Protein AF-A0A8X8IFN9-F1 (afdb_monomer)

Mean predicted aligned error: 7.29 Å

Organism: NCBI:txid1235997

Sequence (536 aa):
MYYVLHIIFLKKFFMKIAIRFVPILVMLTCVYATCNKVSKISQTPAGVVVHQDRVPVLVGKTDNQLVRVRIAGRGKTLMRLSIRLTGTTRIQDIKILRLYDTGNDSAFNTRALVATAVPESEKVVLHTNLPLKDSVHHLWLSAELDNGAGLLNRINALPESLVLDGRQERIGADFTSIPQRIGIALRKAGDDKVNTYRIPGLVTTRLGTLVAVYDIRYNNSADLQGNIDVGMSRSTDGGQTWEPMQTIMDMGTYGNRPQDENGIGDPSVLVDGQTGTLWVAALWLHGYPKQRAWTASQPGVAPEQTGQLMLVKSMDDGKTWSAPINITAQVKDPSWTLCFQGPGRGISMHDGTLVFPAQFKDSSKLPHSTILYSKDHGVSWHFGSAAYPNTTEAQVVETTPGILMLNMRDNRGTARTIFTTQDLGKTWTEHPSSRKALKDPVCNASIIKHIYHGQTVLFFVNPDDTKHRDRMTIKASLDMGLTWPINLQLIVDDLTGNGYPTLTSIDEDHLGLLYEGSQANLVFQKIPVKDVLEAQ

Radius of gyration: 30.1 Å; Cα contacts (8 Å, |Δi|>4): 1534; chains: 1; bounding box: 68×115×72 Å

Nearest PDB structures (foldseek):
  4fj6-assembly2_C  TM=9.621E-01  e=2.373E-67  Parabacteroides distasonis ATCC 8503
  7qyj-assembly1_B  TM=9.650E-01  e=2.111E-66  Tannerella forsythia
  7qyp-assembly1_A  TM=9.612E-01  e=1.130E-66  Tannerella forsythia
  6myv-assembly2_B  TM=9.541E-01  e=1.545E-66  bacterium
  6mnj-assembly1_A  TM=9.530E-01  e=5.527E-64  Alistipes

Foldseek 3Di:
DDDDDDDDDDDDDDDDDDDDDDDDDDDDDDDDDDDDDPDPPQDAPVFWDKDAFQAAAAAVDQWDFAIKIKGQQQQWWWFKWKKFFPQFQDLLQFQKKWKAKPFQDQDDDDPGTFFMDRDPDRITMTGGGHGRPRGMIIITIITHGDLQRDQATFTHMDGAWTAIPNDIRGHDPPDDIDGHGYWHLQFFQCVVQARFKAQWAWEQFPLLKIKIKTKRHNPYDDAPQALIFIKIWIDNPLRSDIDPIDGQDQPACPPVHHSSQWHKGLKAWEAQPPQRKIKIKIKTAHGPHPDHLLPQFAAAQDNPHGIWIWMWIDNPNPPDIDHIDTCSVQEPDSLWRYKTFQGYYWYQAPLRKTKTWIKTQGNVRKIFTWIWIDPPNPPHIYTADGQDIQWGHWYWEDLDHQKIKIWTQHPVFFAIWIWIDNPRRNDIHGDQCGPHAATDQRAAKEWYWAAAPNQIKIKIWWQRHGNALFQTKIFIDSPSRNHTDPQLMDRNTRDGFSIHKYWYASDNQWIWIWRRGPRRRIMIHIGGNCCRRRRD

InterPro domains:
  IPR011040 Sialidase [PF13088] (222-506)
  IPR026856 Sialidase family [PTHR10628] (187-534)
  IPR029456 Sialidase, N-terminal [PF14873] (48-110)
  IPR036278 Sialidase superfamily [SSF50939] (184-533)

Structure (mmCIF, N/CA/C/O backbone):
data_AF-A0A8X8IFN9-F1
#
_entry.id   AF-A0A8X8IFN9-F1
#
loop_
_atom_site.group_PDB
_atom_site.id
_atom_site.type_symbol
_atom_site.label_atom_id
_atom_site.label_alt_id
_atom_site.label_comp_id
_atom_site.label_asym_id
_atom_site.label_entity_id
_atom_site.label_seq_id
_atom_site.pdbx_PDB_ins_code
_atom_site.Cartn_x
_atom_site.Cartn_y
_atom_site.Cartn_z
_atom_site.occupancy
_atom_site.B_iso_or_equiv
_atom_site.auth_seq_id
_atom_site.auth_comp_id
_atom_site.auth_asym_id
_atom_site.auth_atom_id
_atom_site.pdbx_PDB_model_num
ATOM 1 N N . MET A 1 1 ? 30.158 94.347 9.909 1.00 35.00 1 MET A N 1
ATOM 2 C CA . MET A 1 1 ? 30.685 93.409 8.894 1.00 35.00 1 MET A CA 1
ATOM 3 C C . MET A 1 1 ? 31.043 92.107 9.610 1.00 35.00 1 MET A C 1
ATOM 5 O O . MET A 1 1 ? 32.118 92.051 10.183 1.00 35.00 1 MET A O 1
ATOM 9 N N . TYR A 1 2 ? 30.104 91.155 9.742 1.00 31.31 2 TYR A N 1
ATOM 10 C CA . TYR A 1 2 ? 30.213 90.042 10.710 1.00 31.31 2 TYR A CA 1
ATOM 11 C C . TYR A 1 2 ? 29.246 88.854 10.438 1.00 31.31 2 TYR A C 1
ATOM 13 O O . TYR A 1 2 ? 28.150 89.078 9.937 1.00 31.31 2 TYR A O 1
ATOM 21 N N . TYR A 1 3 ? 29.655 87.656 10.901 1.00 32.94 3 TYR A N 1
ATOM 22 C CA . TYR A 1 3 ? 28.902 86.417 11.251 1.00 32.94 3 TYR A CA 1
ATOM 23 C C . TYR A 1 3 ? 28.440 85.343 10.220 1.00 32.94 3 TYR A C 1
ATOM 25 O O . TYR A 1 3 ? 27.343 85.376 9.681 1.00 32.94 3 TYR A O 1
ATOM 33 N N . VAL A 1 4 ? 29.287 84.306 10.091 1.00 36.12 4 VAL A N 1
ATOM 34 C CA . VAL A 1 4 ? 29.094 82.835 10.305 1.00 36.12 4 VAL A CA 1
ATOM 35 C C . VAL A 1 4 ? 27.672 82.198 10.364 1.00 36.12 4 VAL A C 1
ATOM 37 O O . VAL A 1 4 ? 26.853 82.545 11.214 1.00 36.12 4 VAL A O 1
ATOM 40 N N . LEU A 1 5 ? 27.478 81.096 9.610 1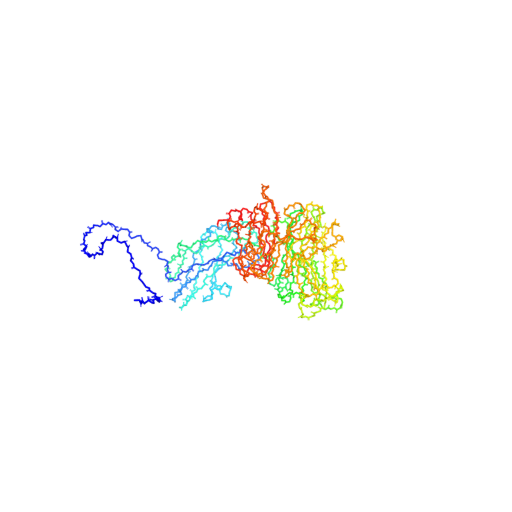.00 36.91 5 LEU A N 1
ATOM 41 C CA . LEU A 1 5 ? 26.444 80.035 9.771 1.00 36.91 5 LEU A CA 1
ATOM 42 C C . LEU A 1 5 ? 27.140 78.699 10.169 1.00 36.91 5 LEU A C 1
ATOM 44 O O . LEU A 1 5 ? 28.203 78.437 9.617 1.00 36.91 5 LEU A O 1
ATOM 48 N N . HIS A 1 6 ? 26.742 77.835 11.123 1.00 33.91 6 HIS A N 1
ATOM 49 C CA . HIS A 1 6 ? 25.461 77.318 11.681 1.00 33.91 6 HIS A CA 1
ATOM 50 C C . HIS A 1 6 ? 25.023 75.914 11.158 1.00 33.91 6 HIS A C 1
ATOM 52 O O . HIS A 1 6 ? 25.246 75.604 9.996 1.00 33.91 6 HIS A O 1
ATOM 58 N N . ILE A 1 7 ? 24.271 75.087 11.918 1.00 32.03 7 ILE A N 1
ATOM 59 C CA . ILE A 1 7 ? 24.699 74.232 13.067 1.00 32.03 7 ILE A CA 1
ATOM 60 C C . ILE A 1 7 ? 23.571 73.240 13.514 1.00 32.03 7 ILE A C 1
ATOM 62 O O . ILE A 1 7 ? 22.482 73.678 13.856 1.00 32.03 7 ILE A O 1
ATOM 66 N N . ILE A 1 8 ? 23.891 71.929 13.581 1.00 31.25 8 ILE A N 1
ATOM 67 C CA . ILE A 1 8 ? 23.405 70.868 14.524 1.00 31.25 8 ILE A CA 1
ATOM 68 C C . ILE A 1 8 ? 21.909 70.388 14.585 1.00 31.25 8 ILE A C 1
ATOM 70 O O . ILE A 1 8 ? 20.943 71.125 14.463 1.00 31.25 8 ILE A O 1
ATOM 74 N N . PHE A 1 9 ? 21.800 69.069 14.842 1.00 28.38 9 PHE A N 1
ATOM 75 C CA . PHE A 1 9 ? 20.747 68.158 15.372 1.00 28.38 9 PHE A CA 1
ATOM 76 C C . PHE A 1 9 ? 19.414 68.635 16.054 1.00 28.38 9 PHE A C 1
ATOM 78 O O . PHE A 1 9 ? 19.408 69.493 16.928 1.00 28.38 9 PHE A O 1
ATOM 85 N N . LEU A 1 10 ? 18.376 67.781 15.869 1.00 26.67 10 LEU A N 1
ATOM 86 C CA . LEU A 1 10 ? 17.300 67.313 16.802 1.00 26.67 10 LEU A CA 1
ATOM 87 C C . LEU A 1 10 ? 16.019 68.148 17.152 1.00 26.67 10 LEU A C 1
ATOM 89 O O . LEU A 1 10 ? 16.085 69.277 17.617 1.00 26.67 10 LEU A O 1
ATOM 93 N N . LYS A 1 11 ? 14.883 67.406 17.212 1.00 27.12 11 LYS A N 1
ATOM 94 C CA . LYS A 1 11 ? 13.669 67.534 18.089 1.00 27.12 11 LYS A CA 1
ATOM 95 C C . LYS A 1 11 ? 12.507 68.525 17.770 1.00 27.12 11 LYS A C 1
ATOM 97 O O . LYS A 1 11 ? 12.716 69.666 17.398 1.00 27.12 11 LYS A O 1
ATOM 102 N N . LYS A 1 12 ? 11.292 68.066 18.169 1.00 29.19 12 LYS A N 1
ATOM 103 C CA . LYS A 1 12 ? 9.941 68.714 18.276 1.00 29.19 12 LYS A CA 1
ATOM 104 C C . LYS A 1 12 ? 9.166 68.907 16.944 1.00 29.19 12 LYS A C 1
ATOM 106 O O . LYS A 1 12 ? 9.761 69.395 16.000 1.00 29.19 12 LYS A O 1
ATOM 111 N N . PHE A 1 13 ? 7.896 68.508 16.711 1.00 27.77 13 PHE A N 1
ATOM 112 C CA . PHE A 1 13 ? 6.692 68.071 17.484 1.00 27.77 13 PHE A CA 1
ATOM 113 C C . PHE A 1 13 ? 5.634 69.187 17.740 1.00 27.77 13 PHE A C 1
ATOM 115 O O . PHE A 1 13 ? 5.992 70.256 18.224 1.00 27.77 13 PHE A O 1
ATOM 122 N N . PHE A 1 14 ? 4.343 68.875 17.470 1.00 30.39 14 PHE A N 1
ATOM 123 C CA . PHE A 1 14 ? 3.127 69.741 17.366 1.00 30.39 14 PHE A CA 1
ATOM 124 C C . PHE A 1 14 ? 3.023 70.605 16.072 1.00 30.39 14 PHE A C 1
ATOM 126 O O . PHE A 1 14 ? 4.042 70.923 15.478 1.00 30.39 14 PHE A O 1
ATOM 133 N N . MET A 1 15 ? 1.841 70.973 15.523 1.00 27.20 15 MET A N 1
ATOM 134 C CA . MET A 1 15 ? 0.505 71.153 16.136 1.00 27.20 15 MET A CA 1
ATOM 135 C C . MET A 1 15 ? -0.701 71.118 15.148 1.00 27.20 15 MET A C 1
ATOM 137 O O . MET A 1 15 ? -0.601 71.685 14.064 1.00 27.20 15 MET A O 1
ATOM 141 N N . LYS A 1 16 ? -1.860 70.572 15.583 1.00 27.44 16 LYS A N 1
ATOM 142 C CA . LYS A 1 16 ? -3.278 70.977 15.298 1.00 27.44 16 LYS A CA 1
ATOM 143 C C . LYS A 1 16 ? -4.223 69.954 15.979 1.00 27.44 16 LYS A C 1
ATOM 145 O O . LYS A 1 16 ? -4.355 68.843 15.492 1.00 27.44 16 LYS A O 1
ATOM 150 N N . ILE A 1 17 ? -4.609 70.122 17.249 1.00 30.30 17 ILE A N 1
ATOM 151 C CA . ILE A 1 17 ? -5.739 70.917 17.802 1.00 30.30 17 ILE A CA 1
ATOM 152 C C . ILE A 1 17 ? -7.139 70.405 17.401 1.00 30.30 17 ILE A C 1
ATOM 154 O O . ILE A 1 17 ? -7.622 70.747 16.328 1.00 30.30 17 ILE A O 1
ATOM 158 N N . ALA A 1 18 ? -7.783 69.678 18.332 1.00 29.45 18 ALA A N 1
ATOM 159 C CA . ALA A 1 18 ? -9.184 69.806 18.801 1.00 29.45 18 ALA A CA 1
ATOM 160 C C . ALA A 1 18 ? -9.480 68.647 19.803 1.00 29.45 18 ALA A C 1
ATOM 162 O O . ALA A 1 18 ? -9.696 67.522 19.382 1.00 29.45 18 ALA A O 1
ATOM 163 N N . ILE A 1 19 ? -9.212 68.771 21.113 1.00 30.83 19 ILE A N 1
ATOM 164 C CA . ILE A 1 19 ? -10.059 69.351 22.190 1.00 30.83 19 ILE A CA 1
ATOM 165 C C . ILE A 1 19 ? -10.928 68.304 22.956 1.00 30.83 19 ILE A C 1
ATOM 167 O O . ILE A 1 19 ? -11.863 67.743 22.405 1.00 30.83 19 ILE A O 1
ATOM 171 N N . ARG A 1 20 ? -10.652 68.200 24.279 1.00 30.30 20 ARG A N 1
ATOM 172 C CA . ARG A 1 20 ? -11.485 67.756 25.444 1.00 30.30 20 ARG A CA 1
ATOM 173 C C . ARG A 1 20 ? -11.553 66.284 25.952 1.00 30.30 20 ARG A C 1
ATOM 175 O O . ARG A 1 20 ? -12.416 65.510 25.576 1.00 30.30 20 ARG A O 1
ATOM 182 N N . PHE A 1 21 ? -10.714 66.028 26.973 1.00 29.14 21 PHE A N 1
ATOM 183 C CA . PHE A 1 21 ? -11.035 65.582 28.359 1.00 29.14 21 PHE A CA 1
ATOM 184 C C . PHE A 1 21 ? -11.936 64.346 28.657 1.00 29.14 21 PHE A C 1
ATOM 186 O O . PHE A 1 21 ? -13.150 64.463 28.747 1.00 29.14 21 PHE A O 1
ATOM 193 N N . VAL A 1 22 ? -11.277 63.201 28.926 1.00 33.44 22 VAL A N 1
ATOM 194 C CA . VAL A 1 22 ? -11.160 62.420 30.205 1.00 33.44 22 VAL A CA 1
ATOM 195 C C . VAL A 1 22 ? -12.372 62.338 31.197 1.00 33.44 22 VAL A C 1
ATOM 197 O O . VAL A 1 22 ? -13.001 63.359 31.455 1.00 33.44 22 VAL A O 1
ATOM 200 N N . PRO A 1 23 ? -12.670 61.158 31.816 1.00 59.31 23 PRO A N 1
ATOM 201 C CA . PRO A 1 23 ? -13.966 60.830 32.454 1.00 59.31 23 PRO A CA 1
ATOM 202 C C . PRO A 1 23 ? -13.967 60.827 34.004 1.00 59.31 23 PRO A C 1
ATOM 204 O O . PRO A 1 23 ? -12.902 60.950 34.602 1.00 59.31 23 PRO A O 1
ATOM 207 N N . ILE A 1 24 ? -15.126 60.561 34.652 1.00 31.36 24 ILE A N 1
ATOM 208 C CA . ILE A 1 24 ? -15.214 60.039 36.043 1.00 31.36 24 ILE A CA 1
ATOM 209 C C . ILE A 1 24 ? -16.596 59.403 36.412 1.00 31.36 24 ILE A C 1
ATOM 211 O O . ILE A 1 24 ? -17.632 60.047 36.334 1.00 31.36 24 ILE A O 1
ATOM 215 N N . LEU A 1 25 ? -16.550 58.118 36.813 1.00 28.50 25 LEU A N 1
ATOM 216 C CA . LEU A 1 25 ? -17.124 57.490 38.034 1.00 28.50 25 LEU A CA 1
ATOM 217 C C . LEU A 1 25 ? -18.664 57.376 38.330 1.00 28.50 25 LEU A C 1
ATOM 219 O O . LEU A 1 25 ? -19.312 58.339 38.709 1.00 28.50 25 LEU A O 1
ATOM 223 N N . VAL A 1 26 ? -19.139 56.109 38.387 1.00 30.14 26 VAL A N 1
ATOM 224 C CA . VAL A 1 26 ? -20.016 55.466 39.425 1.00 30.14 26 VAL A CA 1
ATOM 225 C C . VAL A 1 26 ? -21.500 55.869 39.625 1.00 30.14 26 VAL A C 1
ATOM 227 O O . VAL A 1 26 ? -21.803 56.930 40.153 1.00 30.14 26 VAL A O 1
ATOM 230 N N . MET A 1 27 ? -22.417 54.898 39.425 1.00 27.05 27 MET A N 1
ATOM 231 C CA . MET A 1 27 ? -23.245 54.265 40.493 1.00 27.05 27 MET A CA 1
ATOM 232 C C . MET A 1 27 ? -24.115 53.104 39.966 1.00 27.05 27 MET A C 1
ATOM 234 O O . MET A 1 27 ? -24.576 53.120 38.828 1.00 27.05 27 MET A O 1
ATOM 238 N N . LEU A 1 28 ? -24.356 52.098 40.817 1.00 34.12 28 LEU A N 1
ATOM 239 C CA . LEU A 1 28 ? -25.372 51.058 40.602 1.00 34.12 28 LEU A CA 1
ATOM 240 C C . LEU A 1 28 ? -26.773 51.622 40.887 1.00 34.12 28 LEU A C 1
ATOM 242 O O . LEU A 1 28 ? -26.932 52.372 41.844 1.00 34.12 28 LEU A O 1
ATOM 246 N N . THR A 1 29 ? -27.799 51.143 40.176 1.00 30.42 29 THR A N 1
ATOM 247 C CA . THR A 1 29 ? -28.933 50.371 40.750 1.00 30.42 29 THR A CA 1
ATOM 248 C C . THR A 1 29 ? -30.050 50.170 39.720 1.00 30.42 29 THR A C 1
ATOM 250 O O . THR A 1 29 ? -30.580 51.135 39.187 1.00 30.42 29 THR A O 1
ATOM 253 N N . CYS A 1 30 ? -30.456 48.916 39.492 1.00 26.77 30 CYS A N 1
ATOM 254 C CA . CYS A 1 30 ? -31.850 48.463 39.629 1.00 26.77 30 CYS A CA 1
ATOM 255 C C . CYS A 1 30 ? -31.970 46.964 39.314 1.00 26.77 30 CYS A C 1
ATOM 257 O O . CYS A 1 30 ? -31.413 46.458 38.344 1.00 26.77 30 CYS A O 1
ATOM 259 N N . VAL A 1 31 ? -32.705 46.262 40.172 1.00 36.44 31 VAL A N 1
ATOM 260 C CA . VAL A 1 31 ? -33.041 44.837 40.067 1.00 36.44 31 VAL A CA 1
ATOM 261 C C . VAL A 1 31 ? -34.321 44.691 39.247 1.00 36.44 31 VAL A C 1
ATOM 263 O O . VAL A 1 31 ? -35.244 45.452 39.494 1.00 36.44 31 VAL A O 1
ATOM 266 N N . TYR A 1 32 ? -34.430 43.675 38.383 1.00 27.56 32 TYR A N 1
ATOM 267 C CA . TYR A 1 32 ? -35.664 42.879 38.267 1.00 27.56 32 TYR A CA 1
ATOM 268 C C . TYR A 1 32 ? -35.364 41.464 37.750 1.00 27.56 32 TYR A C 1
ATOM 270 O O . TYR A 1 32 ? -34.451 41.249 36.956 1.00 27.56 32 TYR A O 1
ATOM 278 N N . ALA A 1 33 ? -36.091 40.483 38.284 1.00 37.38 33 ALA A N 1
ATOM 279 C CA . ALA A 1 33 ? -35.772 39.062 38.166 1.00 37.38 33 ALA A CA 1
ATOM 280 C C . ALA A 1 33 ? -36.392 38.389 36.931 1.00 37.38 33 ALA A C 1
ATOM 282 O O . ALA A 1 33 ? -37.503 38.729 36.534 1.00 37.38 33 ALA A O 1
ATOM 283 N N . THR A 1 34 ? -35.751 37.329 36.421 1.00 28.25 34 THR A N 1
ATOM 284 C CA . THR A 1 34 ? -36.439 36.278 35.649 1.00 28.25 34 THR A CA 1
ATOM 285 C C . THR A 1 34 ? -35.936 34.868 35.989 1.00 28.25 34 THR A C 1
ATOM 287 O O . THR A 1 34 ? -34.746 34.582 35.995 1.00 28.25 34 THR A O 1
ATOM 290 N N . CYS A 1 35 ? -36.913 34.013 36.300 1.00 28.14 35 CYS A N 1
ATOM 291 C CA . CYS A 1 35 ? -36.946 32.550 36.407 1.00 28.14 35 CYS A CA 1
ATOM 292 C C . CYS A 1 35 ? -35.662 31.694 36.343 1.00 28.14 35 CYS A C 1
ATOM 294 O O . CYS A 1 35 ? -34.980 31.588 35.327 1.00 28.14 35 CYS A O 1
ATOM 296 N N . ASN A 1 36 ? -35.543 30.835 37.362 1.00 33.41 36 ASN A N 1
ATOM 297 C CA . ASN A 1 36 ? -34.819 29.566 37.301 1.00 33.41 36 ASN A CA 1
ATOM 298 C C . ASN A 1 36 ? -35.268 28.685 36.117 1.00 33.41 36 ASN A C 1
ATOM 300 O O . ASN A 1 36 ? -36.316 28.041 36.174 1.00 33.41 36 ASN A O 1
ATOM 304 N N . LYS A 1 37 ? -34.388 28.514 35.130 1.00 31.66 37 LYS A N 1
ATOM 305 C CA . LYS A 1 37 ? -34.154 27.213 34.488 1.00 31.66 37 LYS A CA 1
ATOM 306 C C . LYS A 1 37 ? -32.652 26.971 34.408 1.00 31.66 37 LYS A C 1
ATOM 308 O O . LYS A 1 37 ? -32.040 27.118 33.356 1.00 31.66 37 LYS A O 1
ATOM 313 N N . VAL A 1 38 ? -32.066 26.554 35.533 1.00 27.38 38 VAL A N 1
ATOM 314 C CA . VAL A 1 38 ? -30.766 25.878 35.503 1.00 27.38 38 VAL A CA 1
ATOM 315 C C . VAL A 1 38 ? -30.978 24.566 34.754 1.00 27.38 38 VAL A C 1
ATOM 317 O O . VAL A 1 38 ? -31.459 23.578 35.313 1.00 27.38 38 VAL A O 1
ATOM 320 N N . SER A 1 39 ? -30.657 24.568 33.461 1.00 27.61 39 SER A N 1
ATOM 321 C CA . SER A 1 39 ? -30.437 23.341 32.709 1.00 27.61 39 SER A CA 1
ATOM 322 C C . SER A 1 39 ? -29.441 22.501 33.498 1.00 27.61 39 SER A C 1
ATOM 324 O O . SER A 1 39 ? -28.337 22.974 33.776 1.00 27.61 39 SER A O 1
ATOM 326 N N . LYS A 1 40 ? -29.816 21.270 33.871 1.00 26.72 40 LYS A N 1
ATOM 327 C CA . LYS A 1 40 ? -28.855 20.306 34.411 1.00 26.72 40 LYS A CA 1
ATOM 328 C C . LYS A 1 40 ? -27.792 20.079 33.343 1.00 26.72 40 LYS A C 1
ATOM 330 O O . LYS A 1 40 ? -28.004 19.292 32.424 1.00 26.72 40 LYS A O 1
ATOM 335 N N . ILE A 1 41 ? -26.668 20.781 33.471 1.00 30.72 41 ILE A N 1
ATOM 336 C CA . ILE A 1 41 ? -25.454 20.483 32.724 1.00 30.72 41 ILE A CA 1
ATOM 337 C C . ILE A 1 41 ? -25.130 19.037 33.077 1.00 30.72 41 ILE A C 1
ATOM 339 O O . ILE A 1 41 ? -24.867 18.718 34.239 1.00 30.72 41 ILE A O 1
ATOM 343 N N . SER A 1 42 ? -25.231 18.157 32.083 1.00 32.19 42 SER A N 1
ATOM 344 C CA . SER A 1 42 ? -24.842 16.758 32.200 1.00 32.19 42 SER A CA 1
ATOM 345 C C . SER A 1 42 ? -23.323 16.711 32.299 1.00 32.19 42 SER A C 1
ATOM 347 O O . SER A 1 42 ? -22.648 16.459 31.307 1.00 32.19 42 SER A O 1
ATOM 349 N N . GLN A 1 43 ? -22.795 17.008 33.488 1.00 35.38 43 GLN A N 1
ATOM 350 C CA . GLN A 1 43 ? -21.368 16.945 33.758 1.00 35.38 43 GLN A CA 1
ATOM 351 C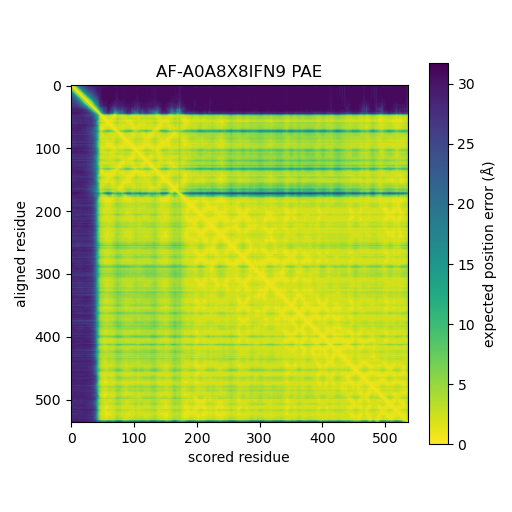 C . GLN A 1 43 ? -20.862 15.551 33.398 1.00 35.38 43 GLN A C 1
ATOM 353 O O . GLN A 1 43 ? -21.290 14.549 33.977 1.00 35.38 43 GLN A O 1
ATOM 358 N N . THR A 1 44 ? -19.937 15.507 32.444 1.00 45.78 44 THR A N 1
ATOM 359 C CA . THR A 1 44 ? -19.060 14.366 32.211 1.00 45.78 44 THR A CA 1
ATOM 360 C C . THR A 1 44 ? -18.467 13.941 33.555 1.00 45.78 44 THR A C 1
ATOM 362 O O . THR A 1 44 ? -18.037 14.816 34.317 1.00 45.78 44 THR A O 1
ATOM 365 N N . PRO A 1 45 ? -18.405 12.639 33.884 1.00 49.50 45 PRO A N 1
ATOM 366 C CA . PRO A 1 45 ? -17.743 12.199 35.101 1.00 49.50 45 PRO A CA 1
ATOM 367 C C . PRO A 1 45 ? -16.307 12.711 35.084 1.00 49.50 45 PRO A C 1
ATOM 369 O O . PRO A 1 45 ? -15.566 12.451 34.133 1.00 49.50 45 PRO A O 1
ATOM 372 N N . ALA A 1 46 ? -15.932 13.488 36.103 1.00 55.06 46 ALA A N 1
ATOM 373 C CA . ALA A 1 46 ? -14.672 14.223 36.122 1.00 55.06 46 ALA A CA 1
ATOM 374 C C . ALA A 1 46 ? -13.472 13.265 36.006 1.00 55.06 46 ALA A C 1
ATOM 376 O O . ALA A 1 46 ? -13.031 12.702 37.012 1.00 55.06 46 ALA A O 1
ATOM 377 N N . GLY A 1 47 ? -12.952 13.085 34.786 1.00 71.94 47 GLY A N 1
ATOM 378 C CA . GLY A 1 47 ? -11.838 12.190 34.463 1.00 71.94 47 GLY A CA 1
ATOM 379 C C . GLY A 1 47 ? -12.078 11.152 33.354 1.00 71.94 47 GLY A C 1
ATOM 380 O O . GLY A 1 47 ? -11.110 10.476 33.004 1.00 71.94 47 GLY A O 1
ATOM 381 N N . VAL A 1 48 ? -13.291 11.018 32.796 1.00 87.44 48 VAL A N 1
ATOM 382 C CA . VAL A 1 48 ? -13.563 10.115 31.654 1.00 87.44 48 VAL A CA 1
ATOM 383 C C . VAL A 1 48 ? -13.382 10.849 30.321 1.00 87.44 48 VAL A C 1
ATOM 385 O O . VAL A 1 48 ? -14.021 11.873 30.091 1.00 87.44 48 VAL A O 1
ATOM 388 N N . VAL A 1 49 ? -12.533 10.317 29.435 1.00 90.25 49 VAL A N 1
ATOM 389 C CA . VAL A 1 49 ? -12.258 10.872 28.095 1.00 90.25 49 VAL A CA 1
ATOM 390 C C . VAL A 1 49 ? -12.298 9.754 27.056 1.00 90.25 49 VAL A C 1
ATOM 392 O O . VAL A 1 49 ? -11.638 8.730 27.230 1.00 90.25 49 VAL A O 1
ATOM 395 N N . VAL A 1 50 ? -13.042 9.957 25.969 1.00 92.94 50 VAL A N 1
ATOM 396 C CA . VAL A 1 50 ? -13.109 9.027 24.831 1.00 92.94 50 VAL A CA 1
ATOM 397 C C . VAL A 1 50 ? -12.151 9.489 23.732 1.00 92.94 50 VAL A C 1
ATOM 399 O O . VAL A 1 50 ? -12.011 10.687 23.494 1.00 92.94 50 VAL A O 1
ATOM 402 N N . HIS A 1 51 ? -11.475 8.547 23.080 1.00 93.19 51 HIS A N 1
ATOM 403 C CA . HIS A 1 51 ? -10.581 8.780 21.949 1.00 93.19 51 HIS A CA 1
ATOM 404 C C . HIS A 1 51 ? -10.785 7.697 20.893 1.00 93.19 51 HIS A C 1
ATOM 406 O O . HIS A 1 51 ? -10.903 6.522 21.241 1.00 93.19 51 HIS A O 1
ATOM 412 N N . GLN A 1 52 ? -10.778 8.078 19.622 1.00 94.56 52 GLN A N 1
ATOM 413 C CA . GLN A 1 52 ? -10.889 7.161 18.496 1.00 94.56 52 GLN A CA 1
ATOM 414 C C . GLN A 1 52 ? -9.973 7.633 17.371 1.00 94.56 52 GLN A C 1
ATOM 416 O O . GLN A 1 52 ? -10.058 8.781 16.946 1.00 94.56 52 GLN A O 1
ATOM 421 N N . ASP A 1 53 ? -9.134 6.723 16.893 1.00 94.88 53 ASP A N 1
ATOM 422 C CA . ASP A 1 53 ? -8.301 6.894 15.708 1.00 94.88 53 ASP A CA 1
ATOM 423 C C . ASP A 1 53 ? -9.088 6.465 14.458 1.00 94.88 53 ASP A C 1
ATOM 425 O O . ASP A 1 53 ? -9.880 5.511 14.507 1.00 94.88 53 ASP A O 1
ATOM 429 N N . ARG A 1 54 ? -8.875 7.117 13.311 1.00 95.69 54 ARG A N 1
ATOM 430 C CA . ARG A 1 54 ? -9.411 6.661 12.022 1.00 95.69 54 ARG A CA 1
ATOM 431 C C . ARG A 1 54 ? -8.485 5.598 11.435 1.00 95.69 54 ARG A C 1
ATOM 433 O O . ARG A 1 54 ? -7.632 5.885 10.605 1.00 95.69 54 ARG A O 1
ATOM 440 N N . VAL A 1 55 ? -8.671 4.358 11.870 1.00 97.44 55 VAL A N 1
ATOM 441 C CA . VAL A 1 55 ? -7.998 3.168 11.322 1.00 97.44 55 VAL A CA 1
ATOM 442 C C . VAL A 1 55 ? -9.022 2.223 10.682 1.00 97.44 55 VAL A C 1
ATOM 444 O O . VAL A 1 55 ? -10.203 2.291 11.036 1.00 97.44 55 VAL A O 1
ATOM 447 N N . PRO A 1 56 ? -8.623 1.338 9.752 1.00 98.12 56 PRO A N 1
ATOM 448 C CA . PRO A 1 56 ? -9.521 0.314 9.232 1.00 98.12 56 PRO A CA 1
ATOM 449 C C . PRO A 1 56 ? -9.692 -0.849 10.219 1.00 98.12 56 PRO A C 1
ATOM 451 O O . PRO A 1 56 ? -8.751 -1.263 10.898 1.00 98.12 56 PRO A O 1
ATOM 454 N N . VAL A 1 57 ? -10.890 -1.428 10.245 1.00 98.69 57 VAL A N 1
ATOM 455 C CA . VAL A 1 57 ? -11.212 -2.648 10.996 1.00 98.69 57 VAL A CA 1
ATOM 456 C C . VAL A 1 57 ? -11.043 -3.830 10.049 1.00 98.69 57 VAL A C 1
ATOM 458 O O . VAL A 1 57 ? -11.749 -3.931 9.047 1.00 98.69 57 VAL A O 1
ATOM 461 N N . LEU A 1 58 ? -10.064 -4.696 10.307 1.00 98.81 58 LEU A N 1
ATOM 462 C CA . LEU A 1 58 ? -9.639 -5.693 9.330 1.00 98.81 58 LEU A CA 1
ATOM 463 C C . LEU A 1 58 ? -10.240 -7.076 9.574 1.00 98.81 58 LEU A C 1
ATOM 465 O O . LEU A 1 58 ? -10.080 -7.669 10.645 1.00 98.81 58 LEU A O 1
ATOM 469 N N . VAL A 1 59 ? -10.832 -7.627 8.517 1.00 98.75 59 VAL A N 1
ATOM 470 C CA . VAL A 1 59 ? -11.085 -9.062 8.375 1.00 98.75 59 VAL A CA 1
ATOM 471 C C . VAL A 1 59 ? -9.737 -9.793 8.353 1.00 98.75 59 VAL A C 1
ATOM 473 O O . VAL A 1 59 ? -8.748 -9.296 7.805 1.00 98.75 59 VAL A O 1
ATOM 476 N N . GLY A 1 60 ? -9.677 -10.965 8.990 1.00 96.50 60 GLY A N 1
ATOM 477 C CA . GLY A 1 60 ? -8.435 -11.730 9.157 1.00 96.50 60 GLY A CA 1
ATOM 478 C C . GLY A 1 60 ? -7.554 -11.287 10.336 1.00 96.50 60 GLY A C 1
ATOM 479 O O . GLY A 1 60 ? -6.439 -11.796 10.482 1.00 96.50 60 GLY A O 1
ATOM 480 N N . LYS A 1 61 ? -8.039 -10.375 11.194 1.00 97.25 61 LYS A N 1
ATOM 481 C CA . LYS A 1 61 ? -7.467 -10.075 12.518 1.00 97.25 61 LYS A CA 1
ATOM 482 C C . LYS A 1 61 ? -8.431 -10.462 13.634 1.00 97.25 61 LYS A C 1
ATOM 484 O O . LYS A 1 61 ? -9.607 -10.118 13.581 1.00 97.25 61 LYS A O 1
ATOM 489 N N . THR A 1 62 ? -7.889 -11.090 14.678 1.00 97.38 62 THR A N 1
ATOM 490 C CA . THR A 1 62 ? -8.605 -11.370 15.932 1.00 97.38 62 THR A CA 1
ATOM 491 C C . THR A 1 62 ? -9.035 -10.083 16.630 1.00 97.38 62 THR A C 1
ATOM 493 O O . THR A 1 62 ? -10.158 -10.000 17.106 1.00 97.38 62 THR A O 1
ATOM 496 N N . ASP A 1 63 ? -8.157 -9.075 16.668 1.00 98.06 63 ASP A N 1
ATOM 497 C CA . ASP A 1 63 ? -8.362 -7.847 17.436 1.00 98.06 63 ASP A CA 1
ATOM 498 C C . ASP A 1 63 ? -8.014 -6.607 16.602 1.00 98.06 63 ASP A C 1
ATOM 500 O O . ASP A 1 63 ? -6.863 -6.382 16.213 1.00 98.06 63 ASP A O 1
ATOM 504 N N . ASN A 1 64 ? -9.024 -5.783 16.340 1.00 98.44 64 ASN A N 1
ATOM 505 C CA . ASN A 1 64 ? -8.906 -4.460 15.730 1.00 98.44 64 ASN A CA 1
ATOM 506 C C . ASN A 1 64 ? -9.314 -3.399 16.750 1.00 98.44 64 ASN A C 1
ATOM 508 O O . ASN A 1 64 ? -10.350 -3.564 17.393 1.00 98.44 64 ASN A O 1
ATOM 512 N N . GLN A 1 65 ? -8.541 -2.328 16.928 1.00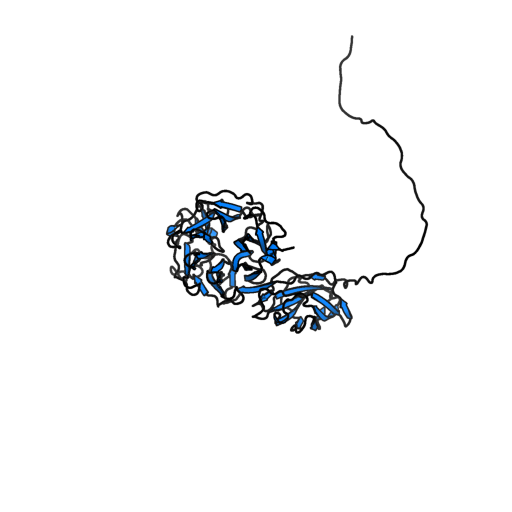 96.94 65 GLN A N 1
ATOM 513 C CA . GLN A 1 65 ? -8.922 -1.251 17.849 1.00 96.94 65 GLN A CA 1
ATOM 514 C C . GLN A 1 65 ? -10.123 -0.466 17.297 1.00 96.94 65 GLN A C 1
ATOM 516 O O . GLN A 1 65 ? -10.126 -0.109 16.123 1.00 96.94 65 GLN A O 1
ATOM 521 N N . LEU A 1 66 ? -11.123 -0.177 18.136 1.00 96.94 66 LEU A N 1
ATOM 522 C CA . LEU A 1 66 ? -12.263 0.669 17.760 1.00 96.94 66 LEU A CA 1
ATOM 523 C C . LEU A 1 66 ? -12.222 2.020 18.472 1.00 96.94 66 LEU A C 1
ATOM 525 O O . LEU A 1 66 ? -12.258 3.063 17.828 1.00 96.94 66 LEU A O 1
ATOM 529 N N . VAL A 1 67 ? -12.165 2.007 19.806 1.00 96.19 67 VAL A N 1
ATOM 530 C CA . VAL A 1 67 ? -12.280 3.212 20.640 1.00 96.19 67 VAL A CA 1
ATOM 531 C C . VAL A 1 67 ? -11.634 2.985 22.009 1.00 96.19 67 VAL A C 1
ATOM 533 O O . VAL A 1 67 ? -11.708 1.892 22.575 1.00 96.19 67 VAL A O 1
ATOM 536 N N . ARG A 1 68 ? -11.019 4.033 22.560 1.00 95.88 68 ARG A N 1
ATOM 537 C CA . ARG A 1 68 ? -10.388 4.056 23.884 1.00 95.88 68 ARG A CA 1
ATOM 538 C C . ARG A 1 68 ? -11.183 4.931 24.846 1.00 95.88 68 ARG A C 1
ATOM 540 O O . ARG A 1 68 ? -11.393 6.113 24.584 1.00 95.88 68 ARG A O 1
ATOM 547 N N . VAL A 1 69 ? -11.530 4.392 26.008 1.00 95.06 69 VAL A N 1
ATOM 548 C CA . VAL A 1 69 ? -12.070 5.129 27.155 1.00 95.06 69 VAL A CA 1
ATOM 549 C C . VAL A 1 69 ? -10.973 5.253 28.209 1.00 95.06 69 VAL A C 1
ATOM 551 O O . VAL A 1 69 ? -10.612 4.286 28.875 1.00 95.06 69 VAL A O 1
ATOM 554 N N . ARG A 1 70 ? -10.431 6.458 28.376 1.00 94.19 70 ARG A N 1
ATOM 555 C CA . ARG A 1 70 ? -9.533 6.794 29.484 1.00 94.19 70 ARG A CA 1
ATOM 556 C C . ARG A 1 70 ? -10.372 7.116 30.719 1.00 94.19 70 ARG A C 1
ATOM 558 O O . ARG A 1 70 ? -11.246 7.975 30.641 1.00 94.19 70 ARG A O 1
ATOM 565 N N . ILE A 1 71 ? -10.070 6.497 31.856 1.00 92.06 71 ILE A N 1
ATOM 566 C CA . ILE A 1 71 ? -10.752 6.709 33.141 1.00 92.06 71 ILE A CA 1
ATOM 567 C C . ILE A 1 71 ? -9.736 6.826 34.289 1.00 92.06 71 ILE A C 1
ATOM 569 O O . ILE A 1 71 ? -8.672 6.216 34.254 1.00 92.06 71 ILE A O 1
ATOM 573 N N . ALA A 1 72 ? -10.047 7.628 35.310 1.00 90.00 72 ALA A N 1
ATOM 574 C CA . ALA A 1 72 ? -9.304 7.641 36.573 1.00 90.00 72 ALA A CA 1
ATOM 575 C C . ALA A 1 72 ? -9.918 6.605 37.525 1.00 90.00 72 ALA A C 1
ATOM 577 O O . ALA A 1 72 ? -11.100 6.716 37.851 1.00 90.00 72 ALA A O 1
ATOM 578 N N . GLY A 1 73 ? -9.139 5.611 37.955 1.00 82.75 73 GLY A N 1
ATOM 579 C CA . GLY A 1 73 ? -9.676 4.434 38.634 1.00 82.75 73 GLY A CA 1
ATOM 580 C C . GLY A 1 73 ? -10.184 4.683 40.053 1.00 82.75 73 GLY A C 1
ATOM 581 O O . GLY A 1 73 ? -11.261 4.206 40.402 1.00 82.75 73 GLY A O 1
ATOM 582 N N . ARG A 1 74 ? -9.470 5.497 40.846 1.00 86.75 74 ARG A N 1
ATOM 583 C CA . ARG A 1 74 ? -9.883 5.945 42.196 1.00 86.75 74 ARG A CA 1
ATOM 584 C C . ARG A 1 74 ? -10.289 4.813 43.157 1.00 86.75 74 ARG A C 1
ATOM 586 O O . ARG A 1 74 ? -11.120 5.027 44.036 1.00 86.75 74 ARG A O 1
ATOM 593 N N . GLY A 1 75 ? -9.752 3.605 42.966 1.00 87.69 75 GLY A N 1
ATOM 594 C CA . GLY A 1 75 ? -10.098 2.420 43.760 1.00 87.69 75 GLY A CA 1
ATOM 595 C C . GLY A 1 75 ? -11.499 1.843 43.503 1.00 87.69 75 GLY A C 1
ATOM 596 O O . GLY A 1 75 ? -11.924 0.969 44.254 1.00 87.69 75 GLY A O 1
ATOM 597 N N . LYS A 1 76 ? -12.223 2.320 42.481 1.00 91.69 76 LYS A N 1
ATOM 598 C CA . LYS A 1 76 ? -13.564 1.834 42.120 1.00 91.69 76 LYS A CA 1
ATOM 599 C C . LYS A 1 76 ? -13.502 0.538 41.306 1.00 91.69 76 LYS A C 1
ATOM 601 O O . LYS A 1 76 ? -12.540 0.290 40.585 1.00 91.69 76 LYS A O 1
ATOM 606 N N . THR A 1 77 ? -14.576 -0.246 41.309 1.00 95.69 77 THR A N 1
ATOM 607 C CA . THR A 1 77 ? -14.724 -1.431 40.449 1.00 95.69 77 THR A CA 1
ATOM 608 C C . THR A 1 77 ? -15.619 -1.133 39.251 1.00 95.69 77 THR A C 1
ATOM 610 O O . THR A 1 77 ? -16.792 -0.792 39.414 1.00 95.69 77 THR A O 1
ATOM 613 N N . LEU A 1 78 ? -15.103 -1.316 38.033 1.00 96.75 78 LEU A N 1
ATOM 614 C CA . LEU A 1 78 ? -15.919 -1.317 36.820 1.00 96.75 78 LEU A CA 1
ATOM 615 C C . LEU A 1 78 ? -16.697 -2.632 36.733 1.00 96.75 78 LEU A C 1
ATOM 617 O O . LEU A 1 78 ? -16.113 -3.713 36.613 1.00 96.75 78 LEU A O 1
ATOM 621 N N . MET A 1 79 ? -18.025 -2.519 36.749 1.00 97.69 79 MET A N 1
ATOM 622 C CA . MET A 1 79 ? -18.960 -3.649 36.695 1.00 97.69 79 MET A CA 1
ATOM 623 C C . MET A 1 79 ? -19.608 -3.838 35.318 1.00 97.69 79 MET A C 1
ATOM 625 O O . MET A 1 79 ? -19.964 -4.954 34.941 1.00 97.69 79 MET A O 1
ATOM 629 N N . ARG A 1 80 ? -19.828 -2.743 34.576 1.00 97.31 80 ARG A N 1
ATOM 630 C CA . ARG A 1 80 ? -20.390 -2.771 33.216 1.00 97.31 80 ARG A CA 1
ATOM 631 C C . ARG A 1 80 ? -19.871 -1.613 32.373 1.00 97.31 80 ARG A C 1
ATOM 633 O O . ARG A 1 80 ? -19.773 -0.493 32.875 1.00 97.31 80 ARG A O 1
ATOM 640 N N . LEU A 1 81 ? -19.683 -1.859 31.080 1.00 97.25 81 LEU A N 1
ATOM 641 C CA . LEU A 1 81 ? -19.543 -0.843 30.036 1.00 97.25 81 LEU A CA 1
ATOM 642 C C . LEU A 1 81 ? -20.638 -1.067 28.981 1.00 97.25 81 LEU A C 1
ATOM 644 O O . LEU A 1 81 ? -20.750 -2.154 28.421 1.00 97.25 81 LEU A O 1
ATOM 648 N N . SER A 1 82 ? -21.466 -0.055 28.731 1.00 96.94 82 SER A N 1
ATOM 649 C CA . SER A 1 82 ? -22.521 -0.082 27.709 1.00 96.94 82 SER A CA 1
ATOM 650 C C . SER A 1 82 ? -22.049 0.636 26.451 1.00 96.94 82 SER A C 1
ATOM 652 O O . SER A 1 82 ? -21.632 1.794 26.518 1.00 96.94 82 SER A O 1
ATOM 654 N N . ILE A 1 83 ? -22.150 -0.046 25.315 1.00 96.31 83 ILE A N 1
ATOM 655 C CA . ILE A 1 83 ? -21.767 0.424 23.985 1.00 96.31 83 ILE A CA 1
ATOM 656 C C . ILE A 1 83 ? -23.023 0.521 23.111 1.00 96.31 83 ILE A C 1
ATOM 658 O O . ILE A 1 83 ? -23.910 -0.334 23.200 1.00 96.31 83 ILE A O 1
ATOM 662 N N . ARG A 1 84 ? -23.085 1.527 22.235 1.00 95.75 84 ARG A N 1
ATOM 663 C CA . ARG A 1 84 ? -23.973 1.527 21.067 1.00 95.75 84 ARG A CA 1
ATOM 664 C C . ARG A 1 84 ? -23.193 1.347 19.781 1.00 95.75 84 ARG A C 1
ATOM 666 O O . ARG A 1 84 ? -22.145 1.954 19.607 1.00 95.75 84 ARG A O 1
ATOM 673 N N . LEU A 1 85 ? -23.746 0.566 18.867 1.00 96.94 85 LEU A N 1
ATOM 674 C CA . LEU A 1 85 ? -23.189 0.312 17.541 1.00 96.94 85 LEU A CA 1
ATOM 675 C C . LEU A 1 85 ? -23.812 1.206 16.458 1.00 96.94 85 LEU A C 1
ATOM 677 O O . LEU A 1 85 ? -23.746 0.878 15.276 1.00 96.94 85 LEU A O 1
ATOM 681 N N . THR A 1 86 ? -24.417 2.334 16.845 1.00 94.31 86 THR A N 1
ATOM 682 C CA . THR A 1 86 ? -25.023 3.319 15.939 1.00 94.31 86 THR A CA 1
ATOM 683 C C . THR A 1 86 ? -24.046 3.707 14.826 1.00 94.31 86 THR A C 1
ATOM 685 O O . THR A 1 86 ? -22.928 4.135 15.101 1.00 94.31 86 THR A O 1
ATOM 688 N N . GLY A 1 87 ? -24.439 3.555 13.559 1.00 94.69 87 GLY A N 1
ATOM 689 C CA . GLY A 1 87 ? -23.557 3.807 12.408 1.00 94.69 87 GLY A CA 1
ATOM 690 C C . GLY A 1 87 ? -22.701 2.611 11.962 1.00 94.69 87 GLY A C 1
ATOM 691 O O . GLY A 1 87 ? -22.013 2.716 10.949 1.00 94.69 87 GLY A O 1
ATOM 692 N N . THR A 1 88 ? -22.767 1.468 12.652 1.00 98.06 88 THR A N 1
ATOM 693 C CA . THR A 1 88 ? -22.367 0.174 12.074 1.00 98.06 88 THR A CA 1
ATOM 694 C C . THR A 1 88 ? -23.380 -0.217 11.001 1.00 98.06 88 THR A C 1
ATOM 696 O O . THR A 1 88 ? -24.580 -0.223 11.270 1.00 98.06 88 THR A O 1
ATOM 699 N N . THR A 1 89 ? -22.925 -0.559 9.793 1.00 98.19 89 THR A N 1
ATOM 700 C CA . THR A 1 89 ? -23.824 -0.889 8.669 1.00 98.19 89 THR A CA 1
ATOM 701 C C . THR A 1 89 ? -24.577 -2.198 8.897 1.00 98.19 89 THR A C 1
ATOM 703 O O . THR A 1 89 ? -25.767 -2.285 8.607 1.00 98.19 89 THR A O 1
ATOM 706 N N . ARG A 1 90 ? -23.894 -3.217 9.429 1.00 98.12 90 ARG A N 1
ATOM 707 C CA . ARG A 1 90 ? -24.460 -4.537 9.719 1.00 98.12 90 ARG A CA 1
ATOM 708 C C . ARG A 1 90 ? -23.821 -5.105 10.978 1.00 98.12 90 ARG A C 1
ATOM 710 O O . ARG A 1 90 ? -22.619 -5.325 11.027 1.00 98.12 90 ARG A O 1
ATOM 717 N N . ILE A 1 91 ? -24.629 -5.343 12.006 1.00 98.12 91 ILE A N 1
ATOM 718 C CA . ILE A 1 91 ? -24.139 -5.771 13.327 1.00 98.12 91 ILE A CA 1
ATOM 719 C C . ILE A 1 91 ? -23.513 -7.171 13.262 1.00 98.12 91 ILE A C 1
ATOM 721 O O . ILE A 1 91 ? -22.517 -7.423 13.929 1.00 98.12 91 ILE A O 1
ATOM 725 N N . GLN A 1 92 ? -24.037 -8.042 12.395 1.00 97.44 92 GLN A N 1
ATOM 726 C CA . GLN A 1 92 ? -23.545 -9.409 12.189 1.00 97.44 92 GLN A CA 1
ATOM 727 C C . GLN A 1 92 ? -22.161 -9.474 11.521 1.00 97.44 92 GLN A C 1
ATOM 729 O O . GLN A 1 92 ? -21.565 -10.544 11.493 1.00 97.44 92 GLN A O 1
ATOM 734 N N . ASP A 1 93 ? -21.636 -8.355 11.012 1.00 98.44 93 ASP A N 1
ATOM 735 C CA . ASP A 1 93 ? -20.248 -8.278 10.548 1.00 98.44 93 ASP A CA 1
ATOM 736 C C . ASP A 1 93 ? -19.259 -8.248 11.730 1.00 98.44 93 ASP A C 1
ATOM 738 O O . ASP A 1 93 ? -18.076 -8.523 11.545 1.00 98.44 93 ASP A O 1
ATOM 742 N N . ILE A 1 94 ? -19.721 -7.939 12.951 1.00 98.69 94 ILE A N 1
ATOM 743 C CA . ILE A 1 94 ? -18.927 -8.016 14.181 1.00 98.69 94 ILE A CA 1
ATOM 744 C C . ILE A 1 94 ? -19.144 -9.390 14.814 1.00 98.69 94 ILE A C 1
ATOM 746 O O . ILE A 1 94 ? -20.179 -9.658 15.422 1.00 98.69 94 ILE A O 1
ATOM 750 N N . LYS A 1 95 ? -18.128 -10.247 14.732 1.00 98.56 95 LYS A N 1
ATOM 751 C CA . LYS A 1 95 ? -18.155 -11.594 15.309 1.00 98.56 95 LYS A CA 1
ATOM 752 C C . LYS A 1 95 ? -18.103 -11.563 16.836 1.00 98.56 95 LYS A C 1
ATOM 754 O O . LYS A 1 95 ? -18.833 -12.297 17.496 1.00 98.56 95 LYS A O 1
ATOM 759 N N . ILE A 1 96 ? -17.234 -10.728 17.408 1.00 98.69 96 ILE A N 1
ATOM 760 C CA . ILE A 1 96 ? -17.121 -10.544 18.861 1.00 98.69 96 ILE A CA 1
ATOM 761 C C . ILE A 1 96 ? -16.456 -9.204 19.194 1.00 98.69 96 ILE A C 1
ATOM 763 O O . ILE A 1 96 ? -15.494 -8.790 18.549 1.00 98.69 96 ILE A O 1
ATOM 767 N N . LEU A 1 97 ? -16.963 -8.535 20.229 1.00 98.75 97 LEU A N 1
ATOM 768 C CA . LEU A 1 97 ? -16.324 -7.386 20.864 1.00 98.75 97 LEU A CA 1
ATOM 769 C C . LEU A 1 97 ? -15.507 -7.836 22.074 1.00 98.75 97 LEU A C 1
ATOM 771 O O . LEU A 1 97 ? -15.948 -8.685 22.853 1.00 98.75 97 LEU A O 1
ATOM 775 N N . ARG A 1 98 ? -14.348 -7.211 22.276 1.00 98.69 98 ARG A N 1
ATOM 776 C CA . ARG A 1 98 ? -13.468 -7.421 23.431 1.00 98.69 98 ARG A CA 1
ATOM 777 C C . ARG A 1 98 ? -13.139 -6.100 24.107 1.00 98.69 98 ARG A C 1
ATOM 779 O O . ARG A 1 98 ? -12.949 -5.088 23.438 1.00 98.69 98 ARG A O 1
ATOM 786 N N . LEU A 1 99 ? -13.056 -6.119 25.432 1.00 98.69 99 LEU A N 1
ATOM 787 C CA . LEU A 1 99 ? -12.592 -5.000 26.243 1.00 98.69 99 LEU A CA 1
ATOM 788 C C . LEU A 1 99 ? -11.232 -5.349 26.841 1.00 98.69 99 LEU A C 1
ATOM 790 O O . LEU A 1 99 ? -11.121 -6.351 27.544 1.00 98.69 99 LEU A O 1
ATOM 794 N N . TYR A 1 100 ? -10.232 -4.511 26.601 1.00 98.62 100 TYR A N 1
ATOM 795 C CA . TYR A 1 100 ? -8.892 -4.615 27.178 1.00 98.62 100 TYR A CA 1
ATOM 796 C C . TYR A 1 100 ? -8.632 -3.456 28.143 1.00 98.62 100 TYR A C 1
ATOM 798 O O . TYR A 1 100 ? -9.179 -2.373 27.950 1.00 98.62 100 TYR A O 1
ATOM 806 N N . ASP A 1 101 ? -7.788 -3.657 29.154 1.00 97.69 101 ASP A N 1
ATOM 807 C CA . ASP A 1 101 ? -7.289 -2.586 30.029 1.00 97.69 101 ASP A CA 1
ATOM 808 C C . ASP A 1 101 ? -5.767 -2.489 29.919 1.00 97.69 101 ASP A C 1
ATOM 810 O O . ASP A 1 101 ? -5.036 -3.359 30.391 1.00 97.69 101 ASP A O 1
ATOM 814 N N . THR A 1 102 ? -5.277 -1.418 29.299 1.00 96.81 102 THR A N 1
ATOM 815 C CA . THR A 1 102 ? -3.838 -1.176 29.127 1.00 96.81 102 THR A CA 1
ATOM 816 C C . THR A 1 102 ? -3.236 -0.368 30.287 1.00 96.81 102 THR A C 1
ATOM 818 O O . THR A 1 102 ? -2.053 -0.021 30.267 1.00 96.81 102 THR A O 1
ATOM 821 N N . GLY A 1 103 ? -4.012 -0.108 31.348 1.00 94.06 103 GLY A N 1
ATOM 822 C CA . GLY A 1 103 ? -3.567 0.610 32.541 1.00 94.06 103 GLY A CA 1
ATOM 823 C C . GLY A 1 103 ? -3.169 2.049 32.216 1.00 94.06 103 GLY A C 1
ATOM 824 O O . GLY A 1 103 ? -3.923 2.772 31.571 1.00 94.06 103 GLY A O 1
ATOM 825 N N . ASN A 1 104 ? -1.971 2.462 32.639 1.00 91.69 104 ASN A N 1
ATOM 826 C CA . ASN A 1 104 ? -1.424 3.782 32.306 1.00 91.69 104 ASN A CA 1
ATOM 827 C C . ASN A 1 104 ? -0.858 3.870 30.870 1.00 91.69 104 ASN A C 1
ATOM 829 O O . ASN A 1 104 ? -0.545 4.976 30.431 1.00 91.69 104 ASN A O 1
ATOM 833 N N . ASP A 1 105 ? -0.693 2.755 30.146 1.00 93.50 105 ASP A N 1
ATOM 834 C CA . ASP A 1 105 ? -0.265 2.803 28.744 1.00 93.50 105 ASP A CA 1
ATOM 835 C C . ASP A 1 105 ? -1.448 3.219 27.867 1.00 93.50 105 ASP A C 1
ATOM 837 O O . ASP A 1 105 ? -2.517 2.610 27.898 1.00 93.50 105 ASP A O 1
ATOM 841 N N . SER A 1 106 ? -1.261 4.285 27.095 1.00 93.50 106 SER A N 1
ATOM 842 C CA . SER A 1 106 ? -2.309 4.834 26.243 1.00 93.50 106 SER A CA 1
ATOM 843 C C . SER A 1 106 ? -2.424 4.120 24.891 1.00 93.50 106 SER A C 1
ATOM 845 O O . SER A 1 106 ? -3.449 4.287 24.224 1.00 93.50 106 SER A O 1
ATOM 847 N N . ALA A 1 107 ? -1.414 3.336 24.496 1.00 94.75 107 ALA A N 1
ATOM 848 C CA . ALA A 1 107 ? -1.391 2.567 23.255 1.00 94.75 107 ALA A CA 1
ATOM 849 C C . ALA A 1 107 ? -2.262 1.303 23.344 1.00 94.75 107 ALA A C 1
ATOM 851 O O . ALA A 1 107 ? -2.423 0.710 24.412 1.00 94.75 107 ALA A O 1
ATOM 852 N N . PHE A 1 108 ? -2.825 0.873 22.212 1.00 96.56 108 PHE A N 1
ATOM 853 C CA . PHE A 1 108 ? -3.593 -0.368 22.143 1.00 96.56 108 PHE A CA 1
ATOM 854 C C . PHE A 1 108 ? -2.682 -1.592 22.285 1.00 96.56 108 PHE A C 1
ATOM 856 O O . PHE A 1 108 ? -1.673 -1.717 21.592 1.00 96.56 108 PHE A O 1
ATOM 863 N N . ASN A 1 109 ? -3.059 -2.528 23.158 1.00 96.00 109 ASN A N 1
ATOM 864 C CA . ASN A 1 109 ? -2.489 -3.869 23.195 1.00 96.00 109 ASN A CA 1
ATOM 865 C C . ASN A 1 109 ? -3.495 -4.877 23.773 1.00 96.00 109 ASN A C 1
ATOM 867 O O . ASN A 1 109 ? -4.426 -4.510 24.487 1.00 96.00 109 ASN A O 1
ATOM 871 N N . THR A 1 110 ? -3.281 -6.158 23.480 1.00 97.00 110 THR A N 1
ATOM 872 C CA . THR A 1 110 ? -4.214 -7.255 23.788 1.00 97.00 110 THR A CA 1
ATOM 873 C C . THR A 1 110 ? -3.813 -8.082 25.020 1.00 97.00 110 THR A C 1
ATOM 875 O O . THR A 1 110 ? -4.309 -9.189 25.218 1.00 97.00 110 THR A O 1
ATOM 878 N N . ARG A 1 111 ? -2.902 -7.581 25.871 1.00 96.44 111 ARG A N 1
ATOM 879 C CA . ARG A 1 111 ? -2.294 -8.374 26.964 1.00 96.44 111 ARG A CA 1
ATOM 880 C C . ARG A 1 111 ? -3.228 -8.657 28.142 1.00 96.44 111 ARG A C 1
ATOM 882 O O . ARG A 1 111 ? -3.028 -9.644 28.841 1.00 96.44 111 ARG A O 1
ATOM 889 N N . ALA A 1 112 ? -4.204 -7.786 28.388 1.00 97.06 112 ALA A N 1
ATOM 890 C CA . ALA A 1 112 ? -5.075 -7.835 29.560 1.00 97.06 112 ALA A CA 1
ATOM 891 C C . ALA A 1 112 ? -6.548 -7.754 29.138 1.00 97.06 112 ALA A C 1
ATOM 893 O O . ALA A 1 112 ? -7.150 -6.679 29.114 1.00 97.06 112 ALA A O 1
ATOM 894 N N . LEU A 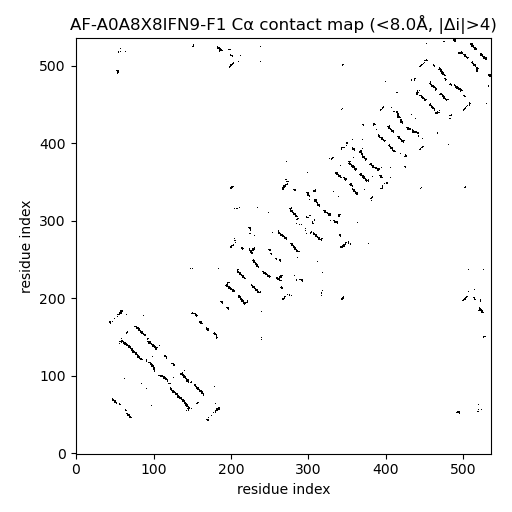1 113 ? -7.108 -8.903 28.751 1.00 98.25 113 LEU A N 1
ATOM 895 C CA . LEU A 1 113 ? -8.524 -9.042 28.411 1.00 98.25 113 LEU A CA 1
ATOM 896 C C . LEU A 1 113 ? -9.387 -8.913 29.675 1.00 98.25 113 LEU A C 1
ATOM 898 O O . LEU A 1 113 ? -9.155 -9.602 30.665 1.00 98.25 113 LEU A O 1
ATOM 902 N N . VAL A 1 114 ? -10.398 -8.050 29.618 1.00 98.19 114 VAL A N 1
ATOM 903 C CA . VAL A 1 114 ? -11.312 -7.737 30.727 1.00 98.19 114 VAL A CA 1
ATOM 904 C C . VAL A 1 114 ? -12.669 -8.410 30.539 1.00 98.19 114 VAL A C 1
ATOM 906 O O . VAL A 1 114 ? -13.217 -8.971 31.484 1.00 98.19 114 VAL A O 1
ATOM 909 N N . ALA A 1 115 ? -13.232 -8.325 29.332 1.00 98.38 115 ALA A N 1
ATOM 910 C CA . ALA A 1 115 ? -14.541 -8.883 29.001 1.00 98.38 115 ALA A CA 1
ATOM 911 C C . ALA A 1 115 ? -14.707 -9.089 27.495 1.00 98.38 115 ALA A C 1
ATOM 913 O O . ALA A 1 115 ? -13.967 -8.523 26.688 1.00 98.38 115 ALA A O 1
ATOM 914 N N . THR A 1 116 ? -15.724 -9.865 27.127 1.00 98.56 116 THR A N 1
ATOM 915 C CA . THR A 1 116 ? -16.152 -10.053 25.738 1.00 98.56 116 THR A CA 1
ATOM 916 C C . THR A 1 116 ? -17.674 -9.976 25.629 1.00 98.56 116 THR A C 1
ATOM 918 O O . THR A 1 116 ? -18.373 -10.160 26.627 1.00 98.56 116 THR A O 1
ATOM 921 N N . ALA A 1 117 ? -18.187 -9.673 24.438 1.00 98.25 117 ALA A N 1
ATOM 922 C CA . ALA A 1 117 ? -19.614 -9.707 24.126 1.00 98.25 117 ALA A CA 1
ATOM 923 C C . ALA A 1 117 ? -19.829 -9.993 22.633 1.00 98.25 117 ALA A C 1
ATOM 925 O O . ALA A 1 117 ? -19.135 -9.424 21.792 1.00 98.25 117 ALA A O 1
ATOM 926 N N . VAL A 1 118 ? -20.811 -10.830 22.299 1.00 98.12 118 VAL A N 1
ATOM 927 C CA . VAL A 1 118 ? -21.275 -11.024 20.915 1.00 98.12 118 VAL A CA 1
ATOM 928 C C . VAL A 1 118 ? -22.421 -10.035 20.651 1.00 98.12 118 VAL A C 1
ATOM 930 O O . VAL A 1 118 ? -23.380 -10.020 21.427 1.00 98.12 118 VAL A O 1
ATOM 933 N N . PRO A 1 119 ? -22.343 -9.166 19.626 1.00 97.19 119 PRO A N 1
ATOM 934 C CA . PRO A 1 119 ? -23.415 -8.213 19.342 1.00 97.19 119 PRO A CA 1
ATOM 935 C C . PRO A 1 119 ? -24.667 -8.855 18.723 1.00 97.19 119 PRO A C 1
ATOM 937 O O . PRO A 1 119 ? -24.682 -9.224 17.554 1.00 97.19 119 PRO A O 1
ATOM 940 N N . GLU A 1 120 ? -25.758 -8.912 19.487 1.00 95.31 120 GLU A N 1
ATOM 941 C CA . GLU A 1 120 ? -27.080 -9.341 18.988 1.00 95.31 120 GLU A CA 1
ATOM 942 C C . GLU A 1 120 ? -27.989 -8.159 18.602 1.00 95.31 120 GLU A C 1
ATOM 944 O O . GLU A 1 120 ? -28.960 -8.316 17.863 1.00 95.31 120 GLU A O 1
ATOM 949 N N . SER A 1 121 ? -27.685 -6.956 19.097 1.00 96.44 121 SER A N 1
ATOM 950 C CA . SER A 1 121 ? -28.440 -5.728 18.831 1.00 96.44 121 SER A CA 1
ATOM 951 C C . SER A 1 121 ? -27.526 -4.502 18.865 1.00 96.44 121 SER A C 1
ATOM 953 O O . SER A 1 121 ? -26.362 -4.595 19.252 1.00 96.44 121 SER A O 1
ATOM 955 N N . GLU A 1 122 ? -28.056 -3.332 18.495 1.00 96.12 122 GLU A N 1
ATOM 956 C CA . GLU A 1 122 ? -27.297 -2.075 18.497 1.00 96.12 122 GLU A CA 1
ATOM 957 C C . GLU A 1 122 ? -26.771 -1.711 19.893 1.00 96.12 122 GLU A C 1
ATOM 959 O O . GLU A 1 122 ? -25.737 -1.058 20.011 1.00 96.12 122 GLU A O 1
ATOM 964 N N . LYS A 1 123 ? -27.456 -2.139 20.961 1.00 97.19 123 LYS A N 1
ATOM 965 C CA . LYS A 1 123 ? -27.007 -1.939 22.338 1.00 97.19 123 LYS A CA 1
ATOM 966 C C . LYS A 1 123 ? -26.297 -3.191 22.842 1.00 97.19 123 LYS A C 1
ATOM 968 O O . LYS A 1 123 ? -26.915 -4.244 22.981 1.00 97.19 123 LYS A O 1
ATOM 973 N N . VAL A 1 124 ? -25.027 -3.040 23.205 1.00 98.00 124 VAL A N 1
ATOM 974 C CA . VAL A 1 124 ? -24.194 -4.111 23.765 1.00 98.00 124 VAL A CA 1
ATOM 975 C C . VAL A 1 124 ? -23.758 -3.734 25.178 1.00 98.00 124 VAL A C 1
ATOM 977 O O . VAL A 1 124 ? -23.438 -2.576 25.453 1.00 98.00 124 VAL A O 1
ATOM 980 N N . VAL A 1 125 ? -23.742 -4.702 26.095 1.00 98.06 125 VAL A N 1
ATOM 981 C CA . VAL A 1 125 ? -23.270 -4.507 27.472 1.00 98.06 125 VAL A CA 1
ATOM 982 C C . VAL A 1 125 ? -22.144 -5.492 27.754 1.00 98.06 125 VAL A C 1
ATOM 984 O O . VAL A 1 125 ? -22.354 -6.699 27.796 1.00 98.06 125 VAL A O 1
ATOM 987 N N . LEU A 1 126 ? -20.946 -4.961 27.974 1.00 98.12 126 LEU A N 1
ATOM 988 C CA . LEU A 1 126 ? -19.795 -5.712 28.457 1.00 98.12 126 LEU A CA 1
ATOM 989 C C . LEU A 1 126 ? -19.881 -5.775 29.981 1.00 98.12 126 LEU A C 1
ATOM 991 O O . LEU A 1 126 ? -19.809 -4.745 30.654 1.00 98.12 126 LEU A O 1
ATOM 995 N N . HIS A 1 127 ? -20.068 -6.977 30.519 1.00 97.81 127 HIS A N 1
ATOM 996 C CA . HIS A 1 127 ? -20.071 -7.235 31.957 1.00 97.81 127 HIS A CA 1
ATOM 997 C C . HIS A 1 127 ? -18.643 -7.497 32.440 1.00 97.81 127 HIS A C 1
ATOM 999 O O . HIS A 1 127 ? -17.909 -8.269 31.829 1.00 97.81 127 HIS A O 1
ATOM 1005 N N . THR A 1 128 ? -18.246 -6.843 33.527 1.00 96.81 128 THR A N 1
ATOM 1006 C CA . THR A 1 128 ? -16.872 -6.832 34.043 1.00 96.81 128 THR A CA 1
ATOM 1007 C C . THR A 1 128 ? -16.875 -6.965 35.568 1.00 96.81 128 THR A C 1
ATOM 1009 O O . THR A 1 128 ? -17.897 -6.767 36.221 1.00 96.81 128 THR A O 1
ATOM 1012 N N . ASN A 1 129 ? -15.715 -7.249 36.155 1.00 96.06 129 ASN A N 1
ATOM 1013 C CA . ASN A 1 129 ? -15.467 -7.054 37.588 1.00 96.06 129 ASN A CA 1
ATOM 1014 C C . ASN A 1 129 ? -14.042 -6.514 37.781 1.00 96.06 129 ASN A C 1
ATOM 1016 O O . ASN A 1 129 ? -13.231 -7.105 38.489 1.00 96.06 129 ASN A O 1
ATOM 1020 N N . LEU A 1 130 ? -13.704 -5.460 37.033 1.00 96.88 130 LEU A N 1
ATOM 1021 C CA . LEU A 1 130 ? -12.347 -4.927 36.923 1.00 96.88 130 LEU A CA 1
ATOM 1022 C C . LEU A 1 130 ? -12.086 -3.931 38.063 1.00 96.88 130 LEU A C 1
ATOM 1024 O O . LEU A 1 130 ? -12.698 -2.857 38.054 1.00 96.88 130 LEU A O 1
ATOM 1028 N N . PRO A 1 131 ? -11.179 -4.222 39.013 1.00 95.94 131 PRO A N 1
ATOM 1029 C CA . PRO A 1 131 ? -10.785 -3.259 40.030 1.00 95.94 131 PRO A CA 1
ATOM 1030 C C . PRO A 1 131 ? -9.885 -2.207 39.378 1.00 95.94 131 PRO A C 1
ATOM 1032 O O . PRO A 1 131 ? -8.762 -2.509 38.965 1.00 95.94 131 PRO A O 1
ATOM 1035 N N . LEU A 1 132 ? -10.371 -0.973 39.281 1.00 92.81 132 LEU A N 1
ATOM 1036 C CA . LEU A 1 132 ? -9.585 0.149 38.793 1.00 92.81 132 LEU A CA 1
ATOM 1037 C C . LEU A 1 132 ? -8.747 0.677 39.964 1.00 92.81 132 LEU A C 1
ATOM 1039 O O . LEU A 1 132 ? -9.271 1.213 40.943 1.00 92.81 132 LEU A O 1
ATOM 1043 N N . LYS A 1 133 ? -7.428 0.504 39.876 1.00 88.75 133 LYS A N 1
ATOM 1044 C CA . LYS A 1 133 ? -6.474 0.972 40.891 1.00 88.75 133 LYS A CA 1
ATOM 1045 C C . LYS A 1 133 ? -6.491 2.503 40.958 1.00 88.75 133 LYS A C 1
ATOM 1047 O O . LYS A 1 133 ? -7.090 3.167 40.113 1.00 88.75 133 LYS A O 1
ATOM 1052 N N . ASP A 1 134 ? -5.838 3.094 41.957 1.00 88.38 134 ASP A N 1
ATOM 1053 C CA . ASP A 1 134 ? -5.721 4.557 42.038 1.00 88.38 134 ASP A CA 1
ATOM 1054 C C . ASP A 1 134 ? -4.664 5.100 41.053 1.00 88.38 134 ASP A C 1
ATOM 1056 O O . ASP A 1 134 ? -3.591 5.580 41.409 1.00 88.38 134 ASP A O 1
ATOM 1060 N N . SER A 1 135 ? -4.958 4.917 39.767 1.00 88.88 135 SER A N 1
ATOM 1061 C CA . SER A 1 135 ? -4.156 5.285 38.605 1.00 88.88 135 SER A CA 1
ATOM 1062 C C . SER A 1 135 ? -5.073 5.619 37.424 1.00 88.88 135 SER A C 1
ATOM 1064 O O . SER A 1 135 ? -6.304 5.567 37.529 1.00 88.88 135 SER A O 1
ATOM 1066 N N . VAL A 1 136 ? -4.494 5.973 36.277 1.00 92.38 136 VAL A N 1
ATOM 1067 C CA . VAL A 1 136 ? -5.251 6.038 35.024 1.00 92.38 136 VAL A CA 1
ATOM 1068 C C . VAL A 1 136 ? -5.400 4.618 34.475 1.00 92.38 136 VAL A C 1
ATOM 1070 O O . VAL A 1 136 ? -4.507 3.786 34.622 1.00 92.38 136 VAL A O 1
ATOM 1073 N N . HIS A 1 137 ? -6.548 4.351 33.867 1.00 94.94 137 HIS A N 1
ATOM 1074 C CA . HIS A 1 137 ? -6.816 3.149 33.092 1.00 94.94 137 HIS A CA 1
ATOM 1075 C C . HIS A 1 137 ? -7.242 3.552 31.679 1.00 94.94 137 HIS A C 1
ATOM 1077 O O . HIS A 1 137 ? -8.037 4.482 31.493 1.00 94.94 137 HIS A O 1
ATOM 1083 N N . HIS A 1 138 ? -6.707 2.854 30.686 1.00 96.62 138 HIS A N 1
ATOM 1084 C CA . HIS A 1 138 ? -7.020 3.016 29.276 1.00 96.62 138 HIS A CA 1
ATOM 1085 C C . HIS A 1 138 ? -7.760 1.763 28.807 1.00 96.62 138 HIS A C 1
ATOM 1087 O O . HIS A 1 138 ? -7.169 0.727 28.513 1.00 96.62 138 HIS A O 1
ATOM 1093 N N . LEU A 1 139 ? -9.088 1.866 28.780 1.00 97.50 139 LEU A N 1
ATOM 1094 C CA . LEU A 1 139 ? -9.970 0.775 28.395 1.00 97.50 139 LEU A CA 1
ATOM 1095 C C . LEU A 1 139 ? -10.168 0.805 26.881 1.00 97.50 139 LEU A C 1
ATOM 1097 O O . LEU A 1 139 ? -10.722 1.765 26.348 1.00 97.50 139 LEU A O 1
ATOM 1101 N N . TRP A 1 140 ? -9.725 -0.231 26.186 1.00 98.12 140 TRP A N 1
ATOM 1102 C CA . TRP A 1 140 ? -9.813 -0.332 24.734 1.00 98.12 140 TRP A CA 1
ATOM 1103 C C . TRP A 1 140 ? -10.908 -1.306 24.323 1.00 98.12 140 TRP A C 1
ATOM 1105 O O . TRP A 1 140 ? -10.849 -2.491 24.653 1.00 98.12 140 TRP A O 1
ATOM 1115 N N . LEU A 1 141 ? -11.886 -0.813 23.567 1.00 98.06 141 LEU A N 1
ATOM 1116 C CA . LEU A 1 141 ? -12.829 -1.662 22.856 1.00 98.06 141 LEU A CA 1
ATOM 1117 C C . LEU A 1 141 ? -12.201 -2.111 21.535 1.00 98.06 141 LEU A C 1
ATOM 1119 O O . LEU A 1 141 ? -11.675 -1.296 20.772 1.00 98.06 141 LEU A O 1
ATOM 1123 N N . SER A 1 142 ? -12.301 -3.406 21.265 1.00 98.50 142 SER A N 1
ATOM 1124 C CA . SER A 1 142 ? -11.789 -4.057 20.068 1.00 98.50 142 SER A CA 1
ATOM 1125 C C . SER A 1 142 ? -12.847 -4.959 19.429 1.00 98.50 142 SER A C 1
ATOM 1127 O O . SER A 1 142 ? -13.743 -5.438 20.128 1.00 98.50 142 SER A O 1
ATOM 1129 N N . ALA A 1 143 ? -12.748 -5.187 18.118 1.00 98.50 143 ALA A N 1
ATOM 1130 C CA . ALA A 1 143 ? -13.594 -6.117 17.373 1.00 98.50 143 ALA A CA 1
ATOM 1131 C C . ALA A 1 143 ? -12.789 -7.169 16.601 1.00 98.50 143 ALA A C 1
ATOM 1133 O O . ALA A 1 143 ? -11.815 -6.848 15.911 1.00 98.50 143 ALA A O 1
ATOM 1134 N N . GLU A 1 144 ? -13.293 -8.400 16.641 1.00 98.81 144 GLU A N 1
ATOM 1135 C CA . GLU A 1 144 ? -13.104 -9.397 15.589 1.00 98.81 144 GLU A CA 1
ATOM 1136 C C . GLU A 1 144 ? -14.269 -9.282 14.602 1.00 98.81 144 GLU A C 1
ATOM 1138 O O . GLU A 1 144 ? -15.428 -9.166 15.021 1.00 98.81 144 GLU A O 1
ATOM 1143 N N . LEU A 1 145 ? -13.979 -9.339 13.305 1.00 98.75 145 LEU A N 1
ATOM 1144 C CA . LEU A 1 145 ? -15.011 -9.349 12.269 1.00 98.75 145 LEU A CA 1
ATOM 1145 C C . LEU A 1 145 ? -15.365 -10.771 11.843 1.00 98.75 145 LEU A C 1
ATOM 1147 O O . LEU A 1 145 ? -14.572 -11.701 11.999 1.00 98.75 145 LEU A O 1
ATOM 1151 N N . ASP A 1 146 ? -16.564 -10.931 11.294 1.00 98.25 146 ASP A N 1
ATOM 1152 C CA . ASP A 1 146 ? -16.899 -12.123 10.526 1.00 98.25 146 ASP A CA 1
ATOM 1153 C C . ASP A 1 146 ? -16.070 -12.179 9.231 1.00 98.25 146 ASP A C 1
ATOM 1155 O O . ASP A 1 146 ? -15.730 -11.151 8.640 1.00 98.25 146 ASP A O 1
ATOM 1159 N N . ASN A 1 147 ? -15.748 -13.389 8.770 1.00 96.62 147 ASN A N 1
ATOM 1160 C CA . ASN A 1 147 ? -14.937 -13.577 7.564 1.00 96.62 147 ASN A CA 1
ATOM 1161 C C . ASN A 1 147 ? -15.648 -13.101 6.282 1.00 96.62 147 ASN A C 1
ATOM 1163 O O . ASN A 1 147 ? -14.978 -12.794 5.301 1.00 96.62 147 ASN A O 1
ATOM 1167 N N . GLY A 1 148 ? -16.984 -13.033 6.285 1.00 97.06 148 GLY A N 1
ATOM 1168 C CA . GLY A 1 148 ? -17.809 -12.505 5.199 1.00 97.06 148 GLY A CA 1
ATOM 1169 C C . GLY A 1 148 ? -18.235 -11.044 5.378 1.00 97.06 148 GLY A C 1
ATOM 1170 O O . GLY A 1 148 ? -19.147 -10.603 4.678 1.00 97.06 148 GLY A O 1
ATOM 1171 N N . ALA A 1 149 ? -17.637 -10.294 6.313 1.00 98.50 149 ALA A N 1
ATOM 1172 C CA . ALA A 1 149 ? -17.951 -8.881 6.521 1.00 98.50 149 ALA A CA 1
ATOM 1173 C C . ALA A 1 149 ? -17.664 -8.050 5.255 1.00 98.50 149 ALA A C 1
ATOM 1175 O O . ALA A 1 149 ? -16.563 -8.093 4.697 1.00 98.50 149 ALA A O 1
ATOM 1176 N N . GLY A 1 150 ? -18.662 -7.294 4.792 1.00 98.50 150 GLY A N 1
ATOM 1177 C CA . GLY A 1 150 ? -18.614 -6.627 3.490 1.00 98.50 150 GLY A CA 1
ATOM 1178 C C . GLY A 1 150 ? -17.671 -5.423 3.475 1.00 98.50 150 GLY A C 1
ATOM 1179 O O . GLY A 1 150 ? -17.834 -4.510 4.279 1.00 98.50 150 GLY A O 1
ATOM 1180 N N . LEU A 1 151 ? -16.737 -5.346 2.523 1.00 98.69 151 LEU A N 1
ATOM 1181 C CA . LEU A 1 151 ? -15.745 -4.254 2.471 1.00 98.69 151 LEU A CA 1
ATOM 1182 C C . LEU A 1 151 ? -16.333 -2.837 2.350 1.00 98.69 151 LEU A C 1
ATOM 1184 O O . LEU A 1 151 ? -15.700 -1.863 2.751 1.00 98.69 151 LEU A O 1
ATOM 1188 N N . LEU A 1 152 ? -17.549 -2.705 1.815 1.00 98.44 152 LEU A N 1
ATOM 1189 C CA . LEU A 1 152 ? -18.239 -1.417 1.717 1.00 98.44 152 LEU A CA 1
ATOM 1190 C C . LEU A 1 152 ? -18.941 -0.996 3.014 1.00 98.44 152 LEU A C 1
ATOM 1192 O O . LEU A 1 152 ? -19.339 0.166 3.124 1.00 98.44 152 LEU A O 1
ATOM 1196 N N . ASN A 1 153 ? -19.052 -1.884 4.002 1.00 98.56 153 ASN A N 1
ATOM 1197 C CA . ASN A 1 153 ? -19.694 -1.606 5.281 1.00 98.56 153 ASN A CA 1
ATOM 1198 C C . ASN A 1 153 ? -18.781 -0.774 6.202 1.00 98.56 153 ASN A C 1
ATOM 1200 O O . ASN A 1 153 ? -17.600 -0.522 5.930 1.00 98.56 153 ASN A O 1
ATOM 1204 N N . ARG A 1 154 ? -19.356 -0.275 7.296 1.00 98.31 154 ARG A N 1
ATOM 1205 C CA . ARG A 1 154 ? -18.655 0.451 8.359 1.00 98.31 154 ARG A CA 1
ATOM 1206 C C . ARG A 1 154 ? -18.917 -0.209 9.702 1.00 98.31 154 ARG A C 1
ATOM 1208 O O . ARG A 1 154 ? -20.011 -0.724 9.936 1.00 98.31 154 ARG A O 1
ATOM 1215 N N . ILE A 1 155 ? -17.933 -0.122 10.589 1.00 98.44 155 ILE A N 1
ATOM 1216 C CA . ILE A 1 155 ? -18.024 -0.535 11.990 1.00 98.44 155 ILE A CA 1
ATOM 1217 C C . ILE A 1 155 ? -17.914 0.712 12.858 1.00 98.44 155 ILE A C 1
ATOM 1219 O O . ILE A 1 155 ? -17.024 1.537 12.661 1.00 98.44 155 ILE A O 1
ATOM 1223 N N . ASN A 1 156 ? -18.811 0.862 13.825 1.00 96.88 156 ASN A N 1
ATOM 1224 C CA . ASN A 1 156 ? -18.780 1.973 14.761 1.00 96.88 156 ASN A CA 1
ATOM 1225 C C . ASN A 1 156 ? -19.172 1.523 16.168 1.00 96.88 156 ASN A C 1
ATOM 1227 O O . ASN A 1 156 ? -20.044 0.670 16.329 1.00 96.88 156 ASN A O 1
ATOM 1231 N N . ALA A 1 157 ? -18.561 2.121 17.187 1.00 94.62 157 ALA A N 1
ATOM 1232 C CA . ALA A 1 157 ? -18.847 1.791 18.575 1.00 94.62 157 ALA A CA 1
ATOM 1233 C C . ALA A 1 157 ? -18.712 3.016 19.486 1.00 94.62 157 ALA A C 1
ATOM 1235 O O . ALA A 1 157 ? -17.623 3.547 19.692 1.00 94.62 157 ALA A O 1
ATOM 1236 N N . LEU A 1 158 ? -19.835 3.439 20.062 1.00 94.00 158 LEU A N 1
ATOM 1237 C CA . LEU A 1 158 ? -19.956 4.579 20.961 1.00 94.00 158 LEU A CA 1
ATOM 1238 C C . LEU A 1 158 ? -20.074 4.089 22.410 1.00 94.00 158 LEU A C 1
ATOM 1240 O O . LEU A 1 158 ? -21.074 3.452 22.754 1.00 94.00 158 LEU A O 1
ATOM 1244 N N . PRO A 1 159 ? -19.118 4.401 23.296 1.00 94.12 159 PRO A N 1
ATOM 1245 C CA . PRO A 1 159 ? -19.291 4.196 24.729 1.00 94.12 159 PRO A CA 1
ATOM 1246 C C . PRO A 1 159 ? -20.404 5.116 25.271 1.00 94.12 159 PRO A C 1
ATOM 1248 O O . PRO A 1 159 ? -20.250 6.332 25.284 1.00 94.12 159 PRO A O 1
ATOM 1251 N N . GLU A 1 160 ? -21.532 4.550 25.716 1.00 93.00 160 GLU A N 1
ATOM 1252 C CA . GLU A 1 160 ? -22.724 5.302 26.166 1.00 93.00 160 GLU A CA 1
ATOM 1253 C C . GLU A 1 160 ? -22.691 5.572 27.680 1.00 93.00 160 GLU A C 1
ATOM 1255 O O . GLU A 1 160 ? -22.962 6.676 28.159 1.00 93.00 160 GLU A O 1
ATOM 1260 N N . SER A 1 161 ? -22.396 4.541 28.472 1.00 94.19 161 SER A N 1
ATOM 1261 C CA . SER A 1 161 ? -22.344 4.643 29.932 1.00 94.19 161 SER A CA 1
ATOM 1262 C C . SER A 1 161 ? -21.541 3.509 30.550 1.00 94.19 161 SER A C 1
ATOM 1264 O O . SER A 1 161 ? -21.358 2.452 29.949 1.00 94.19 161 SER A O 1
ATOM 1266 N N . LEU A 1 162 ? -21.087 3.723 31.777 1.00 94.81 162 LEU A N 1
ATOM 1267 C CA . LEU A 1 162 ? -20.346 2.755 32.572 1.00 94.81 162 LEU A CA 1
ATOM 1268 C C . LEU A 1 162 ? -20.969 2.632 33.967 1.00 94.81 162 LEU A C 1
ATOM 1270 O O . LEU A 1 162 ? -21.727 3.502 34.396 1.00 94.81 162 LEU A O 1
ATOM 1274 N N . VAL A 1 163 ? -20.703 1.529 34.663 1.00 96.19 163 VAL A N 1
ATOM 1275 C CA . VAL A 1 163 ? -21.194 1.289 36.028 1.00 96.19 163 VAL A CA 1
ATOM 1276 C C . VAL A 1 163 ? -20.010 1.026 36.943 1.00 96.19 163 VAL A C 1
ATOM 1278 O O . VAL A 1 163 ? -19.314 0.027 36.764 1.00 96.19 163 VAL A O 1
ATOM 1281 N N . LEU A 1 164 ? -19.809 1.913 37.918 1.00 94.06 164 LEU A N 1
ATOM 1282 C CA . LEU A 1 164 ? -18.749 1.840 38.923 1.00 94.06 164 LEU A CA 1
ATOM 1283 C C . LEU A 1 164 ? -19.383 1.640 40.298 1.00 94.06 164 LEU A C 1
ATOM 1285 O O . LEU A 1 164 ? -20.226 2.444 40.695 1.00 94.06 164 LEU A O 1
ATOM 1289 N N . ASP A 1 165 ? -19.011 0.576 41.009 1.00 93.62 165 ASP A N 1
ATOM 1290 C CA . ASP A 1 165 ? -19.541 0.247 42.347 1.00 93.62 165 ASP A CA 1
ATOM 1291 C C . ASP A 1 165 ? -21.085 0.317 42.412 1.00 93.62 165 ASP A C 1
ATOM 1293 O O . ASP A 1 165 ? -21.691 0.933 43.292 1.00 93.62 165 ASP A O 1
ATOM 1297 N N . GLY A 1 166 ? -21.740 -0.244 41.391 1.00 92.25 166 GLY A N 1
ATOM 1298 C CA . GLY A 1 166 ? -23.197 -0.240 41.218 1.00 92.25 166 GLY A CA 1
ATOM 1299 C C . GLY A 1 166 ? -23.813 1.078 40.720 1.00 92.25 166 GLY A C 1
ATOM 1300 O O . GLY A 1 166 ? -24.973 1.079 40.307 1.00 92.25 166 GLY A O 1
ATOM 1301 N N . ARG A 1 167 ? -23.069 2.192 40.686 1.00 91.94 167 ARG A N 1
ATOM 1302 C CA . ARG A 1 167 ? -23.554 3.503 40.217 1.00 91.94 167 ARG A CA 1
ATOM 1303 C C . ARG A 1 167 ? -23.315 3.673 38.720 1.00 91.94 167 ARG A C 1
ATOM 1305 O O . ARG A 1 167 ? -22.188 3.542 38.252 1.00 91.94 167 ARG A O 1
ATOM 1312 N N . GLN A 1 168 ? -24.371 3.981 37.968 1.00 92.31 168 GLN A N 1
ATOM 1313 C CA . GLN A 1 168 ? -24.259 4.272 36.538 1.00 92.31 168 GLN A CA 1
ATOM 1314 C C . GLN A 1 168 ? -23.816 5.722 36.307 1.00 92.31 168 GLN A C 1
ATOM 1316 O O . GLN A 1 168 ? -24.419 6.657 36.831 1.00 92.31 168 GLN A O 1
ATOM 1321 N N . GLU A 1 169 ? -22.802 5.898 35.469 1.00 88.94 169 GLU A N 1
ATOM 1322 C CA . GLU A 1 169 ? -22.266 7.183 35.031 1.00 88.94 169 GLU A CA 1
ATOM 1323 C C . GLU A 1 169 ? -22.347 7.238 33.491 1.00 88.94 169 GLU A C 1
ATOM 1325 O O . GLU A 1 169 ? -21.989 6.276 32.804 1.00 88.94 169 GLU A O 1
ATOM 1330 N N . ARG A 1 170 ? -22.869 8.333 32.920 1.00 88.31 170 ARG A N 1
ATOM 1331 C CA . ARG A 1 170 ? -22.914 8.517 31.456 1.00 88.31 170 ARG A CA 1
ATOM 1332 C C . ARG A 1 170 ? -21.549 8.949 30.937 1.00 88.31 170 ARG A C 1
ATOM 1334 O O . ARG A 1 170 ? -20.864 9.731 31.588 1.00 88.31 170 ARG A O 1
ATOM 1341 N N . ILE A 1 171 ? -21.186 8.477 29.752 1.00 86.56 171 ILE A N 1
ATOM 1342 C CA . ILE A 1 171 ? -20.015 8.969 29.027 1.00 86.56 171 ILE A CA 1
ATOM 1343 C C . ILE A 1 171 ? -20.456 10.204 28.214 1.00 86.56 171 ILE A C 1
ATOM 1345 O O . ILE A 1 171 ? -21.634 10.341 27.883 1.00 86.56 171 ILE A O 1
ATOM 1349 N N . GLY A 1 172 ? -19.551 11.169 28.020 1.00 67.81 172 GLY A N 1
ATOM 1350 C CA . GLY A 1 172 ? -19.891 12.519 27.552 1.00 67.81 172 GLY A CA 1
ATOM 1351 C C . GLY A 1 172 ? -20.603 12.563 26.199 1.00 67.81 172 GLY A C 1
ATOM 1352 O O . GLY A 1 172 ? -20.201 11.877 25.266 1.00 67.81 172 GLY A O 1
ATOM 1353 N N . ALA A 1 173 ? -21.625 13.417 26.094 1.00 63.84 173 ALA A N 1
ATOM 1354 C CA . ALA A 1 173 ? -22.423 13.586 24.876 1.00 63.84 173 ALA A CA 1
ATOM 1355 C C . ALA A 1 173 ? -21.657 14.259 23.719 1.00 63.84 173 ALA A C 1
ATOM 1357 O O . ALA A 1 173 ? -22.105 14.196 22.580 1.00 63.84 173 ALA A O 1
ATOM 1358 N N . ASP A 1 174 ? -20.510 14.880 24.008 1.00 72.44 174 ASP A N 1
ATOM 1359 C CA . ASP A 1 174 ? -19.742 15.688 23.053 1.00 72.44 174 ASP A CA 1
ATOM 1360 C C . ASP A 1 174 ? -18.783 14.855 22.172 1.00 72.44 174 ASP A C 1
ATOM 1362 O O . ASP A 1 174 ? -18.103 15.397 21.301 1.00 72.44 174 ASP A O 1
ATOM 1366 N N . PHE A 1 175 ? -18.699 13.533 22.382 1.00 82.81 175 PHE A N 1
ATOM 1367 C CA . PHE A 1 175 ? -17.889 12.649 21.540 1.00 82.81 175 PHE A CA 1
ATOM 1368 C C . PHE A 1 175 ? -18.630 12.286 20.246 1.00 82.81 175 PHE A C 1
ATOM 1370 O O . PHE A 1 175 ? -19.601 11.531 20.260 1.00 82.81 175 PHE A O 1
ATOM 1377 N N . THR A 1 176 ? -18.122 12.776 19.113 1.00 84.75 176 THR A N 1
ATOM 1378 C CA . THR A 1 176 ? -18.566 12.344 17.781 1.00 84.75 176 THR A CA 1
ATOM 1379 C C . THR A 1 176 ? -17.699 11.181 17.309 1.00 84.75 176 THR A C 1
ATOM 1381 O O . THR A 1 176 ? -16.516 11.353 17.028 1.00 84.75 176 THR A O 1
ATOM 1384 N N . SER A 1 177 ? -18.295 9.994 17.222 1.00 88.69 177 SER A N 1
ATOM 1385 C CA . SER A 1 177 ? -17.639 8.793 16.699 1.00 88.69 177 SER A CA 1
ATOM 1386 C C . SER A 1 177 ? -17.483 8.823 15.181 1.00 88.69 177 SER A C 1
ATOM 1388 O O . SER A 1 177 ? -18.376 9.301 14.480 1.00 88.69 177 SER A O 1
ATOM 1390 N N . ILE A 1 178 ? -16.422 8.201 14.679 1.00 91.38 178 ILE A N 1
ATOM 1391 C CA . ILE A 1 178 ? -16.150 8.010 13.255 1.00 91.38 178 ILE A CA 1
ATOM 1392 C C . ILE A 1 178 ? -16.441 6.542 12.898 1.00 91.38 178 ILE A C 1
ATOM 1394 O O . ILE A 1 178 ? -15.713 5.664 13.365 1.00 91.38 178 ILE A O 1
ATOM 1398 N N . PRO A 1 179 ? -17.447 6.239 12.055 1.00 95.81 179 PRO A N 1
ATOM 1399 C CA . PRO A 1 179 ? -17.623 4.899 11.502 1.00 95.81 179 PRO A CA 1
ATOM 1400 C C . PRO A 1 179 ? -16.395 4.489 10.677 1.00 95.81 179 PRO A C 1
ATOM 1402 O O . PRO A 1 179 ? -16.090 5.085 9.641 1.00 95.81 179 PRO A O 1
ATOM 1405 N N . GLN A 1 180 ? -15.671 3.479 11.149 1.00 97.56 180 GLN A N 1
ATOM 1406 C CA . GLN A 1 180 ? -14.427 2.999 10.554 1.00 97.56 180 GLN A CA 1
ATOM 1407 C C . GLN A 1 180 ? -14.707 2.085 9.353 1.00 97.56 180 GLN A C 1
ATOM 1409 O O . GLN A 1 180 ? -15.716 1.377 9.307 1.00 97.56 180 GLN A O 1
ATOM 1414 N N . ARG A 1 181 ? -13.812 2.113 8.359 1.00 98.12 181 ARG A N 1
ATOM 1415 C CA . ARG A 1 181 ? -13.888 1.275 7.149 1.00 98.12 181 ARG A CA 1
ATOM 1416 C C . ARG A 1 181 ? -13.543 -0.173 7.468 1.00 98.12 181 ARG A C 1
ATOM 1418 O O . ARG A 1 181 ? -12.670 -0.418 8.297 1.00 98.12 181 ARG A O 1
ATOM 1425 N N . ILE A 1 182 ? -14.181 -1.112 6.773 1.00 98.81 182 ILE A N 1
ATOM 1426 C CA . ILE A 1 182 ? -13.743 -2.510 6.768 1.00 98.81 182 ILE A CA 1
ATOM 1427 C C . ILE A 1 182 ? -12.647 -2.683 5.708 1.00 98.81 182 ILE A C 1
ATOM 1429 O O . ILE A 1 182 ? -12.721 -2.113 4.620 1.00 98.81 182 ILE A O 1
ATOM 1433 N N . GLY A 1 183 ? -11.617 -3.458 6.035 1.00 98.75 183 GLY A N 1
ATOM 1434 C CA . GLY A 1 183 ? -10.553 -3.852 5.109 1.00 98.75 183 GLY A CA 1
ATOM 1435 C C . GLY A 1 183 ? -10.168 -5.320 5.277 1.00 98.75 183 GLY A C 1
ATOM 1436 O O . GLY A 1 183 ? -10.668 -6.003 6.170 1.00 98.75 183 GLY A O 1
ATOM 1437 N N . ILE A 1 184 ? -9.235 -5.800 4.456 1.00 98.88 184 ILE A N 1
ATOM 1438 C CA . ILE A 1 184 ? -8.586 -7.106 4.639 1.00 98.88 184 ILE A CA 1
ATOM 1439 C C . ILE A 1 184 ? -7.173 -6.885 5.184 1.00 98.88 184 ILE A C 1
ATOM 1441 O O . ILE A 1 184 ? -6.404 -6.093 4.631 1.00 98.88 184 ILE A O 1
ATOM 1445 N N . ALA A 1 185 ? -6.794 -7.629 6.225 1.00 98.69 185 ALA A N 1
ATOM 1446 C CA . ALA A 1 185 ? -5.394 -7.804 6.609 1.00 98.69 185 ALA A CA 1
ATOM 1447 C C . ALA A 1 185 ? -4.719 -8.768 5.620 1.00 98.69 185 ALA A C 1
ATOM 1449 O O . ALA A 1 185 ? -4.522 -9.941 5.940 1.00 98.69 185 ALA A O 1
ATOM 1450 N N . LEU A 1 186 ? -4.433 -8.283 4.402 1.00 98.81 186 LEU A N 1
ATOM 1451 C CA . LEU A 1 186 ? -4.043 -9.116 3.260 1.00 98.81 186 LEU A CA 1
ATOM 1452 C C . LEU A 1 186 ? -2.840 -9.998 3.587 1.00 98.81 186 LEU A C 1
ATOM 1454 O O . LEU A 1 186 ? -2.902 -11.196 3.322 1.00 98.81 186 LEU A O 1
ATOM 1458 N N . ARG A 1 187 ? -1.789 -9.421 4.188 1.00 98.75 187 ARG A N 1
ATOM 1459 C CA . ARG A 1 187 ? -0.655 -10.132 4.804 1.00 98.75 187 ARG A CA 1
ATOM 1460 C C . ARG A 1 187 ? -0.329 -9.517 6.171 1.00 98.75 187 ARG A C 1
ATOM 1462 O O . ARG A 1 187 ? -0.278 -8.292 6.317 1.00 98.75 187 ARG A O 1
ATOM 1469 N N . LYS A 1 188 ? -0.042 -10.356 7.165 1.00 98.06 188 LYS A N 1
ATOM 1470 C CA . LYS A 1 188 ? 0.395 -9.991 8.526 1.00 98.06 188 LYS A CA 1
ATOM 1471 C C . LYS A 1 188 ? 1.817 -10.497 8.785 1.00 98.06 188 LYS A C 1
ATOM 1473 O O . LYS A 1 188 ? 2.304 -11.387 8.095 1.00 98.06 188 LYS A O 1
ATOM 1478 N N . ALA A 1 189 ? 2.489 -9.948 9.795 1.00 97.56 189 ALA A N 1
ATOM 1479 C CA . ALA A 1 189 ? 3.758 -10.505 10.261 1.00 97.56 189 ALA A CA 1
ATOM 1480 C C . ALA A 1 189 ? 3.532 -11.924 10.812 1.00 97.56 189 ALA A C 1
ATOM 1482 O O . ALA A 1 189 ? 2.613 -12.136 11.604 1.00 97.56 189 ALA A O 1
ATOM 1483 N N . GLY A 1 190 ? 4.354 -12.885 10.389 1.00 97.50 190 GLY A N 1
ATOM 1484 C CA . GLY A 1 190 ? 4.244 -14.298 10.757 1.00 97.50 190 GLY A CA 1
ATOM 1485 C C . GLY A 1 190 ? 3.346 -15.151 9.852 1.00 97.50 190 GLY A C 1
ATOM 1486 O O . GLY A 1 190 ? 3.459 -16.378 9.919 1.00 97.50 190 GLY A O 1
ATOM 1487 N N . ASP A 1 191 ? 2.511 -14.555 8.986 1.00 98.38 191 ASP A N 1
ATOM 1488 C CA . ASP A 1 191 ? 1.768 -15.317 7.968 1.00 98.38 191 ASP A CA 1
ATOM 1489 C C . ASP A 1 191 ? 2.772 -16.072 7.075 1.00 98.38 191 ASP A C 1
ATOM 1491 O O . ASP A 1 191 ? 3.806 -15.523 6.690 1.00 98.38 191 ASP A O 1
ATOM 1495 N N . ASP A 1 192 ? 2.498 -17.346 6.784 1.00 98.25 192 ASP A N 1
ATOM 1496 C CA . ASP A 1 192 ? 3.354 -18.244 5.988 1.00 98.25 192 ASP A CA 1
ATOM 1497 C C . ASP A 1 192 ? 4.813 -18.382 6.495 1.00 98.25 192 ASP A C 1
ATOM 1499 O O . ASP A 1 192 ? 5.714 -18.755 5.748 1.00 98.25 192 ASP A O 1
ATOM 1503 N N . LYS A 1 193 ? 5.046 -18.136 7.798 1.00 98.06 193 LYS A N 1
ATOM 1504 C CA . LYS A 1 193 ? 6.371 -18.089 8.469 1.00 98.06 193 LYS A CA 1
ATOM 1505 C C . LYS A 1 193 ? 7.282 -16.943 8.002 1.00 98.06 193 LYS A C 1
ATOM 1507 O O . LYS A 1 193 ? 8.486 -16.975 8.246 1.00 98.06 193 LYS A O 1
ATOM 1512 N N . VAL A 1 194 ? 6.717 -15.915 7.380 1.00 98.69 194 VAL A N 1
ATOM 1513 C CA . VAL A 1 194 ? 7.445 -14.749 6.869 1.00 98.69 194 VAL A CA 1
ATOM 1514 C C . VAL A 1 194 ? 7.479 -13.661 7.938 1.00 98.69 194 VAL A C 1
ATOM 1516 O O . VAL A 1 194 ? 6.446 -13.312 8.511 1.00 98.69 194 VAL A O 1
ATOM 1519 N N . ASN A 1 195 ? 8.653 -13.091 8.218 1.00 98.62 195 ASN A N 1
ATOM 1520 C CA . ASN A 1 195 ? 8.771 -12.024 9.207 1.00 98.62 195 ASN A CA 1
ATOM 1521 C C . ASN A 1 195 ? 7.985 -10.765 8.801 1.00 98.62 195 ASN A C 1
ATOM 1523 O O . ASN A 1 195 ? 7.145 -10.296 9.569 1.00 98.62 195 ASN A O 1
ATOM 1527 N N . THR A 1 196 ? 8.250 -10.220 7.610 1.00 98.62 196 THR A N 1
ATOM 1528 C CA . THR A 1 196 ? 7.618 -8.981 7.137 1.00 98.62 196 THR A CA 1
ATOM 1529 C C . THR A 1 196 ? 7.233 -9.074 5.660 1.00 98.62 196 THR A C 1
ATOM 1531 O O . THR A 1 196 ? 7.973 -9.619 4.851 1.00 98.62 196 THR A O 1
ATOM 1534 N N . TYR A 1 197 ? 6.097 -8.477 5.299 1.00 98.88 197 TYR A N 1
ATOM 1535 C CA . TYR A 1 197 ? 5.702 -8.237 3.908 1.00 98.88 197 TYR A CA 1
ATOM 1536 C C . TYR A 1 197 ? 5.757 -6.737 3.633 1.00 98.88 197 TYR A C 1
ATOM 1538 O O . TYR A 1 197 ? 5.365 -5.960 4.507 1.00 98.88 197 TYR A O 1
ATOM 1546 N N . ARG A 1 198 ? 6.264 -6.322 2.469 1.00 98.88 198 ARG A N 1
ATOM 1547 C CA . ARG A 1 198 ? 6.474 -4.902 2.130 1.00 98.88 198 ARG A CA 1
ATOM 1548 C C . ARG A 1 198 ? 6.267 -4.618 0.642 1.00 98.88 198 ARG A C 1
ATOM 1550 O O . ARG A 1 198 ? 6.127 -5.535 -0.153 1.00 98.88 198 ARG A O 1
ATOM 1557 N N . ILE A 1 199 ? 6.297 -3.338 0.284 1.00 98.88 199 ILE A N 1
ATOM 1558 C CA . ILE A 1 199 ? 6.392 -2.829 -1.092 1.00 98.88 199 ILE A CA 1
ATOM 1559 C C . ILE A 1 199 ? 5.243 -3.304 -2.012 1.00 98.88 199 ILE A C 1
ATOM 1561 O O . ILE A 1 199 ? 5.456 -4.095 -2.929 1.00 98.88 199 ILE A O 1
ATOM 1565 N N . PRO A 1 200 ? 4.001 -2.845 -1.776 1.00 98.88 200 PRO A N 1
ATOM 1566 C CA . PRO A 1 200 ? 2.842 -3.313 -2.524 1.00 98.88 200 PRO A CA 1
ATOM 1567 C C . PRO A 1 200 ? 2.749 -2.740 -3.945 1.00 98.88 200 PRO A C 1
ATOM 1569 O O . PRO A 1 200 ? 2.798 -1.527 -4.148 1.00 98.88 200 PRO A O 1
ATOM 1572 N N . GLY A 1 201 ? 2.468 -3.615 -4.908 1.00 98.94 201 GLY A N 1
ATOM 1573 C CA . GLY A 1 201 ? 1.933 -3.298 -6.231 1.00 98.94 201 GLY A CA 1
ATOM 1574 C C . GLY A 1 201 ? 0.524 -3.866 -6.412 1.00 98.94 201 GLY A C 1
ATOM 1575 O O . GLY A 1 201 ? 0.216 -4.919 -5.861 1.00 98.94 201 GLY A O 1
ATOM 1576 N N . LEU A 1 202 ? -0.353 -3.173 -7.145 1.00 98.94 202 LEU A N 1
ATOM 1577 C CA . LEU A 1 202 ? -1.743 -3.592 -7.360 1.00 98.94 202 LEU A CA 1
ATOM 1578 C C . LEU A 1 202 ? -2.240 -3.182 -8.749 1.00 98.94 202 LEU A C 1
ATOM 1580 O O . LEU A 1 202 ? -2.126 -2.022 -9.152 1.00 98.94 202 LEU A O 1
ATOM 1584 N N . VAL A 1 203 ? -2.866 -4.125 -9.449 1.00 98.94 203 VAL A N 1
ATOM 1585 C CA . VAL A 1 203 ? -3.594 -3.892 -10.703 1.00 98.94 203 VAL A CA 1
ATOM 1586 C C . VAL A 1 203 ? -4.939 -4.609 -10.702 1.00 98.94 203 VAL A C 1
ATOM 1588 O O . VAL A 1 203 ? -5.135 -5.595 -9.994 1.00 98.94 203 VAL A O 1
ATOM 1591 N N . THR A 1 204 ? -5.833 -4.122 -11.558 1.00 98.88 204 THR A N 1
ATOM 1592 C CA . THR A 1 204 ? -7.050 -4.817 -11.985 1.00 98.88 204 THR A CA 1
ATOM 1593 C C . THR A 1 204 ? -6.820 -5.315 -13.405 1.00 98.88 204 THR A C 1
ATOM 1595 O O . THR A 1 204 ? -6.385 -4.538 -14.259 1.00 98.88 204 THR A O 1
ATOM 1598 N N . THR A 1 205 ? -7.070 -6.593 -13.672 1.00 98.81 205 THR A N 1
ATOM 1599 C CA . THR A 1 205 ? -6.955 -7.163 -15.018 1.00 98.81 205 THR A CA 1
ATOM 1600 C C . THR A 1 205 ? -8.166 -6.794 -15.874 1.00 98.81 205 THR A C 1
ATOM 1602 O O . THR A 1 205 ? -9.174 -6.273 -15.396 1.00 98.81 205 THR A O 1
ATOM 1605 N N . ARG A 1 206 ? -8.104 -7.135 -17.165 1.00 97.31 206 ARG A N 1
ATOM 1606 C CA . ARG A 1 206 ? -9.228 -6.974 -18.103 1.00 97.31 206 ARG A CA 1
ATOM 1607 C C . ARG A 1 206 ? -10.469 -7.805 -17.739 1.00 97.31 206 ARG A C 1
ATOM 1609 O O . ARG A 1 206 ? -11.517 -7.580 -18.332 1.00 97.31 206 ARG A O 1
ATOM 1616 N N . LEU A 1 207 ? -10.352 -8.751 -16.802 1.00 98.00 207 LEU A N 1
ATOM 1617 C CA . LEU A 1 207 ? -11.455 -9.582 -16.306 1.00 98.00 207 LEU A CA 1
ATOM 1618 C C . LEU A 1 207 ? -12.017 -9.093 -14.956 1.00 98.00 207 LEU A C 1
ATOM 1620 O O . LEU A 1 207 ? -12.897 -9.743 -14.402 1.00 98.00 207 LEU A O 1
ATOM 1624 N N . GLY A 1 208 ? -11.512 -7.979 -14.411 1.00 98.44 208 GLY A N 1
ATOM 1625 C CA . GLY A 1 208 ? -11.884 -7.481 -13.079 1.00 98.44 208 GLY A CA 1
ATOM 1626 C C . GLY A 1 208 ? -11.130 -8.146 -11.918 1.00 98.44 208 GLY A C 1
ATOM 1627 O O . GLY A 1 208 ? -11.309 -7.750 -10.767 1.00 98.44 208 GLY A O 1
ATOM 1628 N N . THR A 1 209 ? -10.257 -9.119 -12.198 1.00 98.94 209 THR A N 1
ATOM 1629 C CA . THR A 1 209 ? -9.394 -9.764 -11.199 1.00 98.94 209 THR A CA 1
ATOM 1630 C C . THR A 1 209 ? -8.418 -8.748 -10.610 1.00 98.94 209 THR A C 1
ATOM 1632 O O . THR A 1 209 ? -7.772 -8.003 -11.346 1.00 98.94 209 THR A O 1
ATOM 1635 N N . LEU A 1 210 ? -8.259 -8.736 -9.289 1.00 98.94 210 LEU A N 1
ATOM 1636 C CA . LEU A 1 210 ? -7.214 -7.973 -8.612 1.00 98.94 210 LEU A CA 1
ATOM 1637 C C . LEU A 1 210 ? -5.969 -8.839 -8.436 1.00 98.94 210 LEU A C 1
ATOM 1639 O O . LEU A 1 210 ? -6.050 -9.960 -7.933 1.00 98.94 210 LEU A O 1
ATOM 1643 N N . VAL A 1 211 ? -4.816 -8.294 -8.818 1.00 98.94 211 VAL A N 1
ATOM 1644 C CA . VAL A 1 211 ? -3.503 -8.923 -8.637 1.00 98.94 211 VAL A CA 1
ATOM 1645 C C . VAL A 1 211 ? -2.635 -7.983 -7.813 1.00 98.94 211 VAL A C 1
ATOM 1647 O O . VAL A 1 211 ? -2.274 -6.893 -8.263 1.00 98.94 211 VAL A O 1
ATOM 1650 N N . ALA A 1 212 ? -2.334 -8.414 -6.591 1.00 98.94 212 ALA A N 1
ATOM 1651 C CA . ALA A 1 212 ? -1.458 -7.739 -5.648 1.00 98.94 212 ALA A CA 1
ATOM 1652 C C . ALA A 1 212 ? -0.085 -8.418 -5.645 1.00 98.94 212 ALA A C 1
ATOM 1654 O O . ALA A 1 212 ? -0.028 -9.637 -5.518 1.00 98.94 212 ALA A O 1
ATOM 1655 N N . VAL A 1 213 ? 1.004 -7.654 -5.729 1.00 99.00 213 VAL A N 1
ATOM 1656 C CA . VAL A 1 213 ? 2.390 -8.146 -5.601 1.00 99.00 213 VAL A CA 1
ATOM 1657 C C . VAL A 1 213 ? 3.118 -7.431 -4.470 1.00 99.00 213 VAL A C 1
ATOM 1659 O O . VAL A 1 213 ? 2.752 -6.307 -4.127 1.00 99.00 213 VAL A O 1
ATOM 1662 N N . TYR A 1 214 ? 4.112 -8.076 -3.865 1.00 99.00 214 TYR A N 1
ATOM 1663 C CA . TYR A 1 214 ? 4.834 -7.542 -2.704 1.00 99.00 214 TYR A CA 1
ATOM 1664 C C . TYR A 1 214 ? 6.108 -8.342 -2.396 1.00 99.00 214 TYR A C 1
ATOM 1666 O O . TYR A 1 214 ? 6.242 -9.493 -2.805 1.00 99.00 214 TYR A O 1
ATOM 1674 N N . ASP A 1 215 ? 7.014 -7.756 -1.617 1.00 98.94 215 ASP A N 1
ATOM 1675 C CA . ASP A 1 215 ? 8.144 -8.465 -1.016 1.00 98.94 215 ASP A CA 1
ATOM 1676 C C . ASP A 1 215 ? 7.664 -9.489 0.025 1.00 98.94 215 ASP A C 1
ATOM 1678 O O . ASP A 1 215 ? 6.873 -9.164 0.920 1.00 98.94 215 ASP A O 1
ATOM 1682 N N . ILE A 1 216 ? 8.248 -10.684 -0.011 1.00 98.88 216 ILE A N 1
ATOM 1683 C CA . ILE A 1 216 ? 8.204 -11.701 1.041 1.00 98.88 216 ILE A CA 1
ATOM 1684 C C . ILE A 1 216 ? 9.540 -11.649 1.797 1.00 98.88 216 ILE A C 1
ATOM 1686 O O . ILE A 1 216 ? 10.503 -12.298 1.404 1.00 98.88 216 ILE A O 1
ATOM 1690 N N . ARG A 1 217 ? 9.644 -10.868 2.881 1.00 98.81 217 ARG A N 1
ATOM 1691 C CA . ARG A 1 217 ? 10.900 -10.714 3.642 1.00 98.81 217 ARG A CA 1
ATOM 1692 C C . ARG A 1 217 ? 10.948 -11.723 4.792 1.00 98.81 217 ARG A C 1
ATOM 1694 O O . ARG A 1 217 ? 10.486 -11.448 5.904 1.00 98.81 217 ARG A O 1
ATOM 1701 N N . TYR A 1 218 ? 11.487 -12.915 4.524 1.00 98.75 218 TYR A N 1
ATOM 1702 C CA . TYR A 1 218 ? 11.419 -14.059 5.446 1.00 98.75 218 TYR A CA 1
ATOM 1703 C C . TYR A 1 218 ? 12.078 -13.795 6.804 1.00 98.75 218 TYR A C 1
ATOM 1705 O O . TYR A 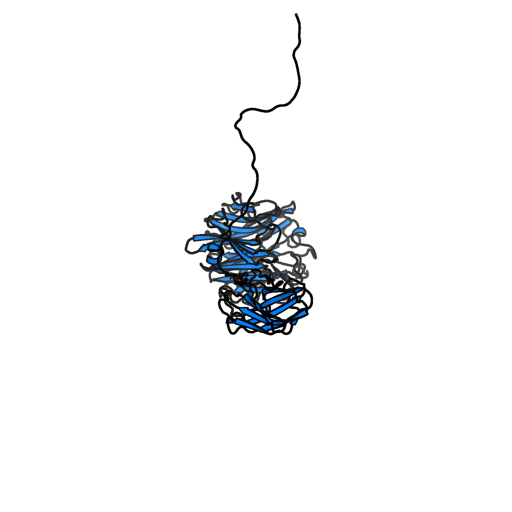1 218 ? 11.485 -14.087 7.840 1.00 98.75 218 TYR A O 1
ATOM 1713 N N . ASN A 1 219 ? 13.290 -13.232 6.809 1.00 98.06 219 ASN A N 1
ATOM 1714 C CA . ASN A 1 219 ? 14.141 -13.201 8.005 1.00 98.06 219 ASN A CA 1
ATOM 1715 C C . ASN A 1 219 ? 13.911 -11.978 8.910 1.00 98.06 219 ASN A C 1
ATOM 1717 O O . ASN A 1 219 ? 14.025 -12.079 10.129 1.00 98.06 219 ASN A O 1
ATOM 1721 N N . ASN A 1 220 ? 13.676 -10.802 8.325 1.00 98.00 220 ASN A N 1
ATOM 1722 C CA . ASN A 1 220 ? 13.492 -9.520 9.014 1.00 98.00 220 ASN A CA 1
ATOM 1723 C C . ASN A 1 220 ? 12.925 -8.475 8.031 1.00 98.00 220 ASN A C 1
ATOM 1725 O O . ASN A 1 220 ? 12.797 -8.749 6.843 1.00 98.00 220 ASN A O 1
ATOM 1729 N N . SER A 1 221 ? 12.618 -7.267 8.507 1.00 97.88 221 SER A N 1
ATOM 1730 C CA . SER A 1 221 ? 12.026 -6.194 7.697 1.00 97.88 221 SER A CA 1
ATOM 1731 C C . SER A 1 221 ? 12.995 -5.422 6.788 1.00 97.88 221 SER A C 1
ATOM 1733 O O . SER A 1 221 ? 12.541 -4.528 6.072 1.00 97.88 221 SER A O 1
ATOM 1735 N N . ALA A 1 222 ? 14.303 -5.706 6.795 1.00 98.12 222 ALA A N 1
ATOM 1736 C CA . ALA A 1 222 ? 15.281 -4.911 6.047 1.00 98.12 222 ALA A CA 1
ATOM 1737 C C . ALA A 1 222 ? 15.150 -5.070 4.521 1.00 98.12 222 ALA A C 1
ATOM 1739 O O . ALA A 1 222 ? 14.692 -6.097 4.030 1.00 98.12 222 ALA A O 1
ATOM 1740 N N . ASP A 1 223 ? 15.561 -4.044 3.775 1.00 98.44 223 ASP A N 1
ATOM 1741 C CA . ASP A 1 223 ? 15.608 -4.074 2.305 1.00 98.44 223 ASP A CA 1
ATOM 1742 C C . ASP A 1 223 ? 16.739 -4.988 1.800 1.00 98.44 223 ASP A C 1
ATOM 1744 O O . ASP A 1 223 ? 17.650 -5.318 2.564 1.00 98.44 223 ASP A O 1
ATOM 1748 N N . LEU A 1 224 ? 16.737 -5.342 0.509 1.00 98.38 224 LEU A N 1
ATOM 1749 C CA . LEU A 1 224 ? 17.814 -6.106 -0.144 1.00 98.38 224 LEU A CA 1
ATOM 1750 C C . LEU A 1 224 ? 19.209 -5.571 0.253 1.00 98.38 224 LEU A C 1
ATOM 1752 O O . LEU A 1 224 ? 19.402 -4.357 0.304 1.00 98.38 224 LEU A O 1
ATOM 1756 N N . GLN A 1 225 ? 20.227 -6.394 0.527 1.00 98.31 225 GLN A N 1
ATOM 1757 C CA . GLN A 1 225 ? 20.261 -7.855 0.421 1.00 98.31 225 GLN A CA 1
ATOM 1758 C C . GLN A 1 225 ? 19.601 -8.577 1.614 1.00 98.31 225 GLN A C 1
ATOM 1760 O O . GLN A 1 225 ? 19.703 -8.140 2.766 1.00 98.31 225 GLN A O 1
ATOM 1765 N N . GLY A 1 226 ? 18.985 -9.725 1.343 1.00 97.94 226 GLY A N 1
ATOM 1766 C CA . GLY A 1 226 ? 18.441 -10.654 2.331 1.00 97.94 226 GLY A CA 1
ATOM 1767 C C . GLY A 1 226 ? 17.659 -11.780 1.656 1.00 97.94 226 GLY A C 1
ATOM 1768 O O . GLY A 1 226 ? 17.493 -11.761 0.442 1.00 97.94 226 GLY A O 1
ATOM 1769 N N . ASN A 1 227 ? 17.153 -12.745 2.434 1.00 98.56 227 ASN A N 1
ATOM 1770 C CA . ASN A 1 227 ? 16.211 -13.731 1.899 1.00 98.56 227 ASN A CA 1
ATOM 1771 C C . ASN A 1 227 ? 14.864 -13.025 1.674 1.00 98.56 227 ASN A C 1
ATOM 1773 O O . ASN A 1 227 ? 14.140 -12.757 2.644 1.00 98.56 227 ASN A O 1
ATOM 1777 N N . ILE A 1 228 ? 14.619 -12.629 0.425 1.00 98.88 228 ILE A N 1
ATOM 1778 C CA . ILE A 1 228 ? 13.459 -11.863 -0.029 1.00 98.88 228 ILE A CA 1
ATOM 1779 C C . ILE A 1 228 ? 13.036 -12.415 -1.390 1.00 98.88 228 ILE A C 1
ATOM 1781 O O . ILE A 1 228 ? 13.865 -12.463 -2.295 1.00 98.88 228 ILE A O 1
ATOM 1785 N N . ASP A 1 229 ? 11.759 -12.765 -1.517 1.00 98.94 229 ASP A N 1
ATOM 1786 C CA . ASP A 1 229 ? 11.124 -13.169 -2.777 1.00 98.94 229 ASP A CA 1
ATOM 1787 C C . ASP A 1 229 ? 10.034 -12.172 -3.191 1.00 98.94 229 ASP A C 1
ATOM 1789 O O . ASP A 1 229 ? 9.565 -11.371 -2.376 1.00 98.94 229 ASP A O 1
ATOM 1793 N N . VAL A 1 230 ? 9.539 -12.285 -4.428 1.00 98.94 230 VAL A N 1
ATOM 1794 C CA . VAL A 1 230 ? 8.315 -11.593 -4.862 1.00 98.94 230 VAL A CA 1
ATOM 1795 C C . VAL A 1 230 ? 7.110 -12.516 -4.707 1.00 98.94 230 VAL A C 1
ATOM 1797 O O . VAL A 1 230 ? 6.989 -13.541 -5.384 1.00 98.94 230 VAL A O 1
ATOM 1800 N N . GLY A 1 231 ? 6.188 -12.114 -3.838 1.00 98.94 231 GLY A N 1
ATOM 1801 C CA . GLY A 1 231 ? 4.900 -12.754 -3.615 1.00 98.94 231 GLY A CA 1
ATOM 1802 C C . GLY A 1 231 ? 3.768 -12.115 -4.407 1.00 98.94 231 GLY A C 1
ATOM 1803 O O . GLY A 1 231 ? 3.851 -10.962 -4.833 1.00 98.94 231 GLY A O 1
ATOM 1804 N N . MET A 1 232 ? 2.687 -12.873 -4.567 1.00 98.81 232 MET A N 1
ATOM 1805 C CA . MET A 1 232 ? 1.463 -12.453 -5.234 1.00 98.81 232 MET A CA 1
ATOM 1806 C C . MET A 1 232 ? 0.226 -12.984 -4.495 1.00 98.81 232 MET A C 1
ATOM 1808 O O . MET A 1 232 ? 0.200 -14.134 -4.056 1.00 98.81 232 MET A O 1
ATOM 1812 N N . SER A 1 233 ? -0.804 -12.144 -4.371 1.00 98.94 233 SER A N 1
ATOM 1813 C CA . SER A 1 233 ? -2.162 -12.517 -3.952 1.00 98.94 233 SER A CA 1
ATOM 1814 C C . SER A 1 233 ? -3.163 -12.127 -5.042 1.00 98.94 233 SER A C 1
ATOM 1816 O O . SER A 1 233 ? -3.093 -11.022 -5.588 1.00 98.94 233 SER A O 1
ATOM 1818 N N . ARG A 1 234 ? -4.125 -13.010 -5.328 1.00 98.88 234 ARG A N 1
ATOM 1819 C CA . ARG A 1 234 ? -5.123 -12.854 -6.398 1.00 98.88 234 ARG A CA 1
ATOM 1820 C C . ARG A 1 234 ? -6.544 -12.846 -5.831 1.00 98.88 234 ARG A C 1
ATOM 1822 O O . ARG A 1 234 ? -6.843 -13.622 -4.928 1.00 98.88 234 ARG A O 1
ATOM 1829 N N . SER A 1 235 ? -7.422 -11.995 -6.354 1.00 98.94 235 SER A N 1
ATOM 1830 C CA . SER A 1 235 ? -8.845 -11.937 -5.983 1.00 98.94 235 SER A CA 1
ATOM 1831 C C . SER A 1 235 ? -9.728 -11.773 -7.217 1.00 98.94 235 SER A C 1
ATOM 1833 O O . SER A 1 235 ? -9.379 -11.040 -8.137 1.00 98.94 235 SER A O 1
ATOM 1835 N N . THR A 1 236 ? -10.885 -12.439 -7.235 1.00 98.81 236 THR A N 1
ATOM 1836 C CA . THR A 1 236 ? -11.855 -12.405 -8.350 1.00 98.81 236 THR A CA 1
ATOM 1837 C C . THR A 1 236 ? -13.210 -11.796 -7.970 1.00 98.81 236 THR A C 1
ATOM 1839 O O . THR A 1 236 ? -14.122 -11.766 -8.789 1.00 98.81 236 THR A O 1
ATOM 1842 N N . ASP A 1 237 ? -13.343 -11.272 -6.748 1.00 98.62 237 ASP A N 1
ATOM 1843 C CA . ASP A 1 237 ? -14.592 -10.748 -6.175 1.00 98.62 237 ASP A CA 1
ATOM 1844 C C . ASP A 1 237 ? -14.473 -9.279 -5.716 1.00 98.62 237 ASP A C 1
ATOM 1846 O O . ASP A 1 237 ? -15.187 -8.813 -4.827 1.00 98.62 237 ASP A O 1
ATOM 1850 N N . GLY A 1 238 ? -13.549 -8.527 -6.323 1.00 98.31 238 GLY A N 1
ATOM 1851 C CA . GLY A 1 238 ? -13.272 -7.135 -5.958 1.00 98.31 238 GLY A CA 1
ATOM 1852 C C . GLY A 1 238 ? -12.486 -6.974 -4.651 1.00 98.31 238 GLY A C 1
ATOM 1853 O O . GLY A 1 238 ? -12.495 -5.885 -4.073 1.00 98.31 238 GLY A O 1
ATOM 1854 N N . GLY A 1 239 ? -11.802 -8.031 -4.200 1.00 98.62 239 GLY A N 1
ATOM 1855 C CA . GLY A 1 239 ? -10.920 -8.034 -3.032 1.00 98.62 239 GLY A CA 1
ATOM 1856 C C . GLY A 1 239 ? -11.584 -8.470 -1.726 1.00 98.62 239 GLY A C 1
ATOM 1857 O O . GLY A 1 239 ? -10.967 -8.317 -0.671 1.00 98.62 239 GLY A O 1
ATOM 1858 N N . GLN A 1 240 ? -12.813 -8.991 -1.780 1.00 98.56 240 GLN A N 1
ATOM 1859 C CA . GLN A 1 240 ? -13.558 -9.489 -0.621 1.00 98.56 240 GLN A CA 1
ATOM 1860 C C . GLN A 1 240 ? -12.961 -10.804 -0.095 1.00 98.56 240 GLN A C 1
ATOM 1862 O O . GLN A 1 240 ? -12.885 -10.999 1.119 1.00 98.56 240 GLN A O 1
ATOM 1867 N N . THR A 1 241 ? -12.478 -11.667 -0.989 1.00 98.69 241 THR A N 1
ATOM 1868 C CA . THR A 1 241 ? -11.656 -12.841 -0.677 1.00 98.69 241 THR A CA 1
ATOM 1869 C C . THR A 1 241 ? -10.409 -12.874 -1.558 1.00 98.69 241 THR A C 1
ATOM 1871 O O . THR A 1 241 ? -10.364 -12.272 -2.632 1.00 98.69 241 THR A O 1
ATOM 1874 N N . TRP A 1 242 ? -9.364 -13.551 -1.080 1.00 98.81 242 TRP A N 1
ATOM 1875 C CA . TRP A 1 242 ? -8.077 -13.668 -1.764 1.00 98.81 242 TRP A CA 1
ATOM 1876 C C . TRP A 1 242 ? -7.620 -15.126 -1.760 1.00 98.81 242 TRP A C 1
ATOM 1878 O O . TRP A 1 242 ? -7.762 -15.829 -0.757 1.00 98.81 242 TRP A O 1
ATOM 1888 N N . GLU A 1 243 ? -7.072 -15.569 -2.886 1.00 98.75 243 GLU A N 1
ATOM 1889 C CA . GLU A 1 243 ? -6.450 -16.882 -3.044 1.00 98.75 243 GLU A CA 1
ATOM 1890 C C . GLU A 1 243 ? -5.185 -16.997 -2.163 1.00 98.75 243 GLU A C 1
ATOM 1892 O O . GLU A 1 243 ? -4.603 -15.975 -1.777 1.00 98.75 243 GLU A O 1
ATOM 1897 N N . PRO A 1 244 ? -4.734 -18.222 -1.823 1.00 98.62 244 PRO A N 1
ATOM 1898 C CA . PRO A 1 244 ? -3.455 -18.425 -1.150 1.00 98.62 244 PRO A CA 1
ATOM 1899 C C . PRO A 1 244 ? -2.305 -17.746 -1.900 1.00 98.62 244 PRO A C 1
ATOM 1901 O O . PRO A 1 244 ? -2.284 -17.720 -3.131 1.00 98.62 244 PRO A O 1
ATOM 1904 N N . MET A 1 245 ? -1.335 -17.222 -1.150 1.00 98.75 245 MET A N 1
ATOM 1905 C CA . MET A 1 245 ? -0.179 -16.544 -1.726 1.00 98.75 245 MET A CA 1
ATOM 1906 C C . MET A 1 245 ? 0.609 -17.473 -2.657 1.00 98.75 245 MET A C 1
ATOM 1908 O O . MET A 1 245 ? 0.917 -18.609 -2.298 1.00 98.75 245 MET A O 1
ATOM 1912 N N . GLN A 1 246 ? 1.002 -16.947 -3.814 1.00 98.75 246 GLN A N 1
ATOM 1913 C CA . GLN A 1 246 ? 1.988 -17.562 -4.698 1.00 98.75 246 GLN A CA 1
ATOM 1914 C C . GLN A 1 246 ? 3.323 -16.819 -4.579 1.00 98.75 246 GLN A C 1
ATOM 1916 O O . GLN A 1 246 ? 3.340 -15.589 -4.594 1.00 98.75 246 GLN A O 1
ATOM 1921 N N . THR A 1 247 ? 4.441 -17.541 -4.528 1.00 98.81 247 THR A N 1
ATOM 1922 C CA . THR A 1 247 ? 5.762 -16.955 -4.801 1.00 98.81 247 THR A CA 1
ATOM 1923 C C . THR A 1 247 ? 5.966 -16.947 -6.313 1.00 98.81 247 THR A C 1
ATOM 1925 O O . THR A 1 247 ? 5.966 -18.007 -6.937 1.00 98.81 247 THR A O 1
ATOM 1928 N N . ILE A 1 248 ? 6.086 -15.760 -6.910 1.00 98.88 248 ILE A N 1
ATOM 1929 C CA . ILE A 1 248 ? 6.152 -15.572 -8.371 1.00 98.88 248 ILE A CA 1
ATOM 1930 C C . ILE A 1 248 ? 7.561 -15.240 -8.871 1.00 98.88 248 ILE A C 1
ATOM 1932 O O . ILE A 1 248 ? 7.830 -15.376 -10.062 1.00 98.88 248 ILE A O 1
ATOM 1936 N N . MET A 1 249 ? 8.470 -14.850 -7.973 1.00 98.81 249 MET A N 1
ATOM 1937 C CA . MET A 1 249 ? 9.910 -14.869 -8.224 1.00 98.81 249 MET A CA 1
ATOM 1938 C C . MET A 1 249 ? 10.664 -15.305 -6.960 1.00 98.81 249 MET A C 1
ATOM 1940 O O . MET A 1 249 ? 10.563 -14.633 -5.939 1.00 98.81 249 MET A O 1
ATOM 1944 N N . ASP A 1 250 ? 11.440 -16.382 -7.074 1.00 98.38 250 ASP A N 1
ATOM 1945 C CA . ASP A 1 250 ? 12.466 -16.848 -6.128 1.00 98.38 250 ASP A CA 1
ATOM 1946 C C . ASP A 1 250 ? 13.702 -17.184 -6.978 1.00 98.38 250 ASP A C 1
ATOM 1948 O O . ASP A 1 250 ? 13.594 -17.884 -7.991 1.00 98.38 250 ASP A O 1
ATOM 1952 N N . MET A 1 251 ? 14.865 -16.637 -6.620 1.00 98.44 251 MET A N 1
ATOM 1953 C CA . MET A 1 251 ? 16.130 -16.869 -7.340 1.00 98.44 251 MET A CA 1
ATOM 1954 C C . MET A 1 251 ? 16.959 -18.009 -6.721 1.00 98.44 251 MET A C 1
ATOM 1956 O O . MET A 1 251 ? 18.023 -18.374 -7.233 1.00 98.44 251 MET A O 1
ATOM 1960 N N . GLY A 1 252 ? 16.461 -18.598 -5.634 1.00 97.88 252 GLY A N 1
ATOM 1961 C CA . GLY A 1 252 ? 16.954 -19.798 -4.985 1.00 97.88 252 GLY A CA 1
ATOM 1962 C C . GLY A 1 252 ? 18.418 -19.693 -4.584 1.00 97.88 252 GLY A C 1
ATOM 1963 O O . GLY A 1 252 ? 18.893 -18.691 -4.047 1.00 97.88 252 GLY A O 1
ATOM 1964 N N . THR A 1 253 ? 19.162 -20.758 -4.870 1.00 97.88 253 THR A N 1
ATOM 1965 C CA . THR A 1 253 ? 20.604 -20.830 -4.615 1.00 97.88 253 THR A CA 1
ATOM 1966 C C . THR A 1 253 ? 21.437 -20.593 -5.878 1.00 97.88 253 THR A C 1
ATOM 1968 O O . THR A 1 253 ? 22.429 -21.292 -6.115 1.00 97.88 253 THR A O 1
ATOM 1971 N N . TYR A 1 254 ? 21.027 -19.641 -6.729 1.00 97.94 254 TYR A N 1
ATOM 1972 C CA . TYR A 1 254 ? 21.775 -19.275 -7.937 1.00 97.94 254 TYR A CA 1
ATOM 1973 C C . TYR A 1 254 ? 23.253 -18.994 -7.611 1.00 97.94 254 TYR A C 1
ATOM 1975 O O . TYR A 1 254 ? 23.585 -18.420 -6.570 1.00 97.94 254 TYR A O 1
ATOM 1983 N N . GLY A 1 255 ? 24.155 -19.439 -8.492 1.00 96.94 255 GLY A N 1
ATOM 1984 C CA . GLY A 1 255 ? 25.605 -19.297 -8.318 1.00 96.94 255 GLY A CA 1
ATOM 1985 C C . GLY A 1 255 ? 26.191 -20.066 -7.124 1.00 96.94 255 GLY A C 1
ATOM 1986 O O . GLY A 1 255 ? 27.270 -19.712 -6.657 1.00 96.94 255 GLY A O 1
ATOM 1987 N N . ASN A 1 256 ? 25.494 -21.092 -6.612 1.00 97.31 256 ASN A N 1
ATOM 1988 C CA . ASN A 1 256 ? 25.838 -21.831 -5.386 1.00 97.31 256 ASN A CA 1
ATOM 1989 C C . ASN A 1 256 ? 25.920 -20.943 -4.125 1.00 97.31 256 ASN A C 1
ATOM 1991 O O . ASN A 1 256 ? 26.645 -21.258 -3.181 1.00 97.31 256 ASN A O 1
ATOM 1995 N N . ARG A 1 257 ? 25.177 -19.831 -4.107 1.00 97.75 257 ARG A N 1
ATOM 1996 C CA . ARG A 1 257 ? 25.026 -18.942 -2.945 1.00 97.75 257 ARG A CA 1
ATOM 1997 C C . ARG A 1 257 ? 23.743 -19.261 -2.171 1.00 97.75 257 ARG A C 1
ATOM 1999 O O . ARG A 1 257 ? 22.815 -19.796 -2.772 1.00 97.75 257 ARG A O 1
ATOM 2006 N N . PRO A 1 258 ? 23.649 -18.957 -0.866 1.00 98.00 258 PRO A N 1
ATOM 2007 C CA . PRO A 1 258 ? 22.395 -19.102 -0.126 1.00 98.00 258 PRO A CA 1
ATOM 2008 C C . PRO A 1 258 ? 21.315 -18.124 -0.632 1.00 98.00 258 PRO A C 1
ATOM 2010 O O . PRO A 1 258 ? 21.628 -17.128 -1.285 1.00 98.00 258 PRO A O 1
ATOM 2013 N N . GLN A 1 259 ? 20.042 -18.383 -0.305 1.00 97.81 259 GLN A N 1
ATOM 2014 C CA . GLN A 1 259 ? 18.921 -17.497 -0.672 1.00 97.81 259 GLN A CA 1
ATOM 2015 C C . GLN A 1 259 ? 19.090 -16.065 -0.137 1.00 97.81 259 GLN A C 1
ATOM 2017 O O . GLN A 1 259 ? 18.701 -15.110 -0.802 1.00 97.81 259 GLN A O 1
ATOM 2022 N N . ASP A 1 260 ? 19.726 -15.877 1.028 1.00 97.44 260 ASP A N 1
ATOM 2023 C CA . ASP A 1 260 ? 19.997 -14.542 1.574 1.00 97.44 260 ASP A CA 1
ATOM 2024 C C . ASP A 1 260 ? 21.155 -13.794 0.892 1.00 97.44 260 ASP A C 1
ATOM 2026 O O . ASP A 1 260 ? 21.458 -12.665 1.270 1.00 97.44 260 ASP A O 1
ATOM 2030 N N . GLU A 1 261 ? 21.750 -14.384 -0.147 1.00 98.44 261 GLU A N 1
ATOM 2031 C CA . GLU A 1 261 ? 22.628 -13.743 -1.131 1.00 98.44 261 GLU A CA 1
ATOM 2032 C C . GLU A 1 261 ? 22.001 -13.727 -2.546 1.00 98.44 261 GLU A C 1
ATOM 2034 O O . GLU A 1 261 ? 22.706 -13.502 -3.527 1.00 98.44 261 GLU A O 1
ATOM 2039 N N . ASN A 1 262 ? 20.691 -13.964 -2.676 1.00 98.69 262 ASN A N 1
ATOM 2040 C CA . ASN A 1 262 ? 19.965 -13.996 -3.953 1.00 98.69 262 ASN A CA 1
ATOM 2041 C C . ASN A 1 262 ? 18.605 -13.268 -3.905 1.00 98.69 262 ASN A C 1
ATOM 2043 O O . ASN A 1 262 ? 17.761 -13.512 -4.763 1.00 98.69 262 ASN A O 1
ATOM 2047 N N . GLY A 1 263 ? 18.381 -12.369 -2.942 1.00 98.75 263 GLY A N 1
ATOM 2048 C CA . GLY A 1 263 ? 17.087 -11.715 -2.761 1.00 98.75 263 GLY A CA 1
ATOM 2049 C C . GLY A 1 263 ? 16.601 -10.935 -3.989 1.00 98.75 263 GLY A C 1
ATOM 2050 O O . GLY A 1 263 ? 17.382 -10.264 -4.677 1.00 98.75 263 GLY A O 1
ATOM 2051 N N . ILE A 1 264 ? 15.291 -10.988 -4.227 1.00 98.94 264 ILE A N 1
ATOM 2052 C CA . ILE A 1 264 ? 14.580 -10.308 -5.307 1.00 98.94 264 ILE A CA 1
ATOM 2053 C C . ILE A 1 264 ? 13.335 -9.583 -4.773 1.00 98.94 264 ILE A C 1
ATOM 2055 O O . ILE A 1 264 ? 12.544 -10.159 -4.034 1.00 98.94 264 ILE A O 1
ATOM 2059 N N . GLY A 1 265 ? 13.162 -8.302 -5.113 1.00 98.81 265 GLY A N 1
ATOM 2060 C CA . GLY A 1 265 ? 12.112 -7.473 -4.509 1.00 98.81 265 GLY A CA 1
ATOM 2061 C C . GLY A 1 265 ? 11.905 -6.095 -5.144 1.00 98.81 265 GLY A C 1
ATOM 2062 O O . GLY A 1 265 ? 12.272 -5.850 -6.296 1.00 98.81 265 GLY A O 1
ATOM 2063 N N . ASP A 1 266 ? 11.286 -5.205 -4.372 1.00 98.88 266 ASP A N 1
ATOM 2064 C CA . ASP A 1 266 ? 10.740 -3.902 -4.773 1.00 98.88 266 ASP A CA 1
ATOM 2065 C C . ASP A 1 266 ? 9.753 -3.975 -5.970 1.00 98.88 266 ASP A C 1
ATOM 2067 O O . ASP A 1 266 ? 9.889 -3.202 -6.928 1.00 98.88 266 ASP A O 1
ATOM 2071 N N . PRO A 1 267 ? 8.774 -4.904 -5.993 1.00 98.94 267 PRO A N 1
ATOM 2072 C CA . PRO A 1 267 ? 8.047 -5.242 -7.209 1.00 98.94 267 PRO A CA 1
ATOM 2073 C C . PRO A 1 267 ? 7.174 -4.107 -7.764 1.00 98.94 267 PRO A C 1
ATOM 2075 O O . PRO A 1 267 ? 6.621 -3.269 -7.045 1.00 98.94 267 PRO A O 1
ATOM 2078 N N . SER A 1 268 ? 7.000 -4.125 -9.084 1.00 98.94 268 SER A N 1
ATOM 2079 C CA . SER A 1 268 ? 6.068 -3.263 -9.811 1.00 98.94 268 SER A CA 1
ATOM 2080 C C . SER A 1 268 ? 5.274 -4.099 -10.809 1.00 98.94 268 SER A C 1
ATOM 2082 O O . SER A 1 268 ? 5.864 -4.870 -11.561 1.00 98.94 268 SER A O 1
ATOM 2084 N N . VAL A 1 269 ? 3.945 -3.971 -10.827 1.00 98.94 269 VAL A N 1
ATOM 2085 C CA . VAL A 1 269 ? 3.053 -4.773 -11.690 1.00 98.94 269 VAL A CA 1
ATOM 2086 C C . VAL A 1 269 ? 2.318 -3.911 -12.722 1.00 98.94 269 VAL A C 1
ATOM 2088 O O . VAL A 1 269 ? 1.887 -2.799 -12.422 1.00 98.94 269 VAL A O 1
ATOM 2091 N N . LEU A 1 270 ? 2.158 -4.405 -13.951 1.00 98.44 270 LEU A N 1
ATOM 2092 C CA . LEU A 1 270 ? 1.292 -3.800 -14.967 1.00 98.44 270 LEU A CA 1
ATOM 2093 C C . LEU A 1 270 ? 0.473 -4.850 -15.724 1.00 98.44 270 LEU A C 1
ATOM 2095 O O . LEU A 1 270 ? 0.806 -6.034 -15.744 1.00 98.44 270 LEU A O 1
ATOM 2099 N N . VAL A 1 271 ? -0.595 -4.382 -16.368 1.00 98.81 271 VAL A N 1
ATOM 2100 C CA . VAL A 1 271 ? -1.404 -5.145 -17.324 1.00 98.81 271 VAL A CA 1
ATOM 2101 C C . VAL A 1 271 ? -1.192 -4.519 -18.697 1.00 98.81 271 VAL A C 1
ATOM 2103 O O . VAL A 1 271 ? -1.380 -3.312 -18.855 1.00 98.81 271 VAL A O 1
ATOM 2106 N N . ASP A 1 272 ? -0.832 -5.325 -19.689 1.00 98.75 272 ASP A N 1
ATOM 2107 C CA . ASP A 1 272 ? -0.916 -4.940 -21.095 1.00 98.75 272 ASP A CA 1
ATOM 2108 C C . ASP A 1 272 ? -2.396 -4.792 -21.479 1.00 98.75 272 ASP A C 1
ATOM 2110 O O . ASP A 1 272 ? -3.160 -5.762 -21.458 1.00 98.75 272 ASP A O 1
ATOM 2114 N N . GLY A 1 273 ? -2.819 -3.571 -21.818 1.00 97.31 273 GLY A N 1
ATOM 2115 C CA . GLY A 1 273 ? -4.215 -3.271 -22.135 1.00 97.31 273 GLY A CA 1
ATOM 2116 C C . GLY A 1 273 ? -4.717 -3.953 -23.412 1.00 97.31 273 GLY A C 1
ATOM 2117 O O . GLY A 1 273 ? -5.911 -4.234 -23.524 1.00 97.31 273 GLY A O 1
ATOM 2118 N N . GLN A 1 274 ? -3.821 -4.270 -24.351 1.00 97.44 274 GLN A N 1
ATOM 2119 C CA . GLN A 1 274 ? -4.160 -4.882 -25.635 1.00 97.44 274 GLN A CA 1
ATOM 2120 C C . GLN A 1 274 ? -4.179 -6.411 -25.553 1.00 97.44 274 GLN A C 1
ATOM 2122 O O . GLN A 1 274 ? -5.135 -7.035 -26.022 1.00 97.44 274 GLN A O 1
ATOM 2127 N N . THR A 1 275 ? -3.181 -7.030 -24.911 1.00 98.00 275 THR A N 1
ATOM 2128 C CA . THR A 1 275 ? -3.084 -8.503 -24.815 1.00 98.00 275 THR A CA 1
ATOM 2129 C C . THR A 1 275 ? -3.716 -9.082 -23.550 1.00 98.00 275 THR A C 1
ATOM 2131 O O . THR A 1 275 ? -4.149 -10.228 -23.556 1.00 98.00 275 THR A O 1
ATOM 2134 N N . GLY A 1 276 ? -3.828 -8.302 -22.470 1.00 98.50 276 GLY A N 1
ATOM 2135 C CA . GLY A 1 276 ? -4.198 -8.797 -21.138 1.00 98.50 276 GLY A CA 1
ATOM 2136 C C . GLY A 1 276 ? -3.055 -9.470 -20.371 1.00 98.50 276 GLY A C 1
ATOM 2137 O O . GLY A 1 276 ? -3.278 -9.916 -19.248 1.00 98.50 276 GLY A O 1
ATOM 2138 N N . THR A 1 277 ? -1.845 -9.529 -20.940 1.00 98.88 277 THR A N 1
ATOM 2139 C CA . THR A 1 277 ? -0.659 -10.085 -20.273 1.00 98.88 277 THR A CA 1
ATOM 2140 C C . THR A 1 277 ? -0.318 -9.267 -19.029 1.00 98.88 277 THR A C 1
ATOM 2142 O O . THR A 1 277 ? -0.155 -8.047 -19.099 1.00 98.88 277 THR A O 1
ATOM 2145 N N . LEU A 1 278 ? -0.171 -9.940 -17.891 1.00 98.94 278 LEU A N 1
ATOM 2146 C CA . LEU A 1 278 ? 0.399 -9.362 -16.679 1.00 98.94 278 LEU A CA 1
ATOM 2147 C C . LEU A 1 278 ? 1.920 -9.393 -16.772 1.00 98.94 278 LEU A C 1
ATOM 2149 O O . LEU A 1 278 ? 2.490 -10.426 -17.117 1.00 98.94 278 LEU A O 1
ATOM 2153 N N . TRP A 1 279 ? 2.563 -8.297 -16.387 1.00 98.94 279 TRP A N 1
ATOM 2154 C CA . TRP A 1 279 ? 4.011 -8.197 -16.235 1.00 98.94 279 TRP A CA 1
ATOM 2155 C C . TRP A 1 279 ? 4.341 -7.728 -14.822 1.00 98.94 279 TRP A C 1
ATOM 2157 O O . TRP A 1 279 ? 3.741 -6.770 -14.335 1.00 98.94 279 TRP A O 1
ATOM 2167 N N . VAL A 1 280 ? 5.311 -8.373 -14.177 1.00 98.94 280 VAL A N 1
ATOM 2168 C CA . VAL A 1 280 ? 5.861 -7.947 -12.882 1.00 98.94 280 VAL A CA 1
ATOM 2169 C C . VAL A 1 280 ? 7.358 -7.746 -13.044 1.00 98.94 280 VAL A C 1
ATOM 2171 O O . VAL A 1 280 ? 8.044 -8.655 -13.505 1.00 98.94 280 VAL A O 1
ATOM 2174 N N . ALA A 1 281 ? 7.848 -6.568 -12.667 1.00 98.94 281 ALA A N 1
ATOM 2175 C CA . ALA A 1 281 ? 9.260 -6.211 -12.632 1.00 98.94 281 ALA A CA 1
ATOM 2176 C C . ALA A 1 281 ? 9.784 -6.206 -11.192 1.00 98.94 281 ALA A C 1
ATOM 2178 O O . ALA A 1 281 ? 9.081 -5.737 -10.296 1.00 98.94 281 ALA A O 1
ATOM 2179 N N . ALA A 1 282 ? 11.009 -6.687 -10.978 1.00 98.94 282 ALA A N 1
ATOM 2180 C CA . ALA A 1 282 ? 11.673 -6.700 -9.676 1.00 98.94 282 ALA A CA 1
ATOM 2181 C C . ALA A 1 282 ? 13.195 -6.515 -9.796 1.00 98.94 282 ALA A C 1
ATOM 2183 O O . ALA A 1 282 ? 13.801 -6.799 -10.833 1.00 98.94 282 ALA A O 1
ATOM 2184 N N . LEU A 1 283 ? 13.816 -6.073 -8.700 1.00 98.94 283 LEU A N 1
ATOM 2185 C CA . LEU A 1 283 ? 15.265 -5.962 -8.551 1.00 98.94 283 LEU A CA 1
ATOM 2186 C C . LEU A 1 283 ? 15.804 -7.221 -7.869 1.00 98.94 283 LEU A C 1
ATOM 2188 O O . LEU A 1 283 ? 15.491 -7.459 -6.706 1.00 98.94 283 LEU A O 1
ATOM 2192 N N . TRP A 1 284 ? 16.653 -7.981 -8.556 1.00 98.88 284 TRP A N 1
ATOM 2193 C CA . TRP A 1 284 ? 17.442 -9.071 -7.975 1.00 98.88 284 TRP A CA 1
ATOM 2194 C C . TRP A 1 284 ? 18.855 -8.594 -7.640 1.00 98.88 284 TRP A C 1
ATOM 2196 O O . TRP A 1 284 ? 19.485 -7.892 -8.433 1.00 98.88 284 TRP A O 1
ATOM 2206 N N . LEU A 1 285 ? 19.389 -9.003 -6.490 1.00 98.69 285 LEU A N 1
ATOM 2207 C CA . LEU A 1 285 ? 20.803 -8.838 -6.162 1.00 98.69 285 LEU A CA 1
ATOM 2208 C C . LEU A 1 285 ? 21.450 -10.199 -5.892 1.00 98.69 285 LEU A C 1
ATOM 2210 O O . LEU A 1 285 ? 20.999 -10.943 -5.024 1.00 98.69 285 LEU A O 1
ATOM 2214 N N . HIS A 1 286 ? 22.554 -10.480 -6.584 1.00 98.56 286 HIS A N 1
ATOM 2215 C CA . HIS A 1 286 ? 23.361 -11.680 -6.382 1.00 98.56 286 HIS A CA 1
ATOM 2216 C C . HIS A 1 286 ? 24.633 -11.361 -5.575 1.00 98.56 286 HIS A C 1
ATOM 2218 O O . HIS A 1 286 ? 25.386 -10.447 -5.909 1.00 98.56 286 HIS A O 1
ATOM 2224 N N . GLY A 1 287 ? 24.894 -12.116 -4.507 1.00 97.62 287 GLY A N 1
ATOM 2225 C CA . GLY A 1 287 ? 26.025 -11.911 -3.600 1.00 97.62 287 GLY A CA 1
ATOM 2226 C C . GLY A 1 287 ? 25.819 -10.764 -2.603 1.00 97.62 287 GLY A C 1
ATOM 2227 O O . GLY A 1 287 ? 24.721 -10.544 -2.096 1.00 97.62 287 GLY A O 1
ATOM 2228 N N . TYR A 1 288 ? 26.897 -10.030 -2.307 1.00 96.94 288 TYR A N 1
ATOM 2229 C CA . TYR A 1 288 ? 26.929 -8.893 -1.367 1.00 96.94 288 TYR A CA 1
ATOM 2230 C C . TYR A 1 288 ? 26.320 -9.166 0.032 1.00 96.94 288 TYR A C 1
ATOM 2232 O O . TYR A 1 288 ? 25.501 -8.374 0.516 1.00 96.94 288 TYR A O 1
ATOM 2240 N N . PRO A 1 289 ? 26.730 -10.247 0.730 1.00 95.50 289 PRO A N 1
ATOM 2241 C CA . PRO A 1 289 ? 26.151 -10.627 2.016 1.00 95.50 289 PRO A CA 1
ATOM 2242 C C . PRO A 1 289 ? 26.217 -9.488 3.039 1.00 95.50 289 PRO A C 1
ATOM 2244 O O . PRO A 1 289 ? 27.251 -8.837 3.212 1.00 95.50 289 PRO A O 1
ATOM 2247 N N . LYS A 1 290 ? 25.102 -9.278 3.752 1.00 92.38 290 LYS A N 1
ATOM 2248 C CA . LYS A 1 290 ? 24.921 -8.263 4.812 1.00 92.38 290 LYS A CA 1
ATOM 2249 C C . LYS A 1 290 ? 25.050 -6.797 4.359 1.00 92.38 290 LYS A C 1
ATOM 2251 O O . LYS A 1 290 ? 25.053 -5.909 5.212 1.00 92.38 290 LYS A O 1
ATOM 2256 N N . GLN A 1 291 ? 25.115 -6.517 3.057 1.00 97.38 291 GLN A N 1
ATOM 2257 C CA . GLN A 1 291 ? 25.091 -5.153 2.512 1.00 97.38 291 GLN A CA 1
ATOM 2258 C C . GLN A 1 291 ? 23.696 -4.791 1.980 1.00 97.38 291 GLN A C 1
ATOM 2260 O O . GLN A 1 291 ? 22.839 -5.656 1.813 1.00 97.38 291 GLN A O 1
ATOM 2265 N N . ARG A 1 292 ? 23.442 -3.504 1.709 1.00 98.00 292 ARG A N 1
ATOM 2266 C CA . ARG A 1 292 ? 22.177 -3.056 1.101 1.00 98.00 292 ARG A CA 1
ATOM 2267 C C . ARG A 1 292 ? 22.363 -2.807 -0.391 1.00 98.00 292 ARG A C 1
ATOM 2269 O O . ARG A 1 292 ? 23.329 -2.153 -0.766 1.00 98.00 292 ARG A O 1
ATOM 2276 N N . ALA A 1 293 ? 21.442 -3.268 -1.235 1.00 97.88 293 ALA A N 1
ATOM 2277 C CA . ALA A 1 293 ? 21.516 -3.168 -2.697 1.00 97.88 293 ALA A CA 1
ATOM 2278 C C . ALA A 1 293 ? 21.811 -1.737 -3.167 1.00 97.88 293 ALA A C 1
ATOM 2280 O O . ALA A 1 293 ? 22.676 -1.515 -4.015 1.00 97.88 293 ALA A O 1
ATOM 2281 N N . TRP A 1 294 ? 21.172 -0.763 -2.511 1.00 98.19 294 TRP A N 1
ATOM 2282 C CA . TRP A 1 294 ? 21.357 0.668 -2.738 1.00 98.19 294 TRP A CA 1
ATOM 2283 C C . TRP A 1 294 ? 22.816 1.151 -2.653 1.00 98.19 294 TRP A C 1
ATOM 2285 O O . TRP A 1 294 ? 23.194 2.099 -3.348 1.00 98.19 294 TRP A O 1
ATOM 2295 N N . THR A 1 295 ? 23.647 0.528 -1.814 1.00 97.38 295 THR A N 1
ATOM 2296 C CA . THR A 1 295 ? 25.067 0.876 -1.626 1.00 97.38 295 THR A CA 1
ATOM 2297 C C . THR A 1 295 ? 26.032 -0.162 -2.200 1.00 97.38 295 THR A C 1
ATOM 2299 O O . THR A 1 295 ? 27.144 0.205 -2.577 1.00 97.38 295 THR A O 1
ATOM 2302 N N . ALA A 1 296 ? 25.607 -1.425 -2.273 1.00 97.69 296 ALA A N 1
ATOM 2303 C CA . ALA A 1 296 ? 26.416 -2.576 -2.658 1.00 97.69 296 ALA A CA 1
ATOM 2304 C C . ALA A 1 296 ? 26.570 -2.747 -4.174 1.00 97.69 296 ALA A C 1
ATOM 2306 O O . ALA A 1 296 ? 27.641 -3.138 -4.629 1.00 97.69 296 ALA A O 1
ATOM 2307 N N . SER A 1 297 ? 25.529 -2.430 -4.949 1.00 98.25 297 SER A N 1
ATOM 2308 C CA . SER A 1 297 ? 25.532 -2.567 -6.409 1.00 98.25 297 SER A CA 1
ATOM 2309 C C . SER A 1 297 ? 26.571 -1.642 -7.067 1.00 98.25 297 SER A C 1
ATOM 2311 O O . SER A 1 297 ? 26.699 -0.472 -6.687 1.00 98.25 297 SER A O 1
ATOM 2313 N N . GLN A 1 298 ? 27.328 -2.166 -8.037 1.00 98.38 298 GLN A N 1
ATOM 2314 C CA . GLN A 1 298 ? 28.438 -1.482 -8.718 1.00 98.38 298 GLN A CA 1
ATOM 2315 C C . GLN A 1 298 ? 28.153 -1.270 -10.222 1.00 98.38 298 GLN A C 1
ATOM 2317 O O . GLN A 1 298 ? 27.132 -1.742 -10.731 1.00 98.38 298 GLN A O 1
ATOM 2322 N N . PRO A 1 299 ? 29.021 -0.544 -10.959 1.00 98.69 299 PRO A N 1
ATOM 2323 C CA . PRO A 1 299 ? 29.006 -0.535 -12.421 1.00 98.69 299 PRO A CA 1
ATOM 2324 C C . PRO A 1 299 ? 29.241 -1.933 -13.013 1.00 98.69 299 PRO A C 1
ATOM 2326 O O . PRO A 1 299 ? 29.766 -2.826 -12.349 1.00 98.69 299 PRO A O 1
ATOM 2329 N N . GLY A 1 300 ? 28.879 -2.107 -14.281 1.00 98.44 300 GLY A N 1
ATOM 2330 C CA . GLY A 1 300 ? 28.841 -3.393 -14.978 1.00 98.44 300 GLY A CA 1
ATOM 2331 C C . GLY A 1 300 ? 27.420 -3.792 -15.378 1.00 98.44 300 GLY A C 1
ATOM 2332 O O . GLY A 1 300 ? 26.494 -2.982 -15.302 1.00 98.44 300 GLY A O 1
ATOM 2333 N N . VAL A 1 301 ? 27.251 -5.035 -15.825 1.00 98.31 301 VAL A N 1
ATOM 2334 C CA . VAL A 1 301 ? 25.941 -5.603 -16.216 1.00 98.31 301 VAL A CA 1
ATOM 2335 C C . VAL A 1 301 ? 25.725 -7.032 -15.715 1.00 98.31 301 VAL A C 1
ATOM 2337 O O . VAL A 1 301 ? 24.584 -7.483 -15.689 1.00 98.31 301 VAL A O 1
ATOM 2340 N N . ALA A 1 302 ? 26.779 -7.738 -15.292 1.00 98.25 302 ALA A N 1
ATOM 2341 C CA . ALA A 1 302 ? 26.668 -9.113 -14.813 1.00 98.25 302 ALA A CA 1
ATOM 2342 C C . ALA A 1 302 ? 26.079 -9.182 -13.383 1.00 98.25 302 ALA A C 1
ATOM 2344 O O . ALA A 1 302 ? 26.297 -8.245 -12.602 1.00 98.25 302 ALA A O 1
ATOM 2345 N N . PRO A 1 303 ? 25.376 -10.271 -13.006 1.00 98.19 303 PRO A N 1
ATOM 2346 C CA . PRO A 1 303 ? 24.791 -10.432 -11.669 1.00 98.19 303 PRO A CA 1
ATOM 2347 C C . PRO A 1 303 ? 25.799 -10.278 -10.524 1.00 98.19 303 PRO A C 1
ATOM 2349 O O . PRO A 1 303 ? 25.473 -9.723 -9.480 1.00 98.19 303 PRO A O 1
ATOM 2352 N N . GLU A 1 304 ? 27.047 -10.700 -10.729 1.00 97.38 304 GLU A N 1
ATOM 2353 C CA . GLU A 1 304 ? 28.139 -10.619 -9.750 1.00 97.38 304 GLU A CA 1
ATOM 2354 C C . GLU A 1 304 ? 28.657 -9.183 -9.528 1.00 97.38 304 GLU A C 1
ATOM 2356 O O . GLU A 1 304 ? 29.489 -8.959 -8.650 1.00 97.38 304 GLU A O 1
ATOM 2361 N N . GLN A 1 305 ? 28.206 -8.219 -10.340 1.00 97.88 305 GLN A N 1
ATOM 2362 C CA . GLN A 1 305 ? 28.640 -6.818 -10.324 1.00 97.88 305 GLN A CA 1
ATOM 2363 C C . GLN A 1 305 ? 27.524 -5.858 -9.899 1.00 97.88 305 GLN A C 1
ATOM 2365 O O . GLN A 1 305 ? 27.777 -4.838 -9.255 1.00 97.88 305 GLN A O 1
ATOM 2370 N N . THR A 1 306 ? 26.291 -6.115 -10.336 1.00 98.69 306 THR A N 1
ATOM 2371 C CA . THR A 1 306 ? 25.226 -5.112 -10.296 1.00 98.69 306 THR A CA 1
ATOM 2372 C C . THR A 1 306 ? 23.852 -5.746 -10.130 1.00 98.69 306 THR A C 1
ATOM 2374 O O . THR A 1 306 ? 23.608 -6.862 -10.595 1.00 98.69 306 THR A O 1
ATOM 2377 N N . GLY A 1 307 ? 22.944 -5.007 -9.495 1.00 98.62 307 GLY A N 1
ATOM 2378 C CA . GLY A 1 307 ? 21.541 -5.379 -9.380 1.00 98.62 307 GLY A CA 1
ATOM 2379 C C . GLY A 1 307 ? 20.907 -5.614 -10.752 1.00 98.62 307 GLY A C 1
ATOM 2380 O O . GLY A 1 307 ? 21.091 -4.817 -11.674 1.00 98.62 307 GLY A O 1
ATOM 2381 N N . GLN A 1 308 ? 20.187 -6.722 -10.877 1.00 98.94 308 GLN A N 1
ATOM 2382 C CA . GLN A 1 308 ? 19.581 -7.188 -12.115 1.00 98.94 308 GLN A CA 1
ATOM 2383 C C . GLN A 1 308 ? 18.099 -6.811 -12.150 1.00 98.94 308 GLN A C 1
ATOM 2385 O O . GLN A 1 308 ? 17.367 -7.047 -11.188 1.00 98.94 308 GLN A O 1
ATOM 2390 N N . LEU A 1 309 ? 17.652 -6.255 -13.273 1.00 98.81 309 LEU A N 1
ATOM 2391 C CA . LEU A 1 309 ? 16.247 -5.980 -13.537 1.00 98.81 309 LEU A CA 1
ATOM 2392 C C . LEU A 1 309 ? 15.598 -7.212 -14.176 1.00 98.81 309 LEU A C 1
ATOM 2394 O O . LEU A 1 309 ? 15.909 -7.589 -15.311 1.00 98.81 309 LEU A O 1
ATOM 2398 N N . MET A 1 310 ? 14.700 -7.830 -13.417 1.00 98.88 310 MET A N 1
ATOM 2399 C CA . MET A 1 310 ? 14.050 -9.096 -13.737 1.00 98.88 310 MET A CA 1
ATOM 2400 C C . MET A 1 310 ? 12.566 -8.876 -14.023 1.00 98.88 310 MET A C 1
ATOM 2402 O O . MET A 1 310 ? 11.923 -8.054 -13.372 1.00 98.88 310 MET A O 1
ATOM 2406 N N . LEU A 1 311 ? 12.012 -9.646 -14.958 1.00 98.94 311 LEU A N 1
ATOM 2407 C CA . LEU A 1 311 ? 10.583 -9.697 -15.258 1.00 98.94 311 LEU A CA 1
ATOM 2408 C C . LEU A 1 311 ? 10.035 -11.121 -15.094 1.00 98.94 311 LEU A C 1
ATOM 2410 O O . LEU A 1 311 ? 10.714 -12.087 -15.431 1.00 98.94 311 LEU A O 1
ATOM 2414 N N . VAL A 1 312 ? 8.771 -11.254 -14.699 1.00 98.94 312 VAL A N 1
ATOM 2415 C CA . VAL A 1 312 ? 7.943 -12.435 -15.006 1.00 98.94 312 VAL A CA 1
ATOM 2416 C C . VAL A 1 312 ? 6.643 -11.984 -15.650 1.00 98.94 312 VAL A C 1
ATOM 2418 O O . VAL A 1 312 ? 6.209 -10.843 -15.464 1.00 98.94 312 VAL A O 1
ATOM 2421 N N . LYS A 1 313 ? 6.008 -12.883 -16.405 1.00 98.88 313 LYS A N 1
ATOM 2422 C CA . LYS A 1 313 ? 4.697 -12.629 -17.002 1.00 98.88 313 LYS A CA 1
ATOM 2423 C C . LYS A 1 313 ? 3.698 -13.746 -16.749 1.00 98.88 313 LYS A C 1
ATOM 2425 O O . LYS A 1 313 ? 4.080 -14.912 -16.671 1.00 98.88 313 LYS A O 1
ATOM 2430 N N . SER A 1 314 ? 2.423 -13.379 -16.703 1.00 98.88 314 SER A N 1
ATOM 2431 C CA . SER A 1 314 ? 1.286 -14.300 -16.726 1.00 98.88 314 SER A CA 1
ATOM 2432 C C . SER A 1 314 ? 0.393 -13.972 -17.921 1.00 98.88 314 SER A C 1
ATOM 2434 O O . SER A 1 314 ? 0.112 -12.806 -18.206 1.00 98.88 314 SER A O 1
ATOM 2436 N N . MET A 1 315 ? -0.046 -15.011 -18.631 1.00 98.62 315 MET A N 1
ATOM 2437 C CA . MET A 1 315 ? -0.945 -14.918 -19.792 1.00 98.62 315 MET A CA 1
ATOM 2438 C C . MET A 1 315 ? -2.322 -15.547 -19.512 1.00 98.62 315 MET A C 1
ATOM 2440 O O . MET A 1 315 ? -3.131 -15.701 -20.421 1.00 98.62 315 MET A O 1
ATOM 2444 N N . ASP A 1 316 ? -2.586 -15.919 -18.256 1.00 98.62 316 ASP A N 1
ATOM 2445 C CA . ASP A 1 316 ? -3.761 -16.676 -17.811 1.00 98.62 316 ASP A CA 1
ATOM 2446 C C . ASP A 1 316 ? -4.477 -16.014 -16.618 1.00 98.62 316 ASP A C 1
ATOM 2448 O O . ASP A 1 316 ? -5.063 -16.690 -15.769 1.00 98.62 316 ASP A O 1
ATOM 2452 N N . ASP A 1 317 ? -4.456 -14.676 -16.590 1.00 98.62 317 ASP A N 1
ATOM 2453 C CA . ASP A 1 317 ? -5.087 -13.835 -15.563 1.00 98.62 317 ASP A CA 1
ATOM 2454 C C . ASP A 1 317 ? -4.461 -13.995 -14.159 1.00 98.62 317 ASP A C 1
ATOM 2456 O O . ASP A 1 317 ? -5.135 -13.896 -13.135 1.00 98.62 317 ASP A O 1
ATOM 2460 N N . GLY A 1 318 ? -3.148 -14.234 -14.104 1.00 98.50 318 GLY A N 1
ATOM 2461 C CA . GLY A 1 318 ? -2.360 -14.280 -12.869 1.00 98.50 318 GLY A CA 1
ATOM 2462 C C . GLY A 1 318 ? -2.331 -15.647 -12.189 1.00 98.50 318 GLY A C 1
ATOM 2463 O O . GLY A 1 318 ? -1.973 -15.714 -11.018 1.00 98.50 318 GLY A O 1
ATOM 2464 N N . LYS A 1 319 ? -2.726 -16.727 -12.876 1.00 98.69 319 LYS A N 1
ATOM 2465 C CA . LYS A 1 319 ? -2.804 -18.075 -12.284 1.00 98.69 319 LYS A CA 1
ATOM 2466 C C . LYS A 1 319 ? -1.469 -18.809 -12.337 1.00 98.69 319 LYS A C 1
ATOM 2468 O O . LYS A 1 319 ? -1.125 -19.490 -11.372 1.00 98.69 319 LYS A O 1
ATOM 2473 N N . THR A 1 320 ? -0.733 -18.666 -13.439 1.00 98.75 320 THR A N 1
ATOM 2474 C CA . THR A 1 320 ? 0.621 -19.198 -13.625 1.00 98.75 320 THR A CA 1
ATOM 2475 C C . THR A 1 320 ? 1.559 -18.129 -14.180 1.00 98.75 320 THR A C 1
ATOM 2477 O O . THR A 1 320 ? 1.133 -17.169 -14.826 1.00 98.75 320 THR A O 1
ATOM 2480 N N . TRP A 1 321 ? 2.853 -18.289 -13.905 1.00 98.88 321 TRP A N 1
ATOM 2481 C CA . TRP A 1 321 ? 3.889 -17.303 -14.204 1.00 98.88 321 TRP A CA 1
ATOM 2482 C C . TRP A 1 321 ? 5.053 -17.941 -14.962 1.00 98.88 321 TRP A C 1
ATOM 2484 O O . TRP A 1 321 ? 5.370 -19.116 -14.774 1.00 98.88 321 TRP A O 1
ATOM 2494 N N . SER A 1 322 ? 5.683 -17.165 -15.843 1.00 98.81 322 SER A N 1
ATOM 2495 C CA . SER A 1 322 ? 6.893 -17.580 -16.551 1.00 98.81 322 SER A CA 1
ATOM 2496 C C . SER A 1 322 ? 8.083 -17.746 -15.604 1.00 98.81 322 SER A C 1
ATOM 2498 O O . SER A 1 322 ? 8.128 -17.148 -14.532 1.00 98.81 322 SER A O 1
ATOM 2500 N N . ALA A 1 323 ? 9.120 -18.452 -16.062 1.00 98.25 323 ALA A N 1
ATOM 2501 C CA . ALA A 1 323 ? 10.449 -18.302 -15.473 1.00 98.25 323 ALA A CA 1
ATOM 2502 C C . ALA A 1 323 ? 10.921 -16.824 -15.540 1.00 98.25 323 ALA A C 1
ATOM 2504 O O . ALA A 1 323 ? 10.459 -16.088 -16.425 1.00 98.25 323 ALA A O 1
ATOM 2505 N N . PRO A 1 324 ? 11.838 -16.387 -14.652 1.00 98.19 324 PRO A N 1
ATOM 2506 C CA . PRO A 1 324 ? 12.392 -15.036 -14.680 1.00 98.19 324 PRO A CA 1
ATOM 2507 C C . PRO A 1 324 ? 13.114 -14.700 -15.992 1.00 98.19 324 PRO A C 1
ATOM 2509 O O . PRO A 1 324 ? 13.927 -15.471 -16.501 1.00 98.19 324 PRO A O 1
ATOM 2512 N N . ILE A 1 325 ? 12.840 -13.508 -16.514 1.00 98.69 325 ILE A N 1
ATOM 2513 C CA . ILE A 1 325 ? 13.416 -12.931 -17.730 1.00 98.69 325 ILE A CA 1
ATOM 2514 C C . ILE A 1 325 ? 14.330 -11.781 -17.297 1.00 98.69 325 ILE A C 1
ATOM 2516 O O . ILE A 1 325 ? 13.855 -10.773 -16.778 1.00 98.69 325 ILE A O 1
ATOM 2520 N N . ASN A 1 326 ? 15.640 -11.916 -17.496 1.00 98.75 326 ASN A N 1
ATOM 2521 C CA . ASN A 1 326 ? 16.597 -10.856 -17.174 1.00 98.75 326 ASN A CA 1
ATOM 2522 C C . ASN A 1 326 ? 16.711 -9.869 -18.347 1.00 98.75 326 ASN A C 1
ATOM 2524 O O . ASN A 1 326 ? 17.162 -10.252 -19.427 1.00 98.75 326 ASN A O 1
ATOM 2528 N N . ILE A 1 327 ? 16.336 -8.604 -18.130 1.00 98.81 327 ILE A N 1
ATOM 2529 C CA . ILE A 1 327 ? 16.431 -7.538 -19.145 1.00 98.81 327 ILE A CA 1
ATOM 2530 C C . ILE A 1 327 ? 17.596 -6.568 -18.898 1.00 98.81 327 ILE A C 1
ATOM 2532 O O . ILE A 1 327 ? 17.782 -5.625 -19.662 1.00 98.81 327 ILE A O 1
ATOM 2536 N N . THR A 1 328 ? 18.425 -6.791 -17.874 1.00 98.81 328 THR A N 1
ATOM 2537 C CA . THR A 1 328 ? 19.499 -5.863 -17.465 1.00 98.81 328 THR A CA 1
ATOM 2538 C C . THR A 1 328 ? 20.421 -5.493 -18.625 1.00 98.81 328 THR A C 1
ATOM 2540 O O . THR A 1 328 ? 20.628 -4.312 -18.890 1.00 98.81 328 THR A O 1
ATOM 2543 N N . ALA A 1 329 ? 20.910 -6.481 -19.379 1.00 97.94 329 ALA A N 1
ATOM 2544 C CA . ALA A 1 329 ? 21.814 -6.259 -20.511 1.00 97.94 329 ALA A CA 1
ATOM 2545 C C . ALA A 1 329 ? 21.166 -5.541 -21.716 1.00 97.94 329 ALA A C 1
ATOM 2547 O O . ALA A 1 329 ? 21.884 -5.034 -22.573 1.00 97.94 329 ALA A O 1
ATOM 2548 N N . GLN A 1 330 ? 19.831 -5.487 -21.790 1.00 97.00 330 GLN A N 1
ATOM 2549 C CA . GLN A 1 330 ? 19.097 -4.756 -22.828 1.00 97.00 330 GLN A CA 1
ATOM 2550 C C . GLN A 1 330 ? 18.972 -3.262 -22.500 1.00 97.00 330 GLN A C 1
ATOM 2552 O O . GLN A 1 330 ? 18.938 -2.441 -23.414 1.00 97.00 330 GLN A O 1
ATOM 2557 N N . VAL A 1 331 ? 18.881 -2.909 -21.212 1.00 97.94 331 VAL A N 1
ATOM 2558 C CA . VAL A 1 331 ? 18.408 -1.579 -20.788 1.00 97.94 331 VAL A CA 1
ATOM 2559 C C . VAL A 1 331 ? 19.421 -0.777 -19.971 1.00 97.94 331 VAL A C 1
ATOM 2561 O O . VAL A 1 331 ? 19.349 0.450 -19.947 1.00 97.94 331 VAL A O 1
ATOM 2564 N N . LYS A 1 332 ? 20.345 -1.442 -19.272 1.00 98.50 332 LYS A N 1
ATOM 2565 C CA . LYS A 1 332 ? 21.229 -0.808 -18.293 1.00 98.50 332 LYS A CA 1
ATOM 2566 C C . LYS A 1 332 ? 22.469 -0.205 -18.952 1.00 98.50 332 LYS A C 1
ATOM 2568 O O . LYS A 1 332 ? 23.261 -0.921 -19.559 1.00 98.50 332 LYS A O 1
ATOM 2573 N N . ASP A 1 333 ? 22.722 1.079 -18.700 1.00 98.31 333 ASP A N 1
ATOM 2574 C CA . ASP A 1 333 ? 24.038 1.675 -18.949 1.00 98.31 333 ASP A CA 1
ATOM 2575 C C . ASP A 1 333 ? 25.093 1.014 -18.022 1.00 98.31 333 ASP A C 1
ATOM 2577 O O . ASP A 1 333 ? 24.917 0.989 -16.791 1.00 98.31 333 ASP A O 1
ATOM 2581 N N . PRO A 1 334 ? 26.201 0.465 -18.561 1.00 98.44 334 PRO A N 1
ATOM 2582 C CA . PRO A 1 334 ? 27.238 -0.173 -17.752 1.00 98.44 334 PRO A CA 1
ATOM 2583 C C . PRO A 1 334 ? 27.891 0.753 -16.716 1.00 98.44 334 PRO A C 1
ATOM 2585 O O . PRO A 1 334 ? 28.389 0.259 -15.709 1.00 98.44 334 PRO A O 1
ATOM 2588 N N . SER A 1 335 ? 27.882 2.075 -16.914 1.00 98.56 335 SER A N 1
ATOM 2589 C CA . SER A 1 335 ? 28.438 3.059 -15.974 1.00 98.56 335 SER A CA 1
ATOM 2590 C C . SER A 1 335 ? 27.555 3.314 -14.747 1.00 98.56 335 SER A C 1
ATOM 2592 O O . SER A 1 335 ? 28.060 3.753 -13.711 1.00 98.56 335 SER A O 1
ATOM 2594 N N . TRP A 1 336 ? 26.250 3.029 -14.832 1.00 98.69 336 TRP A N 1
ATOM 2595 C CA . TRP A 1 336 ? 25.323 3.184 -13.711 1.00 98.69 336 TRP A CA 1
ATOM 2596 C C . TRP A 1 336 ? 25.640 2.182 -12.603 1.00 98.69 336 TRP A C 1
ATOM 2598 O O . TRP A 1 336 ? 25.935 1.018 -12.868 1.00 98.69 336 TRP A O 1
ATOM 2608 N N . THR A 1 337 ? 25.525 2.598 -11.345 1.00 98.56 337 THR A N 1
ATOM 2609 C CA . THR A 1 337 ? 25.773 1.709 -10.199 1.00 98.56 337 THR A CA 1
ATOM 2610 C C . THR A 1 337 ? 24.590 0.804 -9.868 1.00 98.56 337 THR A C 1
ATOM 2612 O O . THR A 1 337 ? 24.784 -0.236 -9.250 1.00 98.56 337 THR A O 1
ATOM 2615 N N . LEU A 1 338 ? 23.371 1.172 -10.270 1.00 98.62 338 LEU A N 1
ATOM 2616 C CA . LEU A 1 338 ? 22.138 0.405 -10.057 1.00 98.62 338 LEU A CA 1
ATOM 2617 C C . LEU A 1 338 ? 21.038 0.944 -10.987 1.00 98.62 338 LEU A C 1
ATOM 2619 O O . LEU A 1 338 ? 20.983 2.155 -11.193 1.00 98.62 338 LEU A O 1
ATOM 2623 N N . CYS A 1 339 ? 20.142 0.101 -11.504 1.00 98.50 339 CYS A N 1
ATOM 2624 C CA . CYS A 1 339 ? 18.891 0.546 -12.133 1.00 98.50 339 CYS A CA 1
ATOM 2625 C C . CYS A 1 339 ? 17.786 -0.501 -11.979 1.00 98.50 339 CYS A C 1
ATOM 2627 O O . CYS A 1 339 ? 18.065 -1.695 -12.047 1.00 98.50 339 CYS A O 1
ATOM 2629 N N . PHE A 1 340 ? 16.552 -0.052 -11.757 1.00 98.75 340 PHE A N 1
ATOM 2630 C CA . PHE A 1 340 ? 15.395 -0.916 -11.521 1.00 98.75 340 PHE A CA 1
ATOM 2631 C C . PHE A 1 340 ? 14.075 -0.142 -11.657 1.00 98.75 340 PHE A C 1
ATOM 2633 O O . PHE A 1 340 ? 14.061 1.071 -11.872 1.00 98.75 340 PHE A O 1
ATOM 2640 N N . GLN A 1 341 ? 12.955 -0.851 -11.550 1.00 98.75 341 GLN A N 1
ATOM 2641 C CA . GLN A 1 341 ? 11.607 -0.289 -11.510 1.00 98.75 341 GLN A CA 1
ATOM 2642 C C . GLN A 1 341 ? 11.378 0.670 -10.324 1.00 98.75 341 GLN A C 1
ATOM 2644 O O . GLN A 1 341 ? 12.036 0.618 -9.283 1.00 98.75 341 GLN A O 1
ATOM 2649 N N . GLY A 1 342 ? 10.387 1.544 -10.474 1.00 98.62 342 GLY A N 1
ATOM 2650 C CA . GLY A 1 342 ? 9.714 2.202 -9.366 1.00 98.62 342 GLY A CA 1
ATOM 2651 C C . GLY A 1 342 ? 8.681 1.230 -8.783 1.00 98.62 342 GLY A C 1
ATOM 2652 O O . GLY A 1 342 ? 7.801 0.792 -9.535 1.00 98.62 342 GLY A O 1
ATOM 2653 N N . PRO A 1 343 ? 8.767 0.872 -7.490 1.00 98.88 343 PRO A N 1
ATOM 2654 C CA . PRO A 1 343 ? 7.838 -0.070 -6.877 1.00 98.88 343 PRO A CA 1
ATOM 2655 C C . PRO A 1 343 ? 6.404 0.462 -6.878 1.00 98.88 343 PRO A C 1
ATOM 2657 O O . PRO A 1 343 ? 6.188 1.673 -6.755 1.00 98.88 343 PRO A O 1
ATOM 2660 N N . GLY A 1 344 ? 5.435 -0.445 -6.995 1.00 98.75 344 GLY A N 1
ATOM 2661 C CA . GLY A 1 344 ? 4.016 -0.116 -7.125 1.00 98.75 344 GLY A CA 1
ATOM 2662 C C . GLY A 1 344 ? 3.427 -0.688 -8.411 1.00 98.75 344 GLY A C 1
ATOM 2663 O O . GLY A 1 344 ? 3.261 -1.902 -8.541 1.00 98.75 344 GLY A O 1
ATOM 2664 N N . ARG A 1 345 ? 3.067 0.173 -9.365 1.00 98.81 345 ARG A N 1
ATOM 2665 C CA . ARG A 1 345 ? 2.518 -0.266 -10.653 1.00 98.81 345 ARG A CA 1
ATOM 2666 C C . ARG A 1 345 ? 3.060 0.491 -11.862 1.00 98.81 345 ARG A C 1
ATOM 2668 O O . ARG A 1 345 ? 3.509 1.632 -11.760 1.00 98.81 345 ARG A O 1
ATOM 2675 N N . GLY A 1 346 ? 2.941 -0.151 -13.019 1.00 98.81 346 GLY A N 1
ATOM 2676 C CA . GLY A 1 346 ? 3.023 0.485 -14.331 1.00 98.81 346 GLY A CA 1
ATOM 2677 C C . GLY A 1 346 ? 1.645 0.725 -14.959 1.00 98.81 346 GLY A C 1
ATOM 2678 O O . GLY A 1 346 ? 0.591 0.532 -14.336 1.00 98.81 346 GLY A O 1
ATOM 2679 N N . ILE A 1 347 ? 1.672 1.136 -16.225 1.00 98.88 347 ILE A N 1
ATOM 2680 C CA . ILE A 1 347 ? 0.504 1.414 -17.065 1.00 98.88 347 ILE A CA 1
ATOM 2681 C C . ILE A 1 347 ? 0.677 0.814 -18.467 1.00 98.88 347 ILE A C 1
ATOM 2683 O O . ILE A 1 347 ? 1.793 0.581 -18.930 1.00 98.88 347 ILE A O 1
ATOM 2687 N N . SER A 1 348 ? -0.443 0.635 -19.163 1.00 98.56 348 SER A N 1
ATOM 2688 C CA . SER A 1 348 ? -0.490 0.570 -20.623 1.00 98.56 348 SER A CA 1
ATOM 2689 C C . SER A 1 348 ? -1.031 1.915 -21.109 1.00 98.56 348 SER A C 1
ATOM 2691 O O . SER A 1 348 ? -2.061 2.376 -20.612 1.00 98.56 348 SER A O 1
ATOM 2693 N N . MET A 1 349 ? -0.299 2.580 -22.000 1.00 98.75 349 MET A N 1
ATOM 2694 C CA . MET A 1 349 ? -0.722 3.829 -22.639 1.00 98.75 349 MET A CA 1
ATOM 2695 C C . MET A 1 349 ? -1.848 3.575 -23.644 1.00 98.75 349 MET A C 1
ATOM 2697 O O . MET A 1 349 ? -2.033 2.453 -24.117 1.00 98.75 349 MET A O 1
ATOM 2701 N N . HIS A 1 350 ? -2.555 4.635 -24.033 1.00 97.25 350 HIS A N 1
ATOM 2702 C CA . HIS A 1 350 ? -3.590 4.601 -25.068 1.00 97.25 350 HIS A CA 1
ATOM 2703 C C . HIS A 1 350 ? -3.132 3.939 -26.385 1.00 97.25 350 HIS A C 1
ATOM 2705 O O . HIS A 1 350 ? -3.921 3.253 -27.030 1.00 97.25 350 HIS A O 1
ATOM 2711 N N . ASP A 1 351 ? -1.869 4.119 -26.793 1.00 97.94 351 ASP A N 1
ATOM 2712 C CA . ASP A 1 351 ? -1.315 3.517 -28.018 1.00 97.94 351 ASP A CA 1
ATOM 2713 C C . ASP A 1 351 ? -0.863 2.049 -27.861 1.00 97.94 351 ASP A C 1
ATOM 2715 O O . ASP A 1 351 ? -0.484 1.415 -28.844 1.00 97.94 351 ASP A O 1
ATOM 2719 N N . GLY A 1 352 ? -0.934 1.489 -26.648 1.00 98.31 352 GLY A N 1
ATOM 2720 C CA . GLY A 1 352 ? -0.444 0.152 -26.304 1.00 98.31 352 GLY A CA 1
ATOM 2721 C C . GLY A 1 352 ? 0.959 0.109 -25.702 1.00 98.31 352 GLY A C 1
ATOM 2722 O O . GLY A 1 352 ? 1.339 -0.939 -25.182 1.00 98.31 352 GLY A O 1
ATOM 2723 N N . THR A 1 353 ? 1.714 1.215 -25.705 1.00 98.88 353 THR A N 1
ATOM 2724 C CA . THR A 1 353 ? 3.048 1.272 -25.087 1.00 98.88 353 THR A CA 1
ATOM 2725 C C . THR A 1 353 ? 2.948 0.900 -23.605 1.00 98.88 353 THR A C 1
ATOM 2727 O O . THR A 1 353 ? 2.200 1.513 -22.840 1.00 98.88 353 THR A O 1
ATOM 2730 N N . LEU A 1 354 ? 3.701 -0.114 -23.182 1.00 98.94 354 LEU A N 1
ATOM 2731 C CA . LEU A 1 354 ? 3.802 -0.513 -21.779 1.00 98.94 354 LEU A CA 1
ATOM 2732 C C . LEU A 1 354 ? 4.816 0.395 -21.094 1.00 98.94 354 LEU A C 1
ATOM 2734 O O . LEU A 1 354 ? 5.899 0.603 -21.639 1.00 98.94 354 LEU A O 1
ATOM 2738 N N . VAL A 1 355 ? 4.495 0.924 -19.914 1.00 98.94 355 VAL A N 1
ATOM 2739 C CA . VAL A 1 355 ? 5.389 1.821 -19.171 1.00 98.94 355 VAL A CA 1
ATOM 2740 C C . VAL A 1 355 ? 5.404 1.456 -17.692 1.00 98.94 355 VAL A C 1
ATOM 2742 O O . VAL A 1 355 ? 4.397 1.577 -16.993 1.00 98.94 355 VAL A O 1
ATOM 2745 N N . PHE A 1 356 ? 6.577 1.078 -17.195 1.00 98.94 356 PHE A N 1
ATOM 2746 C CA . PHE A 1 356 ? 6.890 1.113 -15.773 1.00 98.94 356 PHE A CA 1
ATOM 2747 C C . PHE A 1 356 ? 7.522 2.469 -15.416 1.00 98.94 356 PHE A C 1
ATOM 2749 O O . PHE A 1 356 ? 8.342 2.991 -16.178 1.00 98.94 356 PHE A O 1
ATOM 2756 N N . PRO A 1 357 ? 7.217 3.044 -14.243 1.00 98.88 357 PRO A N 1
ATOM 2757 C CA . PRO A 1 357 ? 8.111 4.027 -13.647 1.00 98.88 357 PRO A CA 1
ATOM 2758 C C . PRO A 1 357 ? 9.425 3.320 -13.296 1.00 98.88 357 PRO A C 1
ATOM 2760 O O . PRO A 1 357 ? 9.429 2.125 -12.996 1.00 98.88 357 PRO A O 1
ATOM 2763 N N . ALA A 1 358 ? 10.549 4.027 -13.335 1.00 98.88 358 ALA A N 1
ATOM 2764 C CA . ALA A 1 358 ? 11.854 3.420 -13.102 1.00 98.88 358 ALA A CA 1
ATOM 2765 C C . ALA A 1 358 ? 12.848 4.410 -12.484 1.00 98.88 358 ALA A C 1
ATOM 2767 O O . ALA A 1 358 ? 12.578 5.606 -12.373 1.00 98.88 358 ALA A O 1
ATOM 2768 N N . GLN A 1 359 ? 13.997 3.904 -12.052 1.00 98.88 359 GLN A N 1
ATOM 2769 C CA . GLN A 1 359 ? 15.047 4.690 -11.415 1.00 98.88 359 GLN A CA 1
ATOM 2770 C C . GLN A 1 359 ? 16.429 4.099 -11.692 1.00 98.88 359 GLN A C 1
ATOM 2772 O O . GLN A 1 359 ? 16.591 2.885 -11.832 1.00 98.88 359 GLN A O 1
ATOM 2777 N N . PHE A 1 360 ? 17.443 4.957 -11.728 1.00 98.81 360 PHE A N 1
ATOM 2778 C CA . PHE A 1 360 ? 18.838 4.541 -11.815 1.00 98.81 360 PHE A CA 1
ATOM 2779 C C . PHE A 1 360 ? 19.741 5.421 -10.958 1.00 98.81 360 PHE A C 1
ATOM 2781 O O . PHE A 1 360 ? 19.420 6.566 -10.655 1.00 98.81 360 PHE A O 1
ATOM 2788 N N . LYS A 1 361 ? 20.896 4.880 -10.574 1.00 98.69 361 LYS A N 1
ATOM 2789 C CA . LYS A 1 361 ? 21.992 5.611 -9.942 1.00 98.69 361 LYS A CA 1
ATOM 2790 C C . LYS A 1 361 ? 23.129 5.731 -10.937 1.00 98.69 361 LYS A C 1
ATOM 2792 O O . LYS A 1 361 ? 23.680 4.711 -11.348 1.00 98.69 361 LYS A O 1
ATOM 2797 N N . ASP A 1 362 ? 23.499 6.954 -11.289 1.00 98.44 362 ASP A N 1
ATOM 2798 C CA . ASP A 1 362 ? 24.577 7.210 -12.244 1.00 98.44 362 ASP A CA 1
ATOM 2799 C C . ASP A 1 362 ? 25.968 6.798 -11.706 1.00 98.44 362 ASP A C 1
ATOM 2801 O O . ASP A 1 362 ? 26.110 6.235 -10.611 1.00 98.44 362 ASP A O 1
ATOM 2805 N N . SER A 1 363 ? 27.014 7.072 -12.488 1.00 97.50 363 SER A N 1
ATOM 2806 C CA . SER A 1 363 ? 28.409 6.793 -12.127 1.00 97.50 363 SER A CA 1
ATOM 2807 C C . SER A 1 363 ? 28.900 7.587 -10.905 1.00 97.50 363 SER A C 1
ATOM 2809 O O . SER A 1 363 ? 29.801 7.130 -10.200 1.00 97.50 363 SER A O 1
ATOM 2811 N N . SER A 1 364 ? 28.270 8.725 -10.585 1.00 97.75 364 SER A N 1
ATOM 2812 C CA . SER A 1 364 ? 28.497 9.502 -9.356 1.00 97.75 364 SER A CA 1
ATOM 2813 C C . SER A 1 364 ? 27.705 8.981 -8.145 1.00 97.75 364 SER A C 1
ATOM 2815 O O . SER A 1 364 ? 27.845 9.507 -7.041 1.00 97.75 364 SER A O 1
ATOM 2817 N N . LYS A 1 365 ? 26.915 7.909 -8.328 1.00 97.94 365 LYS A N 1
ATOM 2818 C CA . LYS A 1 365 ? 25.983 7.306 -7.354 1.00 97.94 365 LYS A CA 1
ATOM 2819 C C . LYS A 1 365 ? 24.765 8.182 -7.030 1.00 97.94 365 LYS A C 1
ATOM 2821 O O . LYS A 1 365 ? 24.022 7.840 -6.106 1.00 97.94 365 LYS A O 1
ATOM 2826 N N . LEU A 1 366 ? 24.526 9.252 -7.788 1.00 98.56 366 LEU A N 1
ATOM 2827 C CA . LEU A 1 366 ? 23.348 10.106 -7.654 1.00 98.56 366 LEU A CA 1
ATOM 2828 C C . LEU A 1 366 ? 22.132 9.401 -8.286 1.00 98.56 366 LEU A C 1
ATOM 2830 O O . LEU A 1 366 ? 22.241 8.925 -9.419 1.00 98.56 366 LEU A O 1
ATOM 2834 N N . PRO A 1 367 ? 20.991 9.286 -7.581 1.00 98.81 367 PRO A N 1
ATOM 2835 C CA . PRO A 1 367 ? 19.808 8.645 -8.133 1.00 98.81 367 PRO A CA 1
ATOM 2836 C C . PRO A 1 367 ? 18.974 9.611 -8.984 1.00 98.81 367 PRO A C 1
ATOM 2838 O O . PRO A 1 367 ? 18.893 10.807 -8.690 1.00 98.81 367 PRO A O 1
ATOM 2841 N N . HIS A 1 368 ? 18.323 9.070 -10.008 1.00 98.88 368 HIS A N 1
ATOM 2842 C CA . HIS A 1 368 ? 17.396 9.760 -10.899 1.00 98.88 368 HIS A CA 1
ATOM 2843 C C . HIS A 1 368 ? 16.177 8.866 -11.136 1.00 98.88 368 HIS A C 1
ATOM 2845 O O . HIS A 1 368 ? 16.329 7.706 -11.526 1.00 98.88 368 HIS A O 1
ATOM 2851 N N . SER A 1 369 ? 14.971 9.402 -10.961 1.00 98.88 369 SER A N 1
ATOM 2852 C CA . SER A 1 369 ? 13.749 8.796 -11.489 1.00 98.88 369 SER A CA 1
ATOM 2853 C C . SER A 1 369 ? 13.655 8.998 -13.007 1.00 98.88 369 SER A C 1
ATOM 2855 O O . SER A 1 369 ? 14.154 9.979 -13.567 1.00 98.88 369 SER A O 1
ATOM 2857 N N . THR A 1 370 ? 12.987 8.062 -13.672 1.00 98.81 370 THR A N 1
ATOM 2858 C CA . THR A 1 370 ? 12.713 8.038 -15.113 1.00 98.81 370 THR A CA 1
ATOM 2859 C C . THR A 1 370 ? 11.571 7.038 -15.394 1.00 98.81 370 THR A C 1
ATOM 2861 O O . THR A 1 370 ? 10.790 6.708 -14.496 1.00 98.81 370 THR A O 1
ATOM 2864 N N . ILE A 1 371 ? 11.448 6.548 -16.625 1.00 98.88 371 ILE A N 1
ATOM 2865 C CA . ILE A 1 371 ? 10.542 5.468 -17.029 1.00 98.88 371 ILE A CA 1
ATOM 2866 C C . ILE A 1 371 ? 11.299 4.364 -17.771 1.00 98.88 371 ILE A C 1
ATOM 2868 O O . ILE A 1 371 ? 12.362 4.595 -18.347 1.00 98.88 371 ILE A O 1
ATOM 2872 N N . LEU A 1 372 ? 10.708 3.175 -17.772 1.00 98.88 372 LEU A N 1
ATOM 2873 C CA . LEU A 1 372 ? 11.092 2.017 -18.568 1.00 98.88 372 LEU A CA 1
ATOM 2874 C C . LEU A 1 372 ? 9.889 1.646 -19.443 1.00 98.88 372 LEU A C 1
ATOM 2876 O O . LEU A 1 372 ? 8.806 1.413 -18.907 1.00 98.88 372 LEU A O 1
ATOM 2880 N N . TYR A 1 373 ? 10.049 1.596 -20.764 1.00 98.88 373 TYR A N 1
ATOM 2881 C CA . TYR A 1 373 ? 8.934 1.375 -21.689 1.00 98.88 373 TYR A CA 1
ATOM 2882 C C . TYR A 1 373 ? 9.203 0.297 -22.740 1.00 98.88 373 TYR A C 1
ATOM 2884 O O . TYR A 1 373 ? 10.350 0.057 -23.109 1.00 98.88 373 TYR A O 1
ATOM 2892 N N . SER A 1 374 ? 8.131 -0.313 -23.247 1.00 98.88 374 SER A N 1
ATOM 2893 C CA . SER A 1 374 ? 8.131 -1.288 -24.344 1.00 98.88 374 SER A CA 1
ATOM 2894 C C . SER A 1 374 ? 7.021 -0.966 -25.347 1.00 98.88 374 SER A C 1
ATOM 2896 O O . SER A 1 374 ? 5.911 -0.600 -24.956 1.00 98.88 374 SER A O 1
ATOM 2898 N N . LYS A 1 375 ? 7.317 -1.115 -26.643 1.00 98.62 375 LYS A N 1
ATOM 2899 C CA . LYS A 1 375 ? 6.371 -0.908 -27.761 1.00 98.62 375 LYS A CA 1
ATOM 2900 C C . LYS A 1 375 ? 5.946 -2.197 -28.469 1.00 98.62 375 LYS A C 1
ATOM 2902 O O . LYS A 1 375 ? 5.220 -2.146 -29.454 1.00 98.62 375 LYS A O 1
ATOM 2907 N N . ASP A 1 376 ? 6.420 -3.337 -27.988 1.00 98.44 376 ASP A N 1
ATOM 2908 C CA . ASP A 1 376 ? 6.300 -4.654 -28.615 1.00 98.44 376 ASP A CA 1
ATOM 2909 C C . ASP A 1 376 ? 5.804 -5.703 -27.604 1.00 98.44 376 ASP A C 1
ATOM 2911 O O . ASP A 1 376 ? 6.255 -6.847 -27.580 1.00 98.44 376 ASP A O 1
ATOM 2915 N N . HIS A 1 377 ? 4.861 -5.294 -26.748 1.00 98.25 377 HIS A N 1
ATOM 2916 C CA . HIS A 1 377 ? 4.216 -6.135 -25.730 1.00 98.25 377 HIS A CA 1
ATOM 2917 C C . HIS A 1 377 ? 5.186 -6.779 -24.723 1.00 98.25 377 HIS A C 1
ATOM 2919 O O . HIS A 1 377 ? 4.942 -7.878 -24.224 1.00 98.25 377 HIS A O 1
ATOM 2925 N N . GLY A 1 378 ? 6.281 -6.086 -24.400 1.00 98.06 378 GLY A N 1
ATOM 2926 C CA . GLY A 1 378 ? 7.276 -6.499 -23.411 1.00 98.06 378 GLY A CA 1
ATOM 2927 C C . GLY A 1 378 ? 8.392 -7.397 -23.950 1.00 98.06 378 GLY A C 1
ATOM 2928 O O . GLY A 1 378 ? 9.112 -7.996 -23.150 1.00 98.06 378 GLY A O 1
ATOM 2929 N N . VAL A 1 379 ? 8.551 -7.508 -25.276 1.00 97.50 379 VAL A N 1
ATOM 2930 C CA . VAL A 1 379 ? 9.666 -8.240 -25.909 1.00 97.50 379 VAL A CA 1
ATOM 2931 C C . VAL A 1 379 ? 10.974 -7.446 -25.817 1.00 97.50 379 VAL A C 1
ATOM 2933 O O . VAL A 1 379 ? 12.025 -8.024 -25.528 1.00 97.50 379 VAL A O 1
ATOM 2936 N N . SER A 1 380 ? 10.924 -6.127 -26.000 1.00 98.25 380 SER A N 1
ATOM 2937 C CA . SER A 1 380 ? 12.049 -5.227 -25.779 1.00 98.25 380 SER A CA 1
ATOM 2938 C C . SER A 1 380 ? 11.669 -3.987 -24.979 1.00 98.25 380 SER A C 1
ATOM 2940 O O . SER A 1 380 ? 10.570 -3.440 -25.094 1.00 98.25 380 SER A O 1
ATOM 2942 N N . TRP A 1 381 ? 12.600 -3.571 -24.125 1.00 98.81 381 TRP A N 1
ATOM 2943 C CA . TRP A 1 381 ? 12.440 -2.472 -23.186 1.00 98.81 381 TRP A CA 1
ATOM 2944 C C . TRP A 1 381 ? 13.524 -1.414 -23.386 1.00 98.81 381 TRP A C 1
ATOM 2946 O O . TRP A 1 381 ? 14.640 -1.707 -23.817 1.00 98.81 381 TRP A O 1
ATOM 2956 N N . HIS A 1 382 ? 13.199 -0.175 -23.029 1.00 98.44 382 HIS A N 1
ATOM 2957 C CA . HIS A 1 382 ? 14.096 0.972 -23.105 1.00 98.44 382 HIS A CA 1
ATOM 2958 C C . HIS A 1 382 ? 13.910 1.880 -21.889 1.00 98.44 382 HIS A C 1
ATOM 2960 O O . HIS A 1 382 ? 12.785 2.120 -21.452 1.00 98.44 382 HIS A O 1
ATOM 2966 N N . PHE A 1 383 ? 15.009 2.422 -21.365 1.00 98.00 383 PHE A N 1
ATOM 2967 C CA . PHE A 1 383 ? 14.969 3.505 -20.382 1.00 98.00 383 PHE A CA 1
ATOM 2968 C C . PHE A 1 383 ? 14.762 4.868 -21.064 1.00 98.00 383 PHE A C 1
ATOM 2970 O O . PHE A 1 383 ? 15.252 5.106 -22.170 1.00 98.00 383 PHE A O 1
ATOM 2977 N N . GLY A 1 384 ? 14.073 5.781 -20.378 1.00 97.62 384 GLY A N 1
ATOM 2978 C CA . GLY A 1 384 ? 14.143 7.216 -20.661 1.00 97.62 384 GLY A CA 1
ATOM 2979 C C . GLY A 1 384 ? 15.436 7.852 -20.127 1.00 97.62 384 GLY A C 1
ATOM 2980 O O . GLY A 1 384 ? 16.210 7.233 -19.395 1.00 97.62 384 GLY A O 1
ATOM 2981 N N . SER A 1 385 ? 15.662 9.127 -20.444 1.00 98.12 385 SER A N 1
ATOM 2982 C CA . SER A 1 385 ? 16.674 9.955 -19.780 1.00 98.12 385 SER A CA 1
ATOM 2983 C C . SER A 1 385 ? 16.283 10.249 -18.326 1.00 98.12 385 SER A C 1
ATOM 2985 O O . SER A 1 385 ? 15.135 10.041 -17.923 1.00 98.12 385 SER A O 1
ATOM 2987 N N . ALA A 1 386 ? 17.210 10.792 -17.531 1.00 98.50 386 ALA A N 1
ATOM 2988 C CA . ALA A 1 386 ? 16.894 11.311 -16.199 1.00 98.50 386 ALA A CA 1
ATOM 2989 C C . ALA A 1 386 ? 15.761 12.351 -16.269 1.00 98.50 386 ALA A C 1
ATOM 2991 O O . ALA A 1 386 ? 15.876 13.325 -17.016 1.00 98.50 386 ALA A O 1
ATOM 2992 N N . ALA A 1 387 ? 14.700 12.164 -15.477 1.00 98.56 387 ALA A N 1
ATOM 2993 C CA . ALA A 1 387 ? 13.635 13.155 -15.340 1.00 98.56 387 ALA A CA 1
ATOM 2994 C C . ALA A 1 387 ? 14.066 14.299 -14.415 1.00 98.56 387 ALA A C 1
ATOM 2996 O O . ALA A 1 387 ? 13.906 15.472 -14.748 1.00 98.56 387 ALA A O 1
ATOM 2997 N N . TYR A 1 388 ? 14.645 13.958 -13.257 1.00 98.44 388 TYR A N 1
ATOM 2998 C CA . TYR A 1 388 ? 15.178 14.935 -12.310 1.00 98.44 388 TYR A CA 1
ATOM 2999 C C . TYR A 1 388 ? 16.232 14.310 -11.374 1.00 98.44 388 TYR A C 1
ATOM 3001 O O . TYR A 1 388 ? 16.008 13.210 -10.865 1.00 98.44 388 TYR A O 1
ATOM 3009 N N . PRO A 1 389 ? 17.361 14.980 -11.078 1.00 98.50 389 PRO A N 1
ATOM 3010 C CA . PRO A 1 389 ? 18.391 14.432 -10.198 1.00 98.50 389 PRO A CA 1
ATOM 3011 C C . PRO A 1 389 ? 17.954 14.354 -8.733 1.00 98.50 389 PRO A C 1
ATOM 3013 O O . PRO A 1 389 ? 17.132 15.145 -8.264 1.00 98.50 389 PRO A O 1
ATOM 3016 N N . ASN A 1 390 ? 18.584 13.457 -7.976 1.00 98.69 390 ASN A N 1
ATOM 3017 C CA . ASN A 1 390 ? 18.333 13.179 -6.558 1.00 98.69 390 ASN A CA 1
ATOM 3018 C C . ASN A 1 390 ? 16.874 12.775 -6.239 1.00 98.69 390 ASN A C 1
ATOM 3020 O O . ASN A 1 390 ? 16.336 13.107 -5.179 1.00 98.69 390 ASN A O 1
ATOM 3024 N N . THR A 1 391 ? 16.244 12.062 -7.172 1.00 98.94 391 THR A N 1
ATOM 3025 C CA . THR A 1 391 ? 14.915 11.442 -7.031 1.00 98.94 391 THR A CA 1
ATOM 3026 C C . THR A 1 391 ? 15.037 9.923 -7.136 1.00 98.94 391 THR A C 1
ATOM 3028 O O . THR A 1 391 ? 16.042 9.423 -7.641 1.00 98.94 391 THR A O 1
ATOM 3031 N N . THR A 1 392 ? 14.073 9.179 -6.591 1.00 98.88 392 THR A N 1
ATOM 3032 C CA . THR A 1 392 ? 14.150 7.710 -6.484 1.00 98.88 392 THR A CA 1
ATOM 3033 C C . THR A 1 392 ? 12.874 7.035 -6.990 1.00 98.88 392 THR A C 1
ATOM 3035 O O . THR A 1 392 ? 12.660 6.919 -8.196 1.00 98.88 392 THR A O 1
ATOM 3038 N N . GLU A 1 393 ? 11.998 6.614 -6.085 1.00 98.88 393 GLU A N 1
ATOM 3039 C CA . GLU A 1 393 ? 10.755 5.915 -6.389 1.00 98.88 393 GLU A CA 1
ATOM 3040 C C . GLU A 1 393 ? 9.761 6.865 -7.061 1.00 98.88 393 GLU A C 1
ATOM 3042 O O . GLU A 1 393 ? 9.496 7.963 -6.569 1.00 98.88 393 GLU A O 1
ATOM 3047 N N . ALA A 1 394 ? 9.158 6.433 -8.161 1.00 98.94 394 ALA A N 1
ATOM 3048 C CA . ALA A 1 394 ? 8.169 7.219 -8.879 1.00 98.94 394 ALA A CA 1
ATOM 3049 C C . ALA A 1 394 ? 6.967 6.363 -9.275 1.00 98.94 394 ALA A C 1
ATOM 3051 O O . ALA A 1 394 ? 7.049 5.135 -9.297 1.00 98.94 394 ALA A O 1
ATOM 3052 N N . GLN A 1 395 ? 5.867 7.024 -9.621 1.00 98.88 395 GLN A N 1
ATOM 3053 C CA . GLN A 1 395 ? 4.736 6.424 -10.326 1.00 98.88 395 GLN A CA 1
ATOM 3054 C C . GLN A 1 395 ? 4.387 7.275 -11.547 1.00 98.88 395 GLN A 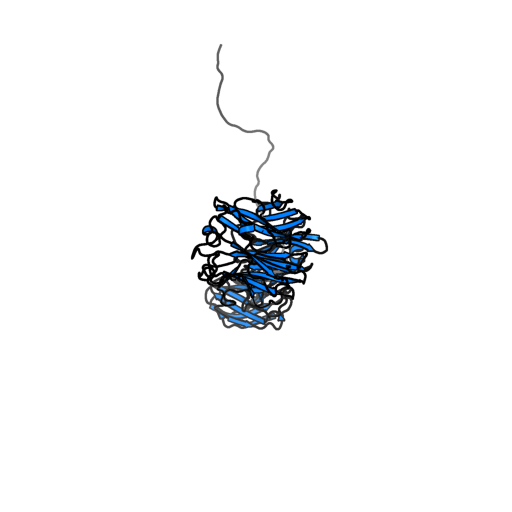C 1
ATOM 3056 O O . GLN A 1 395 ? 4.591 8.493 -11.545 1.00 98.88 395 GLN A O 1
ATOM 3061 N N . VAL A 1 396 ? 3.900 6.616 -12.597 1.00 98.88 396 VAL A N 1
ATOM 3062 C CA . VAL A 1 396 ? 3.641 7.217 -13.908 1.00 98.88 396 VAL A CA 1
ATOM 3063 C C . VAL A 1 396 ? 2.162 7.102 -14.264 1.00 98.88 396 VAL A C 1
ATOM 3065 O O . VAL A 1 396 ? 1.533 6.075 -14.019 1.00 98.88 396 VAL A O 1
ATOM 3068 N N . VAL A 1 397 ? 1.611 8.154 -14.862 1.00 98.75 397 VAL A N 1
ATOM 3069 C CA . VAL A 1 397 ? 0.246 8.172 -15.391 1.00 98.75 397 VAL A CA 1
ATOM 3070 C C . VAL A 1 397 ? 0.224 8.880 -16.741 1.00 98.75 397 VAL A C 1
ATOM 3072 O O . VAL A 1 397 ? 0.828 9.937 -16.903 1.00 98.75 397 VAL A O 1
ATOM 3075 N N . 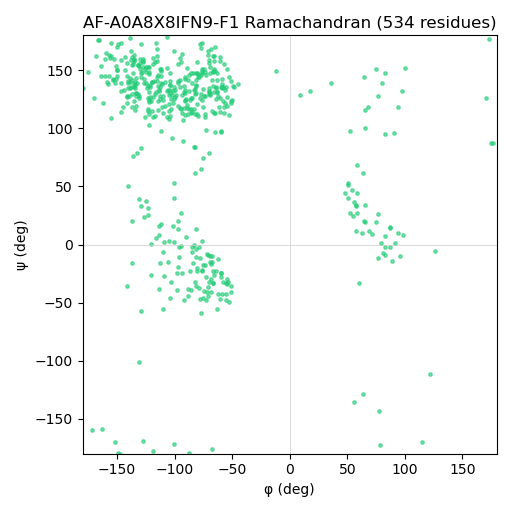GLU A 1 398 ? -0.481 8.318 -17.719 1.00 98.62 398 GLU A N 1
ATOM 3076 C CA . GLU A 1 398 ? -0.807 9.033 -18.954 1.00 98.62 398 GLU A CA 1
ATOM 3077 C C . GLU A 1 398 ? -1.993 9.962 -18.666 1.00 98.62 398 GLU A C 1
ATOM 3079 O O . GLU A 1 398 ? -3.100 9.481 -18.418 1.00 98.62 398 GLU A O 1
ATOM 3084 N N . THR A 1 399 ? -1.795 11.281 -18.654 1.00 96.44 399 THR A N 1
ATOM 3085 C CA . THR A 1 399 ? -2.869 12.236 -18.321 1.00 96.44 399 THR A CA 1
ATOM 3086 C C . THR A 1 399 ? -3.814 12.401 -19.507 1.00 96.44 399 THR A C 1
ATOM 3088 O O . THR A 1 399 ? -4.990 12.039 -19.439 1.00 96.44 399 THR A O 1
ATOM 3091 N N . THR A 1 400 ? -3.260 12.827 -20.637 1.00 94.31 400 THR A N 1
ATOM 3092 C CA . THR A 1 400 ? -3.894 12.861 -21.962 1.00 94.31 400 THR A CA 1
ATOM 3093 C C . THR A 1 400 ? -3.101 11.960 -22.916 1.00 94.31 400 THR A C 1
ATOM 3095 O O . THR A 1 400 ? -1.930 11.706 -22.633 1.00 94.31 400 THR A O 1
ATOM 3098 N N . PRO A 1 401 ? -3.701 11.428 -24.001 1.00 97.06 401 PRO A N 1
ATOM 3099 C CA . PRO A 1 401 ? -3.028 10.471 -24.883 1.00 97.06 401 PRO A CA 1
ATOM 3100 C C . PRO A 1 401 ? -1.652 10.965 -25.354 1.00 97.06 401 PRO A C 1
ATOM 3102 O O . PRO A 1 401 ? -1.537 12.056 -25.911 1.00 97.06 401 PRO A O 1
ATOM 3105 N N . GLY A 1 402 ? -0.608 10.173 -25.102 1.00 97.75 402 GLY A N 1
ATOM 3106 C CA . GLY A 1 402 ? 0.785 10.507 -25.417 1.00 97.75 402 GLY A CA 1
ATOM 3107 C C . GLY A 1 402 ? 1.519 11.393 -24.397 1.00 97.75 402 GLY A C 1
ATOM 3108 O O . GLY A 1 402 ? 2.736 11.522 -24.505 1.00 97.75 402 GLY A O 1
ATOM 3109 N N . ILE A 1 403 ? 0.843 11.968 -23.392 1.00 98.50 403 ILE A N 1
ATOM 3110 C CA . ILE A 1 403 ? 1.479 12.778 -22.338 1.00 98.50 403 ILE A CA 1
ATOM 3111 C C . ILE A 1 403 ? 1.577 11.977 -21.039 1.00 98.50 403 ILE A C 1
ATOM 3113 O O . ILE A 1 403 ? 0.584 11.745 -20.345 1.00 98.50 403 ILE A O 1
ATOM 3117 N N . LEU A 1 404 ? 2.804 11.611 -20.669 1.00 98.94 404 LEU A N 1
ATOM 3118 C CA . LEU A 1 404 ? 3.110 10.963 -19.397 1.00 98.94 404 LEU A CA 1
ATOM 3119 C C . LEU A 1 404 ? 3.451 12.007 -18.331 1.00 98.94 404 LEU A C 1
ATOM 3121 O O . LEU A 1 404 ? 4.287 12.880 -18.556 1.00 98.94 404 LEU A O 1
ATOM 3125 N N . MET A 1 405 ? 2.856 11.874 -17.147 1.00 98.94 405 MET A N 1
ATOM 3126 C CA . MET A 1 405 ? 3.264 12.544 -15.913 1.00 98.94 405 MET A CA 1
ATOM 3127 C C . MET A 1 405 ? 3.993 11.541 -15.014 1.00 98.94 405 MET A C 1
ATOM 3129 O O . MET A 1 405 ? 3.471 10.461 -14.739 1.00 98.94 405 MET A O 1
ATOM 3133 N N . LEU A 1 406 ? 5.171 11.920 -14.519 1.00 98.94 406 LEU A N 1
ATOM 3134 C CA . LEU A 1 406 ? 5.965 11.158 -13.557 1.00 98.94 406 LEU A CA 1
ATOM 3135 C C . LEU A 1 406 ? 5.974 11.888 -12.206 1.00 98.94 406 LEU A C 1
ATOM 3137 O O . LEU A 1 406 ? 6.439 13.026 -12.107 1.00 98.94 406 LEU A O 1
ATOM 3141 N N . ASN A 1 407 ? 5.451 11.234 -11.166 1.00 98.94 407 ASN A N 1
ATOM 3142 C CA . ASN A 1 407 ? 5.354 11.758 -9.802 1.00 98.94 407 ASN A CA 1
ATOM 3143 C C . ASN A 1 407 ? 6.393 11.068 -8.903 1.00 98.94 407 ASN A C 1
ATOM 3145 O O . ASN A 1 407 ? 6.280 9.881 -8.591 1.00 98.94 407 ASN A O 1
ATOM 3149 N N . MET A 1 408 ? 7.414 11.819 -8.497 1.00 98.94 408 MET A N 1
ATOM 3150 C CA . MET A 1 408 ? 8.680 11.307 -7.972 1.00 98.94 408 MET A CA 1
ATOM 3151 C C . MET A 1 408 ? 8.860 11.610 -6.481 1.00 98.94 408 MET A C 1
ATOM 3153 O O . MET A 1 408 ? 8.584 12.719 -6.011 1.00 98.94 408 MET A O 1
ATOM 3157 N N . ARG A 1 409 ? 9.388 10.623 -5.753 1.00 98.94 409 ARG A N 1
ATOM 3158 C CA . ARG A 1 409 ? 9.971 10.771 -4.419 1.00 98.94 409 ARG A CA 1
ATOM 3159 C C . ARG A 1 409 ? 11.271 11.551 -4.556 1.00 98.94 409 ARG A C 1
ATOM 3161 O O . ARG A 1 409 ? 12.124 11.204 -5.372 1.00 98.94 409 ARG A O 1
ATOM 3168 N N . ASP A 1 410 ? 11.434 12.577 -3.733 1.00 98.75 410 ASP A N 1
ATOM 3169 C CA . ASP A 1 410 ? 12.586 13.470 -3.790 1.00 98.75 410 ASP A CA 1
ATOM 3170 C C . ASP A 1 410 ? 13.329 13.479 -2.451 1.00 98.75 410 ASP A C 1
ATOM 3172 O O . ASP A 1 410 ? 12.752 13.775 -1.402 1.00 98.75 410 ASP A O 1
ATOM 3176 N N . ASN A 1 411 ? 14.630 13.181 -2.481 1.00 98.56 411 ASN A N 1
ATOM 3177 C CA . ASN A 1 411 ? 15.467 13.132 -1.280 1.00 98.56 411 ASN A CA 1
ATOM 3178 C C . ASN A 1 411 ? 15.665 14.514 -0.625 1.00 98.56 411 ASN A C 1
ATOM 3180 O O . ASN A 1 411 ? 16.164 14.591 0.496 1.00 98.56 411 ASN A O 1
ATOM 3184 N N . ARG A 1 412 ? 15.263 15.608 -1.287 1.00 97.81 412 ARG A N 1
ATOM 3185 C CA . ARG A 1 412 ? 15.204 16.969 -0.721 1.00 97.81 412 ARG A CA 1
ATOM 3186 C C . ARG A 1 412 ? 14.083 17.139 0.318 1.00 97.81 412 ARG A C 1
ATOM 3188 O O . ARG A 1 412 ? 14.031 18.177 0.974 1.00 97.81 412 ARG A O 1
ATOM 3195 N N . GLY A 1 413 ? 13.192 16.154 0.473 1.00 95.56 413 GLY A N 1
ATOM 3196 C CA . GLY A 1 413 ? 12.118 16.159 1.470 1.00 95.56 413 GLY A CA 1
ATOM 3197 C C . GLY A 1 413 ? 10.915 17.023 1.103 1.00 95.56 413 GLY A C 1
ATOM 3198 O O . GLY A 1 413 ? 10.832 17.542 -0.008 1.00 95.56 413 GLY A O 1
ATOM 3199 N N . THR A 1 414 ? 9.997 17.160 2.060 1.00 95.50 414 THR A N 1
ATOM 3200 C CA . THR A 1 414 ? 8.797 18.023 2.097 1.00 95.50 414 THR A CA 1
ATOM 3201 C C . THR A 1 414 ? 7.716 17.849 1.028 1.00 95.50 414 THR A C 1
ATOM 3203 O O . THR A 1 414 ? 6.555 18.074 1.360 1.00 95.50 414 THR A O 1
ATOM 3206 N N . ALA A 1 415 ? 8.028 17.486 -0.218 1.00 98.31 415 ALA A N 1
ATOM 3207 C CA . ALA A 1 415 ? 7.060 17.425 -1.315 1.00 98.31 415 ALA A CA 1
ATOM 3208 C C . ALA A 1 415 ? 7.469 16.472 -2.452 1.00 98.31 415 ALA A C 1
ATOM 3210 O O . ALA A 1 415 ? 8.648 16.172 -2.640 1.00 98.31 415 ALA A O 1
ATOM 3211 N N . ARG A 1 416 ? 6.486 16.055 -3.257 1.00 98.81 416 ARG A N 1
ATOM 3212 C CA . ARG A 1 416 ? 6.693 15.330 -4.521 1.00 98.81 416 ARG A CA 1
ATOM 3213 C C . ARG A 1 416 ? 7.313 16.238 -5.586 1.00 98.81 416 ARG A C 1
ATOM 3215 O O . ARG A 1 416 ? 6.991 17.427 -5.662 1.00 98.81 416 ARG A O 1
ATOM 3222 N N . THR A 1 417 ? 8.126 15.662 -6.462 1.00 98.88 417 THR A N 1
ATOM 3223 C CA . THR A 1 417 ? 8.643 16.331 -7.669 1.00 98.88 417 THR A CA 1
ATOM 3224 C C . THR A 1 417 ? 7.906 15.778 -8.880 1.00 98.88 417 THR A C 1
ATOM 3226 O O . THR A 1 417 ? 7.703 14.570 -8.969 1.00 98.88 417 THR A O 1
ATOM 3229 N N . ILE A 1 418 ? 7.426 16.640 -9.780 1.00 98.94 418 ILE A N 1
ATOM 3230 C CA . ILE A 1 418 ? 6.466 16.232 -10.819 1.00 98.94 418 ILE A CA 1
ATOM 3231 C C . ILE A 1 418 ? 6.915 16.781 -12.168 1.00 98.94 418 ILE A C 1
ATOM 3233 O O . ILE A 1 418 ? 7.017 17.992 -12.346 1.00 98.94 418 ILE A O 1
ATOM 3237 N N . PHE A 1 419 ? 7.185 15.890 -13.116 1.00 98.88 419 PHE A N 1
ATOM 3238 C CA . PHE A 1 419 ? 7.605 16.239 -14.474 1.00 98.88 419 PHE A CA 1
ATOM 3239 C C . PHE A 1 419 ? 6.713 15.527 -15.493 1.00 98.88 419 PHE A C 1
ATOM 3241 O O . PHE A 1 419 ? 6.050 14.537 -15.181 1.00 98.88 419 PHE A O 1
ATOM 3248 N N . THR A 1 420 ? 6.683 16.046 -16.715 1.00 98.88 420 THR A N 1
ATOM 3249 C CA . THR A 1 420 ? 5.909 15.500 -17.835 1.00 98.88 420 THR A CA 1
ATOM 3250 C C . THR A 1 420 ? 6.788 15.283 -19.062 1.00 98.88 420 THR A C 1
ATOM 3252 O O . THR A 1 420 ? 7.795 15.971 -19.232 1.00 98.88 420 THR A O 1
ATOM 3255 N N . THR A 1 421 ? 6.416 14.330 -19.912 1.00 98.88 421 THR A N 1
ATOM 3256 C CA . THR A 1 421 ? 7.094 14.025 -21.180 1.00 98.88 421 THR A CA 1
ATOM 3257 C C . THR A 1 421 ? 6.079 13.641 -22.260 1.00 98.88 421 THR A C 1
ATOM 3259 O O . THR A 1 421 ? 5.013 13.104 -21.954 1.00 98.88 421 THR A O 1
ATOM 3262 N N . GLN A 1 422 ? 6.418 13.930 -23.518 1.00 98.56 422 GLN A N 1
ATOM 3263 C CA . GLN A 1 422 ? 5.628 13.597 -24.715 1.00 98.56 422 GLN A CA 1
ATOM 3264 C C . GLN A 1 422 ? 6.406 12.702 -25.701 1.00 98.56 422 GLN A C 1
ATOM 3266 O O . GLN A 1 422 ? 5.908 12.358 -26.768 1.00 98.56 422 GLN A O 1
ATOM 3271 N N . ASP A 1 423 ? 7.648 12.337 -25.368 1.00 98.44 423 ASP A N 1
ATOM 3272 C CA . ASP A 1 423 ? 8.590 11.640 -26.255 1.00 98.44 423 ASP A CA 1
ATOM 3273 C C . ASP A 1 423 ? 9.158 10.351 -25.631 1.00 98.44 423 ASP A C 1
ATOM 3275 O O . ASP A 1 423 ? 10.215 9.861 -26.039 1.00 98.44 423 ASP A O 1
ATOM 3279 N N . LEU A 1 424 ? 8.411 9.791 -24.669 1.00 98.44 424 LEU A N 1
ATOM 3280 C CA . LEU A 1 424 ? 8.781 8.647 -23.826 1.00 98.44 424 LEU A CA 1
ATOM 3281 C C . LEU A 1 424 ? 10.061 8.898 -23.017 1.00 98.44 424 LEU A C 1
ATOM 3283 O O . LEU A 1 424 ? 10.933 8.041 -22.885 1.00 98.44 424 LEU A O 1
ATOM 3287 N N . GLY A 1 425 ? 10.136 10.092 -22.430 1.00 98.25 425 GLY A N 1
ATOM 3288 C CA . GLY A 1 425 ? 11.151 10.454 -21.454 1.00 98.25 425 GLY A CA 1
ATOM 3289 C C . GLY A 1 425 ? 12.513 10.750 -22.062 1.00 98.25 425 GLY A C 1
ATOM 3290 O O . GLY A 1 425 ? 13.504 10.571 -21.365 1.00 98.25 425 GLY A O 1
ATOM 3291 N N . LYS A 1 426 ? 12.596 11.181 -23.328 1.00 98.31 426 LYS A N 1
ATOM 3292 C CA . LYS A 1 426 ? 13.838 11.743 -23.895 1.00 98.31 426 LYS A CA 1
ATOM 3293 C C . LYS A 1 426 ? 14.026 13.186 -23.438 1.00 98.31 426 LYS A C 1
ATOM 3295 O O . LYS A 1 426 ? 15.148 13.602 -23.165 1.00 98.31 426 LYS A O 1
ATOM 3300 N N . THR A 1 427 ? 12.929 13.935 -23.347 1.00 98.56 427 THR A N 1
ATOM 3301 C CA . THR A 1 427 ? 12.871 15.267 -22.746 1.00 98.56 427 THR A CA 1
ATOM 3302 C C . THR A 1 427 ? 11.788 15.322 -21.674 1.00 98.56 427 THR A C 1
ATOM 3304 O O . THR A 1 427 ? 10.793 14.591 -21.711 1.00 98.56 427 THR A O 1
ATOM 3307 N N . TRP A 1 428 ? 12.002 16.194 -20.688 1.00 98.88 428 TRP A N 1
ATOM 3308 C CA . TRP A 1 428 ? 11.148 16.332 -19.515 1.00 98.88 428 TRP A CA 1
ATOM 3309 C C . TRP A 1 428 ? 10.880 17.807 -19.220 1.00 98.88 428 TRP A C 1
ATOM 3311 O O . TRP A 1 428 ? 11.794 18.629 -19.238 1.00 98.88 428 TRP A O 1
ATOM 3321 N N . THR A 1 429 ? 9.625 18.137 -18.923 1.00 98.75 429 THR A N 1
ATOM 3322 C CA . THR A 1 429 ? 9.171 19.486 -18.555 1.00 98.75 429 THR A CA 1
ATOM 3323 C C . THR A 1 429 ? 8.625 19.474 -17.132 1.00 98.75 429 THR A C 1
ATOM 3325 O O . THR A 1 429 ? 7.783 18.633 -16.807 1.00 98.75 429 THR A O 1
ATOM 3328 N N . GLU A 1 430 ? 9.086 20.394 -16.279 1.00 98.81 430 GLU A N 1
ATOM 3329 C CA . GLU A 1 430 ? 8.586 20.509 -14.905 1.00 98.81 430 GLU A CA 1
ATOM 3330 C C . GLU A 1 430 ? 7.094 20.875 -14.897 1.00 98.81 430 GLU A C 1
ATOM 3332 O O . GLU A 1 430 ? 6.657 21.807 -15.573 1.00 98.81 430 GLU A O 1
ATOM 3337 N N . HIS A 1 431 ? 6.301 20.144 -14.116 1.00 98.69 431 HIS A N 1
ATOM 3338 C CA . HIS A 1 431 ? 4.875 20.404 -13.976 1.00 98.69 431 HIS A CA 1
ATOM 3339 C C . HIS A 1 431 ? 4.624 21.544 -12.967 1.00 98.69 431 HIS A C 1
ATOM 3341 O O . HIS A 1 431 ? 5.268 21.559 -11.915 1.00 98.69 431 HIS A O 1
ATOM 3347 N N . PRO A 1 432 ? 3.658 22.464 -13.178 1.00 98.44 432 PRO A N 1
ATOM 3348 C CA . PRO A 1 432 ? 3.455 23.624 -12.298 1.00 98.44 432 PRO A CA 1
ATOM 3349 C C . PRO A 1 432 ? 3.267 23.310 -10.802 1.00 98.44 432 PRO A C 1
ATOM 3351 O O . PRO A 1 432 ? 3.651 24.129 -9.957 1.00 98.44 432 PRO A O 1
ATOM 3354 N N . SER A 1 433 ? 2.713 22.133 -10.479 1.00 98.44 433 SER A N 1
ATOM 3355 C CA . SER A 1 433 ? 2.473 21.646 -9.110 1.00 98.44 433 SER A CA 1
ATOM 3356 C C . SER A 1 433 ? 3.672 20.939 -8.447 1.00 98.44 433 SER A C 1
ATOM 3358 O O . SER A 1 433 ? 3.621 20.662 -7.241 1.00 98.44 433 SER A O 1
ATOM 3360 N N . SER A 1 434 ? 4.760 20.702 -9.195 1.00 98.75 434 SER A N 1
ATOM 3361 C CA . SER A 1 434 ? 6.042 20.173 -8.706 1.00 98.75 434 SER A CA 1
ATOM 3362 C C . SER A 1 434 ? 6.533 20.940 -7.478 1.00 98.75 434 SER A C 1
ATOM 3364 O O . SER A 1 434 ? 6.441 22.170 -7.427 1.00 98.75 434 SER A O 1
ATOM 3366 N N . ARG A 1 435 ? 7.027 20.208 -6.468 1.00 98.19 435 ARG A N 1
ATOM 3367 C CA . ARG A 1 435 ? 7.572 20.735 -5.203 1.00 98.19 435 ARG A CA 1
ATOM 3368 C C . ARG A 1 435 ? 6.608 21.609 -4.378 1.00 98.19 435 ARG A C 1
ATOM 3370 O O . ARG A 1 435 ? 7.054 22.244 -3.425 1.00 98.19 435 ARG A O 1
ATOM 3377 N N . LYS A 1 436 ? 5.310 21.650 -4.717 1.00 96.62 436 LYS A N 1
ATOM 3378 C CA . LYS A 1 436 ? 4.316 22.561 -4.111 1.00 96.62 436 LYS A CA 1
ATOM 3379 C C . LYS A 1 436 ? 3.054 21.858 -3.617 1.00 96.62 436 LYS A C 1
ATOM 3381 O O . LYS A 1 436 ? 2.699 22.014 -2.456 1.00 96.62 436 LYS A O 1
ATOM 3386 N N . ALA A 1 437 ? 2.348 21.133 -4.489 1.00 97.19 437 ALA A N 1
ATOM 3387 C CA . ALA A 1 437 ? 0.951 20.767 -4.215 1.00 97.19 437 ALA A CA 1
ATOM 3388 C C . ALA A 1 437 ? 0.769 19.478 -3.396 1.00 97.19 437 ALA A C 1
ATOM 3390 O O . ALA A 1 437 ? -0.261 19.294 -2.754 1.00 97.19 437 ALA A O 1
ATOM 3391 N N . LEU A 1 438 ? 1.759 18.584 -3.412 1.00 98.56 438 LEU A N 1
ATOM 3392 C CA . LEU A 1 438 ? 1.706 17.291 -2.733 1.00 98.56 438 LEU A CA 1
ATOM 3393 C C . LEU A 1 438 ? 2.871 17.193 -1.746 1.00 98.56 438 LEU A C 1
ATOM 3395 O O . LEU A 1 438 ? 4.008 16.972 -2.165 1.00 98.56 438 LEU A O 1
ATOM 3399 N N . LYS A 1 439 ? 2.593 17.374 -0.448 1.00 97.94 439 LYS A N 1
ATOM 3400 C CA . LYS A 1 439 ? 3.580 17.148 0.622 1.00 97.94 439 LYS A CA 1
ATOM 3401 C C . LYS A 1 439 ? 3.946 15.665 0.740 1.00 97.94 439 LYS A C 1
ATOM 3403 O O . LYS A 1 439 ? 3.127 14.806 0.413 1.00 97.94 439 LYS A O 1
ATOM 3408 N N . ASP A 1 440 ? 5.178 15.384 1.156 1.00 98.38 440 ASP A N 1
ATOM 3409 C CA . ASP A 1 440 ? 5.722 14.024 1.231 1.00 98.38 440 ASP A CA 1
ATOM 3410 C C . ASP A 1 440 ? 6.840 13.888 2.291 1.00 98.38 440 ASP A C 1
ATOM 3412 O O . ASP A 1 440 ? 7.685 14.788 2.393 1.00 98.38 440 ASP A O 1
ATOM 3416 N N . PRO A 1 441 ? 6.906 12.765 3.037 1.00 98.31 441 PRO A N 1
ATOM 3417 C CA . PRO A 1 441 ? 7.919 12.499 4.061 1.00 98.31 441 PRO A CA 1
ATOM 3418 C C . PRO A 1 441 ? 9.125 11.690 3.533 1.00 98.31 441 PRO A C 1
ATOM 3420 O O . PRO A 1 441 ? 9.761 10.958 4.290 1.00 98.31 441 PRO A O 1
ATOM 3423 N N . VAL A 1 442 ? 9.437 11.776 2.234 1.00 98.69 442 VAL A N 1
ATOM 3424 C CA . VAL A 1 442 ? 10.422 10.930 1.527 1.00 98.69 442 VAL A CA 1
ATOM 3425 C C . VAL A 1 442 ? 9.983 9.456 1.524 1.00 98.69 442 VAL A C 1
ATOM 3427 O O . VAL A 1 442 ? 10.636 8.561 2.075 1.00 98.69 442 VAL A O 1
ATOM 3430 N N . CYS A 1 443 ? 8.829 9.204 0.903 1.00 98.62 443 CYS A N 1
ATOM 3431 C CA . CYS A 1 443 ? 8.196 7.884 0.799 1.00 98.62 443 CYS A CA 1
ATOM 3432 C C . CYS A 1 443 ? 7.805 7.531 -0.647 1.00 98.62 443 CYS A C 1
ATOM 3434 O O . CYS A 1 443 ? 7.887 8.363 -1.554 1.00 98.62 443 CYS A O 1
ATOM 3436 N N . ASN A 1 444 ? 7.365 6.296 -0.874 1.00 98.44 444 ASN A N 1
ATOM 3437 C CA . ASN A 1 444 ? 6.621 5.953 -2.081 1.00 98.44 444 ASN A CA 1
ATOM 3438 C C . ASN A 1 444 ? 5.221 6.602 -2.028 1.00 98.44 444 ASN A C 1
ATOM 3440 O O . ASN A 1 444 ? 4.725 6.974 -0.963 1.00 98.44 444 ASN A O 1
ATOM 3444 N N . ALA A 1 445 ? 4.598 6.766 -3.188 1.00 98.81 445 ALA A N 1
ATOM 3445 C CA . ALA A 1 445 ? 3.236 7.259 -3.333 1.00 98.81 445 ALA A CA 1
ATOM 3446 C C . ALA A 1 445 ? 2.632 6.656 -4.600 1.00 98.81 445 ALA A C 1
ATOM 3448 O O . ALA A 1 445 ? 3.375 6.409 -5.549 1.00 98.81 445 ALA A O 1
ATOM 3449 N N . SER A 1 446 ? 1.307 6.512 -4.662 1.00 98.88 446 SER A N 1
ATOM 3450 C CA . SER A 1 446 ? 0.608 6.066 -5.873 1.00 98.88 446 SER A CA 1
ATOM 3451 C C . SER A 1 446 ? -0.087 7.213 -6.593 1.00 98.88 446 SER A C 1
ATOM 3453 O O . SER A 1 446 ? -0.565 8.145 -5.949 1.00 98.88 446 SER A O 1
ATOM 3455 N N . ILE A 1 447 ? -0.170 7.134 -7.924 1.00 98.94 447 ILE A N 1
ATOM 3456 C CA . ILE A 1 447 ? -1.023 7.995 -8.746 1.00 98.94 447 ILE A CA 1
ATOM 3457 C C . ILE A 1 447 ? -1.656 7.174 -9.874 1.00 98.94 447 ILE A C 1
ATOM 3459 O O . ILE A 1 447 ? -0.966 6.398 -10.531 1.00 98.94 447 ILE A O 1
ATOM 3463 N N . ILE A 1 448 ? -2.959 7.343 -10.103 1.00 98.81 448 ILE A N 1
ATOM 3464 C CA . ILE A 1 448 ? -3.692 6.721 -11.215 1.00 98.81 448 ILE A CA 1
ATOM 3465 C C . ILE A 1 448 ? -4.651 7.716 -11.873 1.00 98.81 448 ILE A C 1
ATOM 3467 O O . ILE A 1 448 ? -5.130 8.650 -11.229 1.00 98.81 448 ILE A O 1
ATOM 3471 N N . LYS A 1 449 ? -4.961 7.479 -13.151 1.00 98.38 449 LYS A N 1
ATOM 3472 C CA . LYS A 1 449 ? -6.088 8.096 -13.861 1.00 98.38 449 LYS A CA 1
ATOM 3473 C C . LYS A 1 449 ? -7.282 7.153 -13.792 1.00 98.38 449 LYS A C 1
ATOM 3475 O O . LYS A 1 449 ? -7.128 5.956 -14.018 1.00 98.38 449 LYS A O 1
ATOM 3480 N N . HIS A 1 450 ? -8.451 7.703 -13.511 1.00 98.38 450 HIS A N 1
ATOM 3481 C CA . HIS A 1 450 ? -9.713 6.987 -13.398 1.00 98.38 450 HIS A CA 1
ATOM 3482 C C . HIS A 1 450 ? -10.817 7.766 -14.130 1.00 98.38 450 HIS A C 1
ATOM 3484 O O . HIS A 1 450 ? -10.699 8.979 -14.312 1.00 98.38 450 HIS A O 1
ATOM 3490 N N . ILE A 1 451 ? -11.867 7.072 -14.569 1.00 97.31 451 ILE A N 1
ATOM 3491 C CA . ILE A 1 451 ? -13.040 7.665 -15.220 1.00 97.31 451 ILE A CA 1
ATOM 3492 C C . ILE A 1 451 ? -14.250 7.322 -14.355 1.00 97.31 451 ILE A C 1
ATOM 3494 O O . ILE A 1 451 ? -14.589 6.150 -14.242 1.00 97.31 451 ILE A O 1
ATOM 3498 N N . TYR A 1 452 ? -14.877 8.345 -13.779 1.00 97.38 452 TYR A N 1
ATOM 3499 C CA . TYR A 1 452 ? -16.055 8.245 -12.920 1.00 97.38 452 TYR A CA 1
ATOM 3500 C C . TYR A 1 452 ? -17.214 8.976 -13.599 1.00 97.38 452 TYR A C 1
ATOM 3502 O O . TYR A 1 452 ? -17.148 10.194 -13.772 1.00 97.38 452 TYR A O 1
ATOM 3510 N N . HIS A 1 453 ? -18.234 8.250 -14.063 1.00 96.44 453 HIS A N 1
ATOM 3511 C CA . HIS A 1 453 ? -19.407 8.802 -14.759 1.00 96.44 453 HIS A CA 1
ATOM 3512 C C . HIS A 1 453 ? -19.049 9.753 -15.918 1.00 96.44 453 HIS A C 1
ATOM 3514 O O . HIS A 1 453 ? -19.653 10.808 -16.117 1.00 96.44 453 HIS A O 1
ATOM 3520 N N . GLY A 1 454 ? -18.014 9.387 -16.682 1.00 96.06 454 GLY A N 1
ATOM 3521 C CA . GLY A 1 454 ? -17.477 10.173 -17.798 1.00 96.06 454 GLY A CA 1
ATOM 3522 C C . GLY A 1 454 ? -16.526 11.314 -17.407 1.00 96.06 454 GLY A C 1
ATOM 3523 O O . GLY A 1 454 ? -15.890 11.890 -18.291 1.00 96.06 454 GLY A O 1
ATOM 3524 N N . GLN A 1 455 ? -16.362 11.627 -16.118 1.00 96.19 455 GLN A N 1
ATOM 3525 C CA . GLN A 1 455 ? -15.364 12.582 -15.639 1.00 96.19 455 GLN A CA 1
ATOM 3526 C C . GLN A 1 455 ? -14.012 11.894 -15.411 1.00 96.19 455 GLN A C 1
ATOM 3528 O O . GLN A 1 455 ? -13.899 10.942 -14.640 1.00 96.19 455 GLN A O 1
ATOM 3533 N N . THR A 1 456 ? -12.958 12.410 -16.044 1.00 97.31 456 THR A N 1
ATOM 3534 C CA . THR A 1 456 ? -11.582 11.970 -15.780 1.00 97.31 456 THR A CA 1
ATOM 3535 C C . THR A 1 456 ? -11.070 12.586 -14.479 1.00 97.31 456 THR A C 1
ATOM 3537 O O . THR A 1 456 ? -11.051 13.808 -14.333 1.00 97.31 456 THR A O 1
ATOM 3540 N N . VAL A 1 457 ? -10.590 11.749 -13.562 1.00 98.50 457 VAL A N 1
ATOM 3541 C CA . VAL A 1 457 ? -10.042 12.144 -12.258 1.00 98.50 457 VAL A CA 1
ATOM 3542 C C . VAL A 1 457 ? -8.644 11.546 -12.096 1.00 98.50 457 VAL A C 1
ATOM 3544 O O . VAL A 1 457 ? -8.421 10.386 -12.452 1.00 98.50 457 VAL A O 1
ATOM 3547 N N . LEU A 1 458 ? -7.696 12.309 -11.544 1.00 98.81 458 LEU A N 1
ATOM 3548 C CA . LEU A 1 458 ? -6.466 11.725 -11.001 1.00 98.81 458 LEU A CA 1
ATOM 3549 C C . LEU A 1 458 ? -6.641 11.462 -9.508 1.00 98.81 458 LEU A C 1
ATOM 3551 O O . LEU A 1 458 ? -6.985 12.378 -8.762 1.00 98.81 458 LEU A O 1
ATOM 3555 N N . PHE A 1 459 ? -6.336 10.244 -9.069 1.00 98.94 459 PHE A N 1
ATOM 3556 C CA . PHE A 1 459 ? -6.219 9.909 -7.651 1.00 98.94 459 PHE A CA 1
ATOM 3557 C C . PHE A 1 459 ? -4.756 9.727 -7.281 1.00 98.94 459 PHE A C 1
ATOM 3559 O O . PHE A 1 459 ? -4.026 9.015 -7.968 1.00 98.94 459 PHE A O 1
ATOM 3566 N N . PHE A 1 460 ? -4.346 10.350 -6.183 1.00 98.94 460 PHE A N 1
ATOM 3567 C CA . PHE A 1 460 ? -3.021 10.230 -5.587 1.00 98.94 460 PHE A CA 1
ATOM 3568 C C . PHE A 1 460 ? -3.149 9.738 -4.144 1.00 98.94 460 PHE A C 1
ATOM 3570 O O . PHE A 1 460 ? -4.107 10.093 -3.463 1.00 98.94 460 PHE A O 1
ATOM 3577 N N . VAL A 1 461 ? -2.193 8.953 -3.650 1.00 98.94 461 VAL A N 1
ATOM 3578 C CA . VAL A 1 461 ? -2.159 8.530 -2.242 1.00 98.94 461 VAL A CA 1
ATOM 3579 C C . VAL A 1 461 ? -0.732 8.452 -1.713 1.00 98.94 461 VAL A C 1
ATOM 3581 O O . VAL A 1 461 ? 0.151 7.888 -2.359 1.00 98.94 461 VAL A O 1
ATOM 3584 N N . ASN A 1 462 ? -0.518 9.019 -0.527 1.00 98.81 462 ASN A N 1
ATOM 3585 C CA . ASN A 1 462 ? 0.704 8.892 0.266 1.00 98.81 462 ASN A CA 1
ATOM 3586 C C . ASN A 1 462 ? 0.400 9.119 1.763 1.00 98.81 462 ASN A C 1
ATOM 3588 O O . ASN A 1 462 ? -0.727 9.496 2.109 1.00 98.81 462 ASN A O 1
ATOM 3592 N N . PRO A 1 463 ? 1.382 8.912 2.658 1.00 98.69 463 PRO A N 1
ATOM 3593 C CA . PRO A 1 463 ? 1.331 9.465 4.006 1.00 98.69 463 PRO A CA 1
ATOM 3594 C C . PRO A 1 463 ? 1.301 11.000 3.930 1.00 98.69 463 PRO A C 1
ATOM 3596 O O . PRO A 1 463 ? 2.224 11.619 3.393 1.00 98.69 463 PRO A O 1
ATOM 3599 N N . ASP A 1 464 ? 0.229 11.621 4.424 1.00 97.81 464 ASP A N 1
ATOM 3600 C CA . ASP A 1 464 ? -0.037 13.055 4.274 1.00 97.81 464 ASP A CA 1
ATOM 3601 C C . ASP A 1 464 ? 0.718 13.896 5.316 1.00 97.81 464 ASP A C 1
ATOM 3603 O O . ASP A 1 464 ? 0.133 14.620 6.126 1.00 97.81 464 ASP A O 1
ATOM 3607 N N . ASP A 1 465 ? 2.045 13.835 5.277 1.00 97.19 465 ASP A N 1
ATOM 3608 C CA . ASP A 1 465 ? 2.937 14.602 6.146 1.00 97.19 465 ASP A CA 1
ATOM 3609 C C . ASP A 1 465 ? 4.262 14.967 5.433 1.00 97.19 465 ASP A C 1
ATOM 3611 O O . ASP A 1 465 ? 4.458 14.685 4.253 1.00 97.19 465 ASP A O 1
ATOM 3615 N N . THR A 1 466 ? 5.163 15.669 6.125 1.00 97.31 466 THR A N 1
ATOM 3616 C CA . THR A 1 466 ? 6.491 16.082 5.627 1.00 97.31 466 THR A CA 1
ATOM 3617 C C . THR A 1 466 ? 7.656 15.355 6.306 1.00 97.31 466 THR A C 1
ATOM 3619 O O . THR A 1 466 ? 8.808 15.558 5.918 1.00 97.31 466 THR A O 1
ATOM 3622 N N . LYS A 1 467 ? 7.379 14.542 7.334 1.00 96.88 467 LYS A N 1
ATOM 3623 C CA . LYS A 1 467 ? 8.359 13.854 8.191 1.00 96.88 467 LYS A CA 1
ATOM 3624 C C . LYS A 1 467 ? 7.934 12.437 8.576 1.00 96.88 467 LYS A C 1
ATOM 3626 O O . LYS A 1 467 ? 8.794 11.569 8.708 1.00 96.88 467 LYS A O 1
ATOM 3631 N N . HIS A 1 468 ? 6.642 12.211 8.797 1.00 97.75 468 HIS A N 1
ATOM 3632 C CA . HIS A 1 468 ? 6.107 10.972 9.355 1.00 97.75 468 HIS A CA 1
ATOM 3633 C C . HIS A 1 468 ? 5.393 10.127 8.296 1.00 97.75 468 HIS A C 1
ATOM 3635 O O . HIS A 1 468 ? 4.891 10.642 7.302 1.00 97.75 468 HIS A O 1
ATOM 3641 N N . ARG A 1 469 ? 5.370 8.802 8.491 1.00 98.12 469 ARG A N 1
ATOM 3642 C CA . ARG A 1 469 ? 4.651 7.853 7.621 1.00 98.12 469 ARG A CA 1
ATOM 3643 C C . ARG A 1 469 ? 3.320 7.440 8.247 1.00 98.12 469 ARG A C 1
ATOM 3645 O O . ARG A 1 469 ? 3.047 6.260 8.448 1.00 98.12 469 ARG A O 1
ATOM 3652 N N . ASP A 1 470 ? 2.542 8.447 8.611 1.00 97.31 470 ASP A N 1
ATOM 3653 C CA . ASP A 1 470 ? 1.201 8.355 9.179 1.00 97.31 470 ASP A CA 1
ATOM 3654 C C . ASP A 1 470 ? 0.184 9.053 8.256 1.00 97.31 470 ASP A C 1
ATOM 3656 O O . ASP A 1 470 ? 0.539 9.500 7.161 1.00 97.31 470 ASP A O 1
ATOM 3660 N N . ARG A 1 471 ? -1.093 9.108 8.658 1.00 97.81 471 ARG A N 1
ATOM 3661 C CA . ARG A 1 471 ? -2.153 9.815 7.915 1.00 97.81 471 ARG A CA 1
ATOM 3662 C C . ARG A 1 471 ? -2.206 9.423 6.431 1.00 97.81 471 ARG A C 1
ATOM 3664 O O . ARG A 1 471 ? -2.162 10.281 5.544 1.00 97.81 471 ARG A O 1
ATOM 3671 N N . MET A 1 472 ? -2.288 8.125 6.140 1.00 98.75 472 MET A N 1
ATOM 3672 C CA . MET A 1 472 ? -2.434 7.626 4.770 1.00 98.75 472 MET A CA 1
ATOM 3673 C C . MET A 1 472 ? -3.688 8.243 4.141 1.00 98.75 472 MET A C 1
ATOM 3675 O O . MET A 1 472 ? -4.791 8.050 4.655 1.00 98.75 472 MET A O 1
ATOM 3679 N N . THR A 1 473 ? -3.527 9.012 3.061 1.00 98.88 473 THR A N 1
ATOM 3680 C CA . THR A 1 473 ? -4.596 9.872 2.525 1.00 98.88 473 THR A CA 1
ATOM 3681 C C . THR A 1 473 ? -4.693 9.770 1.012 1.00 98.88 473 THR A C 1
ATOM 3683 O O . THR A 1 473 ? -3.728 10.057 0.304 1.00 98.88 473 THR A O 1
ATOM 3686 N N . ILE A 1 474 ? -5.879 9.417 0.516 1.00 98.88 474 ILE A N 1
ATOM 3687 C CA . ILE A 1 474 ? -6.234 9.516 -0.903 1.00 98.88 474 ILE A CA 1
ATOM 3688 C C . ILE A 1 474 ? -6.636 10.964 -1.193 1.00 98.88 474 ILE A C 1
ATOM 3690 O O . ILE A 1 474 ? -7.367 11.568 -0.415 1.00 98.88 474 ILE A O 1
ATOM 3694 N N . LYS A 1 475 ? -6.186 11.519 -2.315 1.00 98.88 475 LYS A N 1
ATOM 3695 C CA . LYS A 1 475 ? -6.503 12.868 -2.802 1.00 98.88 475 LYS A CA 1
ATOM 3696 C C . LYS A 1 475 ? -6.973 12.775 -4.245 1.00 98.88 475 LYS A C 1
ATOM 3698 O O . LYS A 1 475 ? -6.416 11.977 -5.001 1.00 98.88 475 LYS A O 1
ATOM 3703 N N . ALA A 1 476 ? -7.933 13.602 -4.639 1.00 98.81 476 ALA A N 1
ATOM 3704 C CA . ALA A 1 476 ? -8.385 13.705 -6.021 1.00 98.81 476 ALA A CA 1
ATOM 3705 C C . ALA A 1 476 ? -8.008 15.052 -6.657 1.00 98.81 476 ALA A C 1
ATOM 3707 O O . ALA A 1 476 ? -7.957 16.089 -5.992 1.00 98.81 476 ALA A O 1
ATOM 3708 N N . SER A 1 477 ? -7.777 15.026 -7.967 1.00 98.69 477 SER A N 1
ATOM 3709 C CA . SER A 1 477 ? -7.605 16.201 -8.818 1.00 98.69 477 SER A CA 1
ATOM 3710 C C . SER A 1 477 ? -8.495 16.077 -10.053 1.00 98.69 477 SER A C 1
ATOM 3712 O O . SER A 1 477 ? -8.461 15.072 -10.770 1.00 98.69 477 SER A O 1
ATOM 3714 N N . LEU A 1 478 ? -9.284 17.126 -10.295 1.00 97.88 478 LEU A N 1
ATOM 3715 C CA . LEU A 1 478 ? -10.211 17.251 -11.428 1.00 97.88 478 LEU A CA 1
ATOM 3716 C C . LEU A 1 478 ? -9.600 18.042 -12.603 1.00 97.88 478 LEU A C 1
ATOM 3718 O O . LEU A 1 478 ? -10.233 18.204 -13.641 1.00 97.88 478 LEU A O 1
ATOM 3722 N N . ASP A 1 479 ? -8.367 18.532 -12.442 1.00 97.31 479 ASP A N 1
ATOM 3723 C CA . ASP A 1 479 ? -7.629 19.385 -13.383 1.00 97.31 479 ASP A CA 1
ATOM 3724 C C . ASP A 1 479 ? -6.272 18.770 -13.785 1.00 97.31 479 ASP A C 1
ATOM 3726 O O . ASP A 1 479 ? -5.295 19.465 -14.064 1.00 97.31 479 ASP A O 1
ATOM 3730 N N . MET A 1 480 ? -6.222 17.433 -13.811 1.00 96.19 480 MET A N 1
ATOM 3731 C CA . MET A 1 480 ? -5.068 16.614 -14.213 1.00 96.19 480 MET A CA 1
ATOM 3732 C C . MET A 1 480 ? -3.769 16.906 -13.441 1.00 96.19 480 MET A C 1
ATOM 3734 O O . MET A 1 480 ? -2.666 16.792 -13.972 1.00 96.19 480 MET A O 1
ATOM 3738 N N . GLY A 1 481 ? -3.900 17.200 -12.146 1.00 97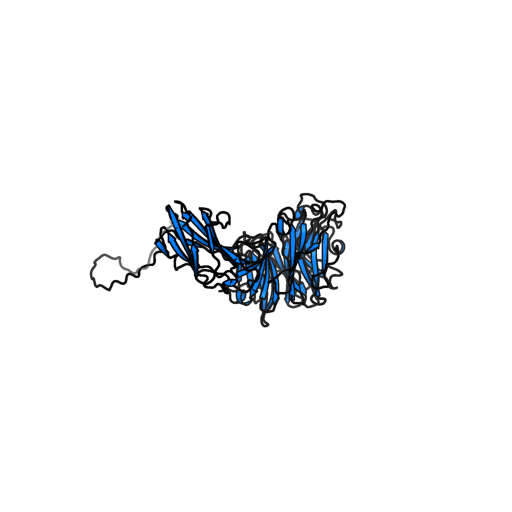.38 481 GLY A N 1
ATOM 3739 C CA . GLY A 1 481 ? -2.806 17.280 -11.179 1.00 97.38 481 GLY A CA 1
ATOM 3740 C C . GLY A 1 481 ? -2.295 18.693 -10.899 1.00 97.38 481 GLY A C 1
ATOM 3741 O O . GLY A 1 481 ? -1.266 18.833 -10.221 1.00 97.38 481 GLY A O 1
ATOM 3742 N N . LEU A 1 482 ? -2.971 19.730 -11.406 1.00 97.75 482 LEU A N 1
ATOM 3743 C CA . LEU A 1 482 ? -2.651 21.133 -11.126 1.00 97.75 482 LEU A CA 1
ATOM 3744 C C . LEU A 1 482 ? -3.044 21.514 -9.692 1.00 97.75 482 LEU A C 1
ATOM 3746 O O . LEU A 1 482 ? -2.209 22.064 -8.969 1.00 97.75 482 LEU A O 1
ATOM 3750 N N . THR A 1 483 ? -4.257 21.169 -9.252 1.00 98.19 483 THR A N 1
ATOM 3751 C CA . THR A 1 483 ? -4.747 21.407 -7.887 1.00 98.19 483 THR A CA 1
ATOM 3752 C C . THR A 1 483 ? -5.243 20.130 -7.209 1.00 98.19 483 THR A C 1
ATOM 3754 O O . THR A 1 483 ? -5.672 19.172 -7.849 1.00 98.19 483 THR A O 1
ATOM 3757 N N . TRP A 1 484 ? -5.155 20.127 -5.876 1.00 98.38 484 TRP A N 1
ATOM 3758 C CA . TRP A 1 484 ? -5.566 19.025 -5.000 1.00 98.38 484 TRP A CA 1
ATOM 3759 C C . TRP A 1 484 ? -6.341 19.608 -3.800 1.00 98.38 484 TRP A C 1
ATOM 3761 O O . TRP A 1 484 ? -5.759 19.793 -2.727 1.00 98.38 484 TRP A O 1
ATOM 3771 N N . PRO A 1 485 ? -7.617 20.008 -3.987 1.00 97.31 485 PRO A N 1
ATOM 3772 C CA . PRO A 1 485 ? -8.430 20.663 -2.956 1.00 97.31 485 PRO A CA 1
ATOM 3773 C C . PRO A 1 485 ? -8.515 19.861 -1.653 1.00 97.31 485 PRO A C 1
ATOM 3775 O O . PRO A 1 485 ? -8.441 18.636 -1.670 1.00 97.31 485 PRO A O 1
ATOM 3778 N N . ILE A 1 486 ? -8.678 20.539 -0.512 1.00 95.44 486 ILE A N 1
ATOM 3779 C CA . ILE A 1 486 ? -8.727 19.876 0.806 1.00 95.44 486 ILE A CA 1
ATOM 3780 C C . ILE A 1 486 ? -10.007 19.051 1.010 1.00 95.44 486 ILE A C 1
ATOM 3782 O O . ILE A 1 486 ? -9.955 17.990 1.616 1.00 95.44 486 ILE A O 1
ATOM 3786 N N . ASN A 1 487 ? -11.120 19.491 0.419 1.00 96.06 487 ASN A N 1
ATOM 3787 C CA . ASN A 1 487 ? -12.422 18.814 0.404 1.00 96.06 487 ASN A CA 1
ATOM 3788 C C . ASN A 1 487 ? -12.526 17.697 -0.658 1.00 96.06 487 ASN A C 1
ATOM 3790 O O . ASN A 1 487 ? -13.620 17.276 -1.014 1.00 96.06 487 ASN A O 1
ATOM 3794 N N . LEU A 1 488 ? -11.397 17.283 -1.239 1.00 97.81 488 LEU A N 1
ATOM 3795 C CA . LEU A 1 488 ? -11.292 16.147 -2.158 1.00 97.81 488 LEU A CA 1
ATOM 3796 C C . LEU A 1 488 ? -10.235 15.157 -1.638 1.00 97.81 488 LEU A C 1
ATOM 3798 O O . LEU A 1 488 ? -9.420 14.630 -2.402 1.00 97.81 488 LEU A O 1
ATOM 3802 N N . GLN A 1 489 ? -10.179 14.980 -0.311 1.00 97.88 489 GLN A N 1
ATOM 3803 C CA . GLN A 1 489 ? -9.183 14.157 0.377 1.00 97.88 489 GLN A CA 1
ATOM 3804 C C . GLN A 1 489 ? -9.833 13.258 1.429 1.00 97.88 489 GLN A C 1
ATOM 3806 O O . GLN A 1 489 ? -10.635 13.702 2.245 1.00 97.88 489 GLN A O 1
ATOM 3811 N N . LEU A 1 490 ? -9.428 11.992 1.446 1.00 98.00 490 LEU A N 1
ATOM 3812 C CA . LEU A 1 490 ? -9.917 10.965 2.356 1.00 98.00 490 LEU A CA 1
ATOM 3813 C C . LEU A 1 490 ? -8.736 10.326 3.090 1.00 98.00 490 LEU A C 1
ATOM 3815 O O . LEU A 1 490 ? -7.968 9.564 2.499 1.00 98.00 490 LEU A O 1
ATOM 3819 N N . ILE A 1 491 ? -8.617 10.597 4.391 1.00 97.81 491 ILE A N 1
ATOM 3820 C CA . ILE A 1 491 ? -7.688 9.866 5.266 1.00 97.81 491 ILE A CA 1
ATOM 3821 C C . ILE A 1 491 ? -8.273 8.471 5.526 1.00 97.81 491 ILE A C 1
ATOM 3823 O O . ILE A 1 491 ? -9.432 8.351 5.929 1.00 97.81 491 ILE A O 1
ATOM 3827 N N . VAL A 1 492 ? -7.479 7.426 5.299 1.00 97.88 492 VAL A N 1
ATOM 3828 C CA . VAL A 1 492 ? -7.880 6.013 5.435 1.0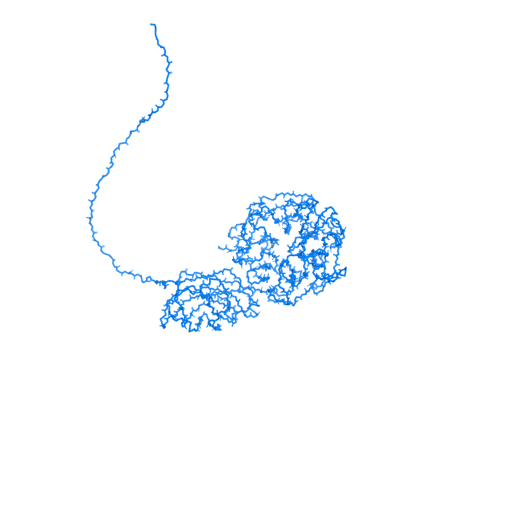0 97.88 492 VAL A CA 1
ATOM 3829 C C . VAL A 1 492 ? -7.176 5.275 6.579 1.00 97.88 492 VAL A C 1
ATOM 3831 O O . VAL A 1 492 ? -7.636 4.201 6.964 1.00 97.88 492 VAL A O 1
ATOM 3834 N N . ASP A 1 493 ? -6.084 5.834 7.111 1.00 98.44 493 ASP A N 1
ATOM 3835 C CA . ASP A 1 493 ? -5.334 5.317 8.266 1.00 98.44 493 ASP A CA 1
ATOM 3836 C C . ASP A 1 493 ? -4.589 6.482 8.942 1.00 98.44 493 ASP A C 1
ATOM 3838 O O . ASP A 1 493 ? -3.651 7.031 8.364 1.00 98.44 493 ASP A O 1
ATOM 3842 N N . ASP A 1 494 ? -5.022 6.907 10.130 1.00 97.25 494 ASP A N 1
ATOM 3843 C CA . ASP A 1 494 ? -4.393 8.012 10.873 1.00 97.25 494 ASP A CA 1
ATOM 3844 C C . ASP A 1 494 ? -2.994 7.652 11.392 1.00 97.25 494 ASP A C 1
ATOM 3846 O O . ASP A 1 494 ? -2.158 8.539 11.556 1.00 97.25 494 ASP A O 1
ATOM 3850 N N . LEU A 1 495 ? -2.737 6.371 11.678 1.00 97.56 495 LEU A N 1
ATOM 3851 C CA . LEU A 1 495 ? -1.569 5.929 12.437 1.00 97.56 495 LEU A CA 1
ATOM 3852 C C . LEU A 1 495 ? -0.375 5.550 11.551 1.00 97.56 495 LEU A C 1
ATOM 3854 O O . LEU A 1 495 ? -0.488 5.336 10.346 1.00 97.56 495 LEU A O 1
ATOM 3858 N N . THR A 1 496 ? 0.801 5.462 12.175 1.00 97.44 496 THR A N 1
ATOM 3859 C CA . THR A 1 496 ? 2.058 5.141 11.492 1.00 97.44 496 THR A CA 1
ATOM 3860 C C . THR A 1 496 ? 2.063 3.719 10.923 1.00 97.44 496 THR A C 1
ATOM 3862 O O . THR A 1 496 ? 1.792 2.756 11.640 1.00 97.44 496 THR A O 1
ATOM 3865 N N . GLY A 1 497 ? 2.455 3.593 9.655 1.00 96.44 497 GLY A N 1
ATOM 3866 C CA . GLY A 1 497 ? 2.811 2.334 8.994 1.00 96.44 497 GLY A CA 1
ATOM 3867 C C . GLY A 1 497 ? 4.186 2.428 8.320 1.00 96.44 497 GLY A C 1
ATOM 3868 O O . GLY A 1 497 ? 4.917 3.405 8.505 1.00 96.44 497 GLY A O 1
ATOM 3869 N N . ASN A 1 498 ? 4.550 1.442 7.491 1.00 97.38 498 ASN A N 1
ATOM 3870 C CA . ASN A 1 498 ? 5.760 1.564 6.657 1.00 97.38 498 ASN A CA 1
ATOM 3871 C C . ASN A 1 498 ? 5.548 2.510 5.455 1.00 97.38 498 ASN A C 1
ATOM 3873 O O . ASN A 1 498 ? 6.525 3.061 4.937 1.00 97.38 498 ASN A O 1
ATOM 3877 N N . GLY A 1 499 ? 4.285 2.792 5.106 1.00 96.12 499 GLY A N 1
ATOM 3878 C CA . GLY A 1 499 ? 3.862 3.971 4.352 1.00 96.12 499 GLY A CA 1
ATOM 3879 C C . GLY A 1 499 ? 3.798 3.846 2.830 1.00 96.12 499 GLY A C 1
ATOM 3880 O O . GLY A 1 499 ? 3.461 4.841 2.200 1.00 96.12 499 GLY A O 1
ATOM 3881 N N . TYR A 1 500 ? 4.095 2.692 2.222 1.00 98.81 500 TYR A N 1
ATOM 3882 C CA . TYR A 1 500 ? 4.036 2.537 0.760 1.00 98.81 500 TYR A CA 1
ATOM 3883 C C . TYR A 1 500 ? 2.605 2.167 0.324 1.00 98.81 500 TYR A C 1
ATOM 3885 O O . TYR A 1 500 ? 2.074 1.179 0.841 1.00 98.81 500 TYR A O 1
ATOM 3893 N N . PRO A 1 501 ? 1.972 2.911 -0.606 1.00 98.81 501 PRO A N 1
ATOM 3894 C CA . PRO A 1 501 ? 0.636 2.603 -1.111 1.00 98.81 501 PRO A CA 1
ATOM 3895 C C . PRO A 1 501 ? 0.604 2.327 -2.624 1.00 98.81 501 PRO A C 1
ATOM 3897 O O . PRO A 1 501 ? 1.452 2.779 -3.388 1.00 98.81 501 PRO A O 1
ATOM 3900 N N . THR A 1 502 ? -0.455 1.671 -3.087 1.00 98.88 502 THR A N 1
ATOM 3901 C CA . THR A 1 502 ? -0.735 1.469 -4.511 1.00 98.88 502 THR A CA 1
ATOM 3902 C C . THR A 1 502 ? -2.243 1.455 -4.784 1.00 98.88 502 THR A C 1
ATOM 3904 O O . THR A 1 502 ? -3.024 0.910 -3.998 1.00 98.88 502 THR A O 1
ATOM 3907 N N . LEU A 1 503 ? -2.664 2.101 -5.876 1.00 98.88 503 LEU A N 1
ATOM 3908 C CA . LEU A 1 503 ? -4.066 2.224 -6.285 1.00 98.88 503 LEU A CA 1
ATOM 3909 C C . LEU A 1 503 ? -4.371 1.448 -7.569 1.00 98.88 503 LEU A C 1
ATOM 3911 O O . LEU A 1 503 ? -3.558 1.351 -8.491 1.00 98.88 503 LEU A O 1
ATOM 3915 N N . THR A 1 504 ? -5.616 0.999 -7.682 1.00 98.88 504 THR A N 1
ATOM 3916 C CA . THR A 1 504 ? -6.223 0.562 -8.940 1.00 98.88 504 THR A CA 1
ATOM 3917 C C . THR A 1 504 ? -7.695 0.967 -9.001 1.00 98.88 504 THR A C 1
ATOM 3919 O O . THR A 1 504 ? -8.303 1.255 -7.973 1.00 98.88 504 THR A O 1
ATOM 3922 N N . SER A 1 505 ? -8.289 0.983 -10.192 1.00 98.62 505 SER A N 1
ATOM 3923 C CA . SER A 1 505 ? -9.747 1.061 -10.353 1.00 98.62 505 SER A CA 1
ATOM 3924 C C . SER A 1 505 ? -10.302 -0.357 -10.365 1.00 98.62 505 SER A C 1
ATOM 3926 O O . SER A 1 505 ? -9.912 -1.139 -11.228 1.00 98.62 505 SER A O 1
ATOM 3928 N N . ILE A 1 506 ? -11.144 -0.721 -9.398 1.00 98.50 506 ILE A N 1
ATOM 3929 C CA . ILE A 1 506 ? -11.784 -2.051 -9.360 1.00 98.50 506 ILE A CA 1
ATOM 3930 C C . ILE A 1 506 ? -12.901 -2.095 -10.404 1.00 98.50 506 ILE A C 1
ATOM 3932 O O . ILE A 1 506 ? -13.011 -3.044 -11.172 1.00 98.50 506 ILE A O 1
ATOM 3936 N N . ASP A 1 507 ? -13.701 -1.036 -10.423 1.00 98.00 507 ASP A N 1
ATOM 3937 C CA . ASP A 1 507 ? -14.825 -0.793 -11.317 1.00 98.00 507 ASP A CA 1
ATOM 3938 C C . ASP A 1 507 ? -14.979 0.740 -11.484 1.00 98.00 507 ASP A C 1
ATOM 3940 O O . ASP A 1 507 ? -14.070 1.487 -11.109 1.00 98.00 507 ASP A O 1
ATOM 3944 N N . GLU A 1 508 ? -16.070 1.219 -12.089 1.00 97.62 508 GLU A N 1
ATOM 3945 C CA . GLU A 1 508 ? -16.322 2.660 -12.285 1.00 97.62 508 GLU A CA 1
ATOM 3946 C C . GLU A 1 508 ? -16.559 3.410 -10.962 1.00 97.62 508 GLU A C 1
ATOM 3948 O O . GLU A 1 508 ? -16.153 4.557 -10.825 1.00 97.62 508 GLU A O 1
ATOM 3953 N N . ASP A 1 509 ? -17.161 2.761 -9.966 1.00 98.44 509 ASP A N 1
ATOM 3954 C CA . ASP A 1 509 ? -17.578 3.402 -8.715 1.00 98.44 509 ASP A CA 1
ATOM 3955 C C . ASP A 1 509 ? -16.554 3.240 -7.584 1.00 98.44 509 ASP A C 1
ATOM 3957 O O . ASP A 1 509 ? -16.694 3.867 -6.528 1.00 98.44 509 ASP A O 1
ATOM 3961 N N . HIS A 1 510 ? -15.538 2.385 -7.756 1.00 98.81 510 HIS A N 1
ATOM 3962 C CA . HIS A 1 510 ? -14.649 1.980 -6.669 1.00 98.81 510 HIS A CA 1
ATOM 3963 C C . HIS A 1 510 ? -13.165 1.896 -7.037 1.00 98.81 510 HIS A C 1
ATOM 3965 O O . HIS A 1 510 ? -12.736 1.236 -7.989 1.00 98.81 510 HIS A O 1
ATOM 3971 N N . LEU A 1 511 ? -12.351 2.456 -6.146 1.00 98.88 511 LEU A N 1
ATOM 3972 C CA . LEU A 1 511 ? -10.907 2.284 -6.105 1.00 98.88 511 LEU A CA 1
ATOM 3973 C C . LEU A 1 511 ? -10.536 1.102 -5.201 1.00 98.88 511 LEU A C 1
ATOM 3975 O O . LEU A 1 511 ? -11.140 0.886 -4.148 1.00 98.88 511 LEU A O 1
ATOM 3979 N N . GLY A 1 512 ? -9.498 0.367 -5.584 1.00 98.88 512 GLY A N 1
ATOM 3980 C CA . GLY A 1 512 ? -8.795 -0.571 -4.717 1.00 98.88 512 GLY A CA 1
ATOM 3981 C C . GLY A 1 512 ? -7.519 0.077 -4.207 1.00 98.88 512 GLY A C 1
ATOM 3982 O O . GLY A 1 512 ? -6.705 0.532 -5.010 1.00 98.88 512 GLY A O 1
ATOM 3983 N N . LEU A 1 513 ? -7.349 0.111 -2.888 1.00 98.94 513 LEU A N 1
ATOM 3984 C CA . LEU A 1 513 ? -6.129 0.563 -2.230 1.00 98.94 513 LEU A CA 1
ATOM 3985 C C . LEU A 1 513 ? -5.469 -0.625 -1.532 1.00 98.94 513 LEU A C 1
ATOM 3987 O O . LEU A 1 513 ? -6.089 -1.255 -0.678 1.00 98.94 513 LEU A O 1
ATOM 3991 N N . LEU A 1 514 ? -4.198 -0.870 -1.840 1.00 98.94 514 LEU A N 1
ATOM 3992 C CA . LEU A 1 514 ? -3.318 -1.742 -1.065 1.00 98.94 514 LEU A CA 1
ATOM 3993 C C . LEU A 1 514 ? -2.170 -0.901 -0.501 1.00 98.94 514 LEU A C 1
ATOM 3995 O O . LEU A 1 514 ? -1.563 -0.123 -1.235 1.00 98.94 514 LEU A O 1
ATOM 3999 N N . TYR A 1 515 ? -1.874 -1.015 0.792 1.00 98.94 515 TYR A N 1
ATOM 4000 C CA . TYR A 1 515 ? -0.828 -0.206 1.422 1.00 98.94 515 TYR A CA 1
ATOM 4001 C C . TYR A 1 515 ? -0.222 -0.853 2.671 1.00 98.94 515 TYR A C 1
ATOM 4003 O O . TYR A 1 515 ? -0.807 -1.744 3.288 1.00 98.94 515 TYR A O 1
ATOM 4011 N N . GLU A 1 516 ? 0.955 -0.369 3.061 1.00 98.81 516 GLU A N 1
ATOM 4012 C CA . GLU A 1 516 ? 1.628 -0.741 4.306 1.00 98.81 516 GLU A CA 1
ATOM 4013 C C . GLU A 1 516 ? 1.076 0.061 5.499 1.00 98.81 516 GLU A C 1
ATOM 4015 O O . GLU A 1 516 ? 1.616 1.114 5.860 1.00 98.81 516 GLU A O 1
ATOM 4020 N N . GLY A 1 517 ? -0.031 -0.416 6.072 1.00 96.75 517 GLY A N 1
ATOM 4021 C CA . GLY A 1 517 ? -0.805 0.301 7.090 1.00 96.75 517 GLY A CA 1
ATOM 4022 C C . GLY A 1 517 ? -0.370 0.096 8.540 1.00 96.75 517 GLY A C 1
ATOM 4023 O O . GLY A 1 517 ? 0.565 -0.643 8.844 1.00 96.75 517 GLY A O 1
ATOM 4024 N N . SER A 1 518 ? -1.092 0.743 9.457 1.00 97.50 518 SER A N 1
ATOM 4025 C CA . SER A 1 518 ? -0.850 0.624 10.904 1.00 97.50 518 SER A CA 1
ATOM 4026 C C . SER A 1 518 ? -1.363 -0.694 11.494 1.00 97.50 518 SER A C 1
ATOM 4028 O O . SER A 1 518 ? -0.925 -1.133 12.556 1.00 97.50 518 SER A O 1
ATOM 4030 N N . GLN A 1 519 ? -2.323 -1.328 10.813 1.00 96.88 519 GLN A N 1
ATOM 4031 C CA . GLN A 1 519 ? -3.080 -2.462 11.342 1.00 96.88 519 GLN A CA 1
ATOM 4032 C C . GLN A 1 519 ? -2.565 -3.837 10.895 1.00 96.88 519 GLN A C 1
ATOM 4034 O O . GLN A 1 519 ? -2.816 -4.812 11.606 1.00 96.88 519 GLN A O 1
ATOM 4039 N N . ALA A 1 520 ? -1.868 -3.931 9.760 1.00 98.19 520 ALA A N 1
ATOM 4040 C CA . ALA A 1 520 ? -1.216 -5.137 9.241 1.00 98.19 520 ALA A CA 1
ATOM 4041 C C . ALA A 1 520 ? -0.087 -4.743 8.270 1.00 98.19 520 ALA A C 1
ATOM 4043 O O . ALA A 1 520 ? -0.086 -3.622 7.768 1.00 98.19 520 ALA A O 1
ATOM 4044 N N . ASN A 1 521 ? 0.837 -5.668 7.972 1.00 98.69 521 ASN A N 1
ATOM 4045 C CA . ASN A 1 521 ? 1.950 -5.413 7.043 1.00 98.69 521 ASN A CA 1
ATOM 4046 C C . ASN A 1 521 ? 1.456 -4.941 5.671 1.00 98.69 521 ASN A C 1
ATOM 4048 O O . ASN A 1 521 ? 2.020 -4.006 5.115 1.00 98.69 521 ASN A O 1
ATOM 4052 N N . LEU A 1 522 ? 0.395 -5.574 5.158 1.00 98.88 522 LEU A N 1
ATOM 4053 C CA . LEU A 1 522 ? -0.314 -5.166 3.952 1.00 98.88 522 LEU A CA 1
ATOM 4054 C C . LEU A 1 522 ? -1.819 -5.135 4.225 1.00 98.88 522 LEU A C 1
ATOM 4056 O O . LEU A 1 522 ? -2.401 -6.130 4.665 1.00 98.88 522 LEU A O 1
ATOM 4060 N N . VAL A 1 523 ? -2.444 -3.994 3.945 1.00 98.88 523 VAL A N 1
ATOM 4061 C CA . VAL A 1 523 ? -3.870 -3.729 4.161 1.00 98.88 523 VAL A CA 1
ATOM 4062 C C . VAL A 1 523 ? -4.540 -3.423 2.829 1.00 98.88 523 VAL A C 1
ATOM 4064 O O . VAL A 1 523 ? -4.109 -2.512 2.124 1.00 98.88 523 VAL A O 1
ATOM 4067 N N . PHE A 1 524 ? -5.617 -4.143 2.509 1.00 98.94 524 PHE A N 1
ATOM 4068 C CA . PHE A 1 524 ? -6.475 -3.845 1.360 1.00 98.94 524 PHE A CA 1
ATOM 4069 C C . PHE A 1 524 ? -7.783 -3.173 1.803 1.00 98.94 524 PHE A C 1
ATOM 4071 O O . PHE A 1 524 ? -8.410 -3.617 2.767 1.00 98.94 524 PHE A O 1
ATOM 4078 N N . GLN A 1 525 ? -8.220 -2.136 1.083 1.00 98.88 525 GLN A N 1
ATOM 4079 C CA . GLN A 1 525 ? -9.534 -1.501 1.240 1.00 98.88 525 GLN A CA 1
ATOM 4080 C C . GLN A 1 525 ? -10.190 -1.266 -0.135 1.00 98.88 525 GLN A C 1
ATOM 4082 O O . GLN A 1 525 ? -9.534 -0.781 -1.061 1.00 98.88 525 GLN A O 1
ATOM 4087 N N . LYS A 1 526 ? -11.501 -1.540 -0.246 1.00 98.81 526 LYS A N 1
ATOM 4088 C CA . LYS A 1 526 ? -12.344 -1.109 -1.378 1.00 98.81 526 LYS A CA 1
ATOM 4089 C C . LYS A 1 526 ? -12.985 0.240 -1.029 1.00 98.81 526 LYS A C 1
ATOM 4091 O O . LYS A 1 526 ? -13.729 0.346 -0.056 1.00 98.81 526 LYS A O 1
ATOM 4096 N N . ILE A 1 527 ? -12.673 1.279 -1.798 1.00 98.69 527 ILE A N 1
ATOM 4097 C CA . ILE A 1 527 ? -13.039 2.673 -1.517 1.00 98.69 527 ILE A CA 1
ATOM 4098 C C . ILE A 1 527 ? -14.016 3.170 -2.593 1.00 98.69 527 ILE A C 1
ATOM 4100 O O . ILE A 1 527 ? -13.611 3.266 -3.750 1.00 98.69 527 ILE A O 1
ATOM 4104 N N . PRO A 1 528 ? -15.272 3.516 -2.254 1.00 98.50 528 PRO A N 1
ATOM 4105 C CA . PRO A 1 528 ? -16.159 4.218 -3.180 1.00 98.50 528 PRO A CA 1
ATOM 4106 C C . PRO A 1 528 ? -15.550 5.553 -3.615 1.00 98.50 528 PRO A C 1
ATOM 4108 O O . PRO A 1 528 ? -15.079 6.320 -2.777 1.00 98.50 528 PRO A O 1
ATOM 4111 N N . VAL A 1 529 ? -15.594 5.862 -4.908 1.00 98.62 529 VAL A N 1
ATOM 4112 C CA . VAL A 1 529 ? -15.048 7.100 -5.489 1.00 98.62 529 VAL A CA 1
ATOM 4113 C C . VAL A 1 529 ? -15.706 8.339 -4.877 1.00 98.62 529 VAL A C 1
ATOM 4115 O O . VAL A 1 529 ? -15.013 9.281 -4.483 1.00 98.62 529 VAL A O 1
ATOM 4118 N N . LYS A 1 530 ? -17.031 8.300 -4.689 1.00 97.44 530 LYS A N 1
ATOM 4119 C CA . LYS A 1 530 ? -17.790 9.353 -3.999 1.00 97.44 530 LYS A CA 1
ATOM 4120 C C . LYS A 1 530 ? -17.273 9.663 -2.590 1.00 97.44 530 LYS A C 1
ATOM 4122 O O . LYS A 1 530 ? -17.264 10.821 -2.204 1.00 97.44 530 LYS A O 1
ATOM 4127 N N . ASP A 1 531 ? -16.745 8.681 -1.851 1.00 96.94 531 ASP A N 1
ATOM 4128 C CA . ASP A 1 531 ? -16.215 8.910 -0.499 1.00 96.94 531 ASP A CA 1
ATOM 4129 C C . ASP A 1 531 ? -14.947 9.794 -0.503 1.00 96.94 531 ASP A C 1
ATOM 4131 O O . ASP A 1 531 ? -14.532 10.270 0.554 1.00 96.94 531 ASP A O 1
ATOM 4135 N N . VAL A 1 532 ? -14.308 9.983 -1.666 1.00 98.00 532 VAL A N 1
ATOM 4136 C CA . VAL A 1 532 ? -13.183 10.910 -1.873 1.00 98.00 532 VAL A CA 1
ATOM 4137 C C . VAL A 1 532 ? -13.663 12.232 -2.480 1.00 98.00 532 VAL A C 1
ATOM 4139 O O . VAL A 1 532 ? -13.162 13.287 -2.101 1.00 98.00 532 VAL A O 1
ATOM 4142 N N . LEU A 1 533 ? -14.617 12.187 -3.419 1.00 96.44 533 LEU A N 1
ATOM 4143 C CA . LEU A 1 533 ? -15.111 13.374 -4.135 1.00 96.44 533 LEU A CA 1
ATOM 4144 C C . LEU A 1 533 ? -16.151 14.196 -3.353 1.00 96.44 533 LEU A C 1
ATOM 4146 O O . LEU A 1 533 ? -16.334 15.377 -3.635 1.00 96.44 533 LEU A O 1
ATOM 4150 N N . GLU A 1 534 ? -16.804 13.590 -2.363 1.00 89.88 534 GLU A N 1
ATOM 4151 C CA . GLU A 1 534 ? -17.791 14.208 -1.467 1.00 89.88 534 GLU A CA 1
ATOM 4152 C C . GLU A 1 534 ? -17.256 14.320 -0.022 1.00 89.88 534 GLU A C 1
ATOM 4154 O O . GLU A 1 534 ? -18.026 14.477 0.927 1.00 89.88 534 GLU A O 1
ATOM 4159 N N . ALA A 1 535 ? -15.933 14.215 0.163 1.00 69.50 535 ALA A N 1
ATOM 4160 C CA . ALA A 1 535 ? -15.284 14.295 1.469 1.00 69.50 535 ALA A CA 1
ATOM 4161 C C . ALA A 1 535 ? -15.445 15.698 2.095 1.00 69.50 535 ALA A C 1
ATOM 4163 O O . ALA A 1 535 ? -14.900 16.681 1.591 1.00 69.50 535 ALA A O 1
ATOM 4164 N N . GLN A 1 536 ? -16.199 15.775 3.197 1.00 50.97 536 GLN A N 1
ATOM 4165 C CA . GLN A 1 536 ? -16.474 17.012 3.948 1.00 50.97 536 GLN A CA 1
ATOM 4166 C C . GLN A 1 536 ? -15.354 17.374 4.932 1.00 50.97 536 GLN A C 1
ATOM 4168 O O . GLN A 1 536 ? -14.920 16.469 5.684 1.00 50.97 536 GLN A O 1
#

pLDDT: mean 91.6, std 18.65, range [26.67, 99.0]

Secondary structure (DSSP, 8-state):
------------------------------------------PPPTT-EEE-----EEET-S-EEEEEEEEE-TTPEEEEEEEE-TT-S-GGGEEEEEEEE-TT--S--SSSEEEEE--SSSEEEEEEEEE--SSEEEEEEEEEEPTT--TT-EE--EEEEEEETTEEEEPPTT-----EEEEEEEE-TTGGG-SEEEEEEEEE-TTS-EEEEEEEESS-S--SSSSEEEEEEEESSSSSS-PPPEEEE--TTGGG--GGGS-EEEEEEEE-TTT--EEEEEEE--S-TTS-HHHH--SSSSTTTS-EEEEEEESSSSSS-PPPEE-HHHH--TT-SEEEEPSEE-EE-TTS-EEEEEEEE-TT--EEEEEEEESSTTSS-EEPPPSEETEEEEEEEESSTT-EEEEEEETT-SB-EEEEESSSSSS-EE-TTTTTSSB-SS---EEEEEEETTEEEEEEEEESSSS-S--EEEEEESSTTS---GGGEEEEE-S-----EEEEESSSSEEEEEE--SSSSEEEEEEETHHHHT--

Solvent-accessible surface area (backbone atoms only — not comparable to full-atom values): 27999 Å² total; per-residue (Å²): 142,85,85,89,88,91,84,86,86,87,86,87,86,88,90,87,91,86,90,85,82,88,90,84,85,90,82,90,88,85,90,83,90,82,79,92,75,82,72,80,74,81,72,48,54,92,60,63,46,80,48,68,74,56,44,53,40,32,29,88,36,77,74,25,84,57,33,35,43,34,34,63,24,75,64,36,34,39,42,35,43,32,34,32,31,74,67,31,68,52,61,75,31,41,55,32,37,37,36,22,51,43,35,76,44,84,64,90,63,84,88,40,76,62,33,62,40,68,53,87,53,57,70,38,68,34,60,42,82,45,74,28,51,82,43,53,34,26,34,34,37,26,38,17,44,27,85,81,46,56,41,85,39,30,51,27,71,41,72,48,30,38,23,45,76,87,44,78,45,59,46,58,88,84,69,82,81,72,60,23,44,28,25,34,39,73,41,43,66,52,53,97,73,22,43,27,45,44,51,33,11,32,42,47,46,93,84,43,30,36,45,35,34,20,25,41,19,40,81,42,81,73,67,54,40,29,42,30,25,26,31,34,38,41,18,80,65,71,64,72,52,68,52,80,76,40,80,68,42,76,57,48,50,59,94,85,36,58,42,44,23,25,13,25,27,55,22,20,30,30,45,38,78,82,81,51,35,35,39,38,37,27,39,32,39,47,49,63,73,91,36,42,50,93,75,62,30,30,48,44,66,51,50,89,37,13,44,34,27,32,33,33,40,16,84,64,83,72,74,54,68,43,74,79,43,79,48,32,81,72,48,56,60,47,60,25,20,36,50,34,63,7,52,8,33,34,38,40,42,88,89,55,38,36,37,35,14,12,28,35,18,38,75,87,64,52,31,20,20,37,36,35,36,18,82,58,88,68,75,49,60,42,62,30,41,77,62,45,81,51,16,42,44,21,21,40,33,65,77,50,87,70,32,38,39,41,46,26,23,24,79,87,39,49,20,33,37,31,33,33,25,71,65,74,30,71,53,66,44,79,40,94,29,36,65,66,68,43,58,20,38,60,52,48,45,24,51,44,72,47,58,44,97,83,44,64,33,32,41,36,32,30,20,68,30,53,72,49,41,21,31,33,27,42,35,40,14,80,64,80,60,62,54,64,57,78,54,18,37,31,74,61,26,53,49,62,29,86,26,32,30,19,59,29,59,59,54,68,60,28,34,36,39,37,25,24,40,62,86,25,35,28,31,35,36,52,40,54,46,61,62,28,68,67,21,125